Protein AF-0000000078075657 (afdb_homodimer)

Solvent-accessible surface area (backbone atoms only — not comparable to full-atom values): 35377 Å² total; per-residue (Å²): 124,81,80,79,70,80,74,69,97,68,57,54,71,19,61,53,45,42,32,50,40,43,41,67,69,33,53,51,38,45,60,71,53,26,81,47,78,39,54,47,61,47,65,16,71,35,25,50,48,15,47,54,36,49,25,59,60,40,72,45,88,77,53,36,72,45,71,28,60,20,69,53,30,50,51,37,39,53,51,59,72,72,49,56,71,65,24,20,34,36,30,30,55,73,32,56,74,71,71,69,28,69,49,26,48,48,73,73,53,32,49,74,46,73,36,84,50,60,85,60,31,80,46,50,66,58,53,50,49,53,48,68,74,40,62,59,70,84,82,38,57,37,75,40,31,38,47,46,49,34,24,18,88,68,21,35,61,73,43,55,68,58,44,46,48,37,36,50,52,25,60,75,69,68,34,43,38,35,37,45,13,60,39,29,42,24,29,53,42,18,91,80,40,74,50,53,60,36,50,50,56,70,53,36,48,29,37,33,47,36,26,34,53,56,41,28,64,44,20,26,40,36,39,30,56,48,61,74,59,38,75,49,43,61,56,44,35,39,30,50,23,37,52,36,56,42,23,44,70,38,13,26,29,45,29,49,33,40,48,80,58,46,42,43,50,36,18,33,49,6,24,51,52,20,44,52,43,49,50,40,42,40,72,52,69,37,52,59,78,44,74,67,47,14,25,36,29,33,34,42,42,44,50,71,56,51,57,58,48,54,75,53,34,39,58,41,76,72,44,76,46,78,93,56,29,27,31,31,39,40,28,33,29,67,78,58,55,67,67,58,50,49,50,52,32,51,52,54,42,54,67,70,98,125,82,79,79,72,79,75,68,98,68,58,53,73,19,61,54,45,41,33,50,39,43,40,67,70,34,51,50,39,46,60,69,53,27,82,47,79,39,54,47,59,46,65,16,71,35,25,49,50,15,48,53,36,48,24,60,61,41,72,46,85,78,53,36,70,46,70,29,59,20,68,54,32,49,52,38,39,53,52,59,72,72,47,56,71,64,24,20,35,36,30,28,55,72,33,54,75,71,70,70,27,68,50,25,50,48,70,74,53,32,50,77,46,74,36,83,48,61,82,60,31,81,46,51,64,58,54,50,48,52,49,68,73,40,63,59,71,84,81,39,57,37,74,40,32,39,46,45,50,34,25,19,88,68,19,34,62,73,43,54,67,58,43,48,48,36,36,50,52,25,59,76,68,68,33,44,40,35,38,45,13,60,39,29,41,25,28,52,42,18,92,81,41,75,50,53,62,35,52,51,54,71,53,35,50,31,36,34,46,37,26,35,53,56,40,28,63,44,20,25,40,37,37,31,57,49,61,73,60,39,75,49,43,63,57,43,35,38,30,51,24,38,52,35,56,41,24,44,70,40,13,26,30,46,30,48,34,40,48,79,57,47,42,43,51,35,19,32,48,6,25,50,52,21,46,52,43,48,50,39,42,40,73,51,72,36,51,60,77,43,75,65,46,15,26,36,28,34,35,43,43,44,49,71,56,51,56,58,47,53,76,52,32,38,57,40,77,73,46,76,45,79,94,55,29,27,31,30,37,41,28,34,29,68,78,56,54,66,68,58,50,49,51,52,32,51,52,54,41,55,67,71,98

pLDDT: mean 94.4, std 10.13, range [19.95, 98.94]

InterPro domains:
  IPR001597 Aromatic amino acid beta-eliminating lyase/threonine aldolase [PF01212] (24-300)
  IPR015421 Pyridoxal phosphate-dependent transferase, major domain [G3DSA:3.40.640.10] (23-261)
  IPR015422 Pyridoxal phosphate-dependent transferase, small domain [G3DSA:3.90.1150.10] (16-344)
  IPR015424 Pyridoxal phosphate-dependent transferase [SSF53383] (11-348)

Foldseek 3Di:
DPPCPDPPLDFAEQAALQPDAFDPLLVVLCVVCPPDDAFFLQRGPLSVLLLVLVCVQLVHNQWFKHKFFDLLLLVLLVLLLQDDLLAEEEEECQDCCNPPNVCSNVVSRHYYQYFHDDLQDDALVRVVVSQVVAPDPPVHRHYAEYEHEAVGPQQRGDELVRLQRNLVSCVVVNHFYEYEAQPVLQRCLFPPYDDGSNSVVVSGQKYKHHDSSARANTMIMIIHGDNVSSVCSSVSCVVVVGRGGHSSSVSSSSSSCSPPPNRNVFQNQLLVLQVLLQVLLVVLPWDWPDPSGGNKTKTKDFPVLVVVSVVRHDWAFDADDPDTITITIGGGGSPRDSVVSVVSSVSSNVVSD/DPPCPDPPLDFAEQAALQPDAFDPLLVVLCVVCPPDDAFFLQRGPLSVLLLVLVCVQLVHNQWFKHKFFALLLLVLLVLLLFDDLLAEEEEECQDCCNPPNVCSNVVSRHYYQYFHDDLQDDALVRVVVSQVVAPDPPVGRHYAEYEHEAVGPQQRGDELVRLQRNLVSCVVVNHFYEYEAQPVLQRCLFPPYDDGSNSVVVSGQKYKHHDSSARANTMIMIIHGDNVSSVCSSVSCVVVVGRGGHSSSVSSSSSSCSPPPNRNVFQNLLLVLQVLLQVLLVVLPWDWPDPSGGNKTKTKDFPVLVVVSVVRHHWAFDADDPDTITITIGGGGSPDDSVVSVVSSVSSNVVSD

Structure (mmCIF, N/CA/C/O backbone):
data_AF-0000000078075657-model_v1
#
loop_
_entity.id
_entity.type
_entity.pdbx_description
1 polymer 'Low specificity L-threonine aldolase'
#
loop_
_atom_site.group_PDB
_atom_site.id
_atom_site.type_symbol
_atom_site.label_atom_id
_atom_site.label_alt_id
_atom_site.label_comp_id
_atom_site.label_asym_id
_atom_site.label_entity_id
_atom_site.label_seq_id
_atom_site.pdbx_PDB_ins_code
_atom_site.Cartn_x
_atom_site.Cartn_y
_atom_site.Cartn_z
_atom_site.occupancy
_atom_site.B_iso_or_equiv
_atom_site.auth_seq_id
_atom_site.auth_comp_id
_atom_site.auth_asym_id
_atom_site.auth_atom_id
_atom_site.pdbx_PDB_model_num
ATOM 1 N N . MET A 1 1 ? 15.414 -16.281 21.156 1 19.95 1 MET A N 1
ATOM 2 C CA . MET A 1 1 ? 15.57 -14.883 21.531 1 19.95 1 MET A CA 1
ATOM 3 C C . MET A 1 1 ? 15.695 -14 20.297 1 19.95 1 MET A C 1
ATOM 5 O O . MET A 1 1 ? 16.5 -14.289 19.406 1 19.95 1 MET A O 1
ATOM 9 N N . PRO A 1 2 ? 14.688 -13.211 19.938 1 30.22 2 PRO A N 1
ATOM 10 C CA . PRO A 1 2 ? 14.938 -12.32 18.797 1 30.22 2 PRO A CA 1
ATOM 11 C C . PRO A 1 2 ? 16.312 -11.656 18.875 1 30.22 2 PRO A C 1
ATOM 13 O O . PRO A 1 2 ? 16.828 -11.414 19.969 1 30.22 2 PRO A O 1
ATOM 16 N N . SER A 1 3 ? 17.125 -11.812 17.891 1 33.62 3 SER A N 1
ATOM 17 C CA . SER A 1 3 ? 18.453 -11.195 17.938 1 33.62 3 SER A CA 1
ATOM 18 C C . SER A 1 3 ? 18.359 -9.727 18.344 1 33.62 3 SER A C 1
ATOM 20 O O . SER A 1 3 ? 17.406 -9.039 17.984 1 33.62 3 SER A O 1
ATOM 22 N N . GLN A 1 4 ? 19.188 -9.344 19.406 1 32.69 4 GLN A N 1
ATOM 23 C CA . GLN A 1 4 ? 19.312 -8.078 20.141 1 32.69 4 GLN A CA 1
ATOM 24 C C . GLN A 1 4 ? 19.516 -6.914 19.172 1 32.69 4 GLN A C 1
ATOM 26 O O . GLN A 1 4 ? 20.547 -6.809 18.516 1 32.69 4 GLN A O 1
ATOM 31 N N . ILE A 1 5 ? 18.562 -6.52 18.516 1 39.88 5 ILE A N 1
ATOM 32 C CA . ILE A 1 5 ? 18.703 -5.23 17.859 1 39.88 5 ILE A CA 1
ATOM 33 C C . ILE A 1 5 ? 19.25 -4.203 18.844 1 39.88 5 ILE A C 1
ATOM 35 O O . ILE A 1 5 ? 18.656 -3.969 19.891 1 39.88 5 ILE A O 1
ATOM 39 N N . PRO A 1 6 ? 20.547 -3.834 18.766 1 38.38 6 PRO A N 1
ATOM 40 C CA . PRO A 1 6 ? 21.125 -2.9 19.734 1 38.38 6 PRO A CA 1
ATOM 41 C C . PRO A 1 6 ? 20.328 -1.607 19.859 1 38.38 6 PRO A C 1
ATOM 43 O O . PRO A 1 6 ? 19.812 -1.091 18.875 1 38.38 6 PRO A O 1
ATOM 46 N N . THR A 1 7 ? 19.781 -1.292 21.016 1 43.72 7 THR A N 1
ATOM 47 C CA . THR A 1 7 ? 19.109 -0.028 21.297 1 43.72 7 THR A CA 1
ATOM 48 C C . THR A 1 7 ? 20.125 1.121 21.328 1 43.72 7 THR A C 1
ATOM 50 O O . THR A 1 7 ? 20.906 1.249 22.266 1 43.72 7 THR A O 1
ATOM 53 N N . PRO A 1 8 ? 20.859 1.551 20.406 1 45.47 8 PRO A N 1
ATOM 54 C CA . PRO A 1 8 ? 21.703 2.693 20.766 1 45.47 8 PRO A CA 1
ATOM 55 C C . PRO A 1 8 ? 20.953 3.754 21.578 1 45.47 8 PRO A C 1
ATOM 57 O O . PRO A 1 8 ? 19.719 3.797 21.547 1 45.47 8 PRO A O 1
ATOM 60 N N . ILE A 1 9 ? 21.516 4.504 22.672 1 50.09 9 ILE A N 1
ATOM 61 C CA . ILE A 1 9 ? 20.984 5.641 23.406 1 50.09 9 ILE A CA 1
ATOM 62 C C . ILE A 1 9 ? 20.391 6.664 22.453 1 50.09 9 ILE A C 1
ATOM 64 O O . ILE A 1 9 ? 21.109 7.445 21.828 1 50.09 9 ILE A O 1
ATOM 68 N N . SER A 1 10 ? 19.281 6.516 21.469 1 66.31 10 SER A N 1
ATOM 69 C CA . SER A 1 10 ? 18.703 7.211 20.328 1 66.31 10 SER A CA 1
ATOM 70 C C . SER A 1 10 ? 17.875 8.414 20.781 1 66.31 10 SER A C 1
ATOM 72 O O . SER A 1 10 ? 17.328 8.414 21.875 1 66.31 10 SER A O 1
ATOM 74 N N . ARG A 1 11 ? 18.375 9.727 20.359 1 90.5 11 ARG A N 1
ATOM 75 C CA . ARG A 1 11 ? 17.625 10.969 20.547 1 90.5 11 ARG A CA 1
ATOM 76 C C . ARG A 1 11 ? 16.125 10.719 20.438 1 90.5 11 ARG A C 1
ATOM 78 O O . ARG A 1 11 ? 15.68 9.922 19.609 1 90.5 11 ARG A O 1
ATOM 85 N N . TYR A 1 12 ? 15.461 11.336 21.562 1 95.56 12 TYR A N 1
ATOM 86 C CA . TYR A 1 12 ? 14.008 11.273 21.438 1 95.56 12 TYR A CA 1
ATOM 87 C C . TYR A 1 12 ? 13.531 12.094 20.25 1 95.56 12 TYR A C 1
ATOM 89 O O . TYR A 1 12 ? 13.953 13.242 20.062 1 95.56 12 TYR A O 1
ATOM 97 N N . GLY A 1 13 ? 12.664 11.469 19.469 1 96 13 GLY A N 1
ATOM 98 C CA . GLY A 1 13 ? 12.297 12.078 18.203 1 96 13 GLY A CA 1
ATOM 99 C C . GLY A 1 13 ? 11.023 12.891 18.281 1 96 13 GLY A C 1
ATOM 100 O O . GLY A 1 13 ? 10.008 12.422 18.797 1 96 13 GLY A O 1
ATOM 101 N N . PHE A 1 14 ? 11.102 14.156 17.766 1 97.56 14 PHE A N 1
ATOM 102 C CA . PHE A 1 14 ? 9.953 15.008 17.484 1 97.56 14 PHE A CA 1
ATOM 103 C C . PHE A 1 14 ? 9.859 15.32 16 1 97.56 14 PHE A C 1
ATOM 105 O O . PHE A 1 14 ? 9.312 16.344 15.609 1 97.56 14 PHE A O 1
ATOM 112 N N . MET A 1 15 ? 10.414 14.438 15.172 1 95 15 MET A N 1
ATOM 113 C CA . MET A 1 15 ? 10.633 14.68 13.75 1 95 15 MET A CA 1
ATOM 114 C C . MET A 1 15 ? 9.336 14.57 12.969 1 95 15 MET A C 1
ATOM 116 O O . MET A 1 15 ? 9.094 15.352 12.047 1 95 15 MET A O 1
ATOM 120 N N . ASP A 1 16 ? 8.562 13.555 13.312 1 94.94 16 ASP A N 1
ATOM 121 C CA . ASP A 1 16 ? 7.363 13.227 12.547 1 94.94 16 ASP A CA 1
ATOM 122 C C . ASP A 1 16 ? 6.32 12.547 13.43 1 94.94 16 ASP A C 1
ATOM 124 O O . ASP A 1 16 ? 6.52 12.398 14.641 1 94.94 16 ASP A O 1
ATOM 128 N N . ASP A 1 17 ? 5.195 12.305 12.883 1 96.31 17 ASP A N 1
ATOM 129 C CA . ASP A 1 17 ? 4.133 11.68 13.672 1 96.31 17 ASP A CA 1
ATOM 130 C C . ASP A 1 17 ? 3.85 10.258 13.18 1 96.31 17 ASP A C 1
ATOM 132 O O . ASP A 1 17 ? 2.705 9.805 13.219 1 96.31 17 ASP A O 1
ATOM 136 N N . TYR A 1 18 ? 4.879 9.562 12.695 1 95.25 18 TYR A N 1
ATOM 137 C CA . TYR A 1 18 ? 4.738 8.172 12.258 1 95.25 18 TYR A CA 1
ATOM 138 C C . TYR A 1 18 ? 5.977 7.363 12.609 1 95.25 18 TYR A C 1
ATOM 140 O O . TYR A 1 18 ? 6.227 6.309 12.016 1 95.25 18 TYR A O 1
ATOM 148 N N . SER A 1 19 ? 6.762 7.789 13.531 1 95.19 19 SER A N 1
ATOM 149 C CA . SER A 1 19 ? 7.992 7.098 13.898 1 95.19 19 SER A CA 1
ATOM 150 C C . SER A 1 19 ? 7.707 5.898 14.797 1 95.19 19 SER A C 1
ATOM 152 O O . SER A 1 19 ? 8.508 4.965 14.867 1 95.19 19 SER A O 1
ATOM 154 N N . GLU A 1 20 ? 6.625 5.965 15.555 1 94.44 20 GLU A N 1
ATOM 155 C CA . GLU A 1 20 ? 6.23 4.836 16.406 1 94.44 20 GLU A CA 1
ATOM 156 C C . GLU A 1 20 ? 5.332 3.867 15.641 1 94.44 20 GLU A C 1
ATOM 158 O O . GLU A 1 20 ? 4.855 4.18 14.547 1 94.44 20 GLU A O 1
ATOM 163 N N . GLY A 1 21 ? 5.176 2.658 16.234 1 95.56 21 GLY A N 1
ATOM 164 C CA . GLY A 1 21 ? 4.316 1.658 15.617 1 95.56 21 GLY A CA 1
ATOM 165 C C . GLY A 1 21 ? 2.838 1.968 15.773 1 95.56 21 GLY A C 1
ATOM 166 O O . GLY A 1 21 ? 2.395 3.074 15.461 1 95.56 21 GLY A O 1
ATOM 167 N N . ALA A 1 22 ? 2.08 1.006 16.172 1 97.69 22 ALA A N 1
ATOM 168 C CA . ALA A 1 22 ? 0.636 1.163 16.328 1 97.69 22 ALA A CA 1
ATOM 169 C C . ALA A 1 22 ? 0.243 1.224 17.797 1 97.69 22 ALA A C 1
ATOM 171 O O . ALA A 1 22 ? 0.937 0.67 18.656 1 97.69 22 ALA A O 1
ATOM 172 N N . HIS A 1 23 ? -0.839 1.952 18.031 1 98.06 23 HIS A N 1
ATOM 173 C CA . HIS A 1 23 ? -1.43 1.896 19.375 1 98.06 23 HIS A CA 1
ATOM 174 C C . HIS A 1 23 ? -1.685 0.454 19.797 1 98.06 23 HIS A C 1
ATOM 176 O O . HIS A 1 23 ? -2.127 -0.369 19 1 98.06 23 HIS A O 1
ATOM 182 N N . PRO A 1 24 ? -1.484 0.108 21.062 1 97.06 24 PRO A N 1
ATOM 183 C CA . PRO A 1 24 ? -1.589 -1.276 21.531 1 97.06 24 PRO A CA 1
ATOM 184 C C . PRO A 1 24 ? -2.963 -1.887 21.266 1 97.06 24 PRO A C 1
ATOM 186 O O . PRO A 1 24 ? -3.064 -3.074 20.938 1 97.06 24 PRO A O 1
ATOM 189 N N . ALA A 1 25 ? -3.971 -1.131 21.375 1 97.69 25 ALA A N 1
ATOM 190 C CA . ALA A 1 25 ? -5.32 -1.634 21.109 1 97.69 25 ALA A CA 1
ATOM 191 C C . ALA A 1 25 ? -5.469 -2.094 19.672 1 97.69 25 ALA A C 1
ATOM 193 O O . ALA A 1 25 ? -6.195 -3.051 19.391 1 97.69 25 ALA A O 1
ATOM 194 N N . LEU A 1 26 ? -4.828 -1.412 18.781 1 97.88 26 LEU A N 1
ATOM 195 C CA . LEU A 1 26 ? -4.906 -1.771 17.375 1 97.88 26 LEU A CA 1
ATOM 196 C C . LEU A 1 26 ? -4.117 -3.043 17.094 1 97.88 26 LEU A C 1
ATOM 198 O O . LEU A 1 26 ? -4.555 -3.889 16.312 1 97.88 26 LEU A O 1
ATOM 202 N N . LEU A 1 27 ? -2.928 -3.211 17.719 1 96.44 27 LEU A N 1
ATOM 203 C CA . LEU A 1 27 ? -2.164 -4.445 17.594 1 96.44 27 LEU A CA 1
ATOM 204 C C . LEU A 1 27 ? -2.957 -5.637 18.125 1 96.44 27 LEU A C 1
ATOM 206 O O . LEU A 1 27 ? -2.943 -6.715 17.516 1 96.44 27 LEU A O 1
ATOM 210 N N . LYS A 1 28 ? -3.594 -5.375 19.203 1 96.62 28 LYS A N 1
ATOM 211 C CA . LYS A 1 28 ? -4.426 -6.43 19.781 1 96.62 28 LYS A CA 1
ATOM 212 C C . LYS A 1 28 ? -5.539 -6.836 18.812 1 96.62 28 LYS A C 1
ATOM 214 O O . LYS A 1 28 ? -5.844 -8.023 18.672 1 96.62 28 LYS A O 1
ATOM 219 N N . ALA A 1 29 ? -6.18 -5.902 18.188 1 96.94 29 ALA A N 1
ATOM 220 C CA . ALA A 1 29 ? -7.234 -6.18 17.219 1 96.94 29 ALA A CA 1
ATOM 221 C C . ALA A 1 29 ? -6.695 -6.988 16.047 1 96.94 29 ALA A C 1
ATOM 223 O O . ALA A 1 29 ? -7.367 -7.891 15.539 1 96.94 29 ALA A O 1
ATOM 224 N N . LEU A 1 30 ? -5.52 -6.656 15.602 1 96.12 30 LEU A N 1
ATOM 225 C CA . LEU A 1 30 ? -4.898 -7.379 14.5 1 96.12 30 LEU A CA 1
ATOM 226 C C . LEU A 1 30 ? -4.617 -8.828 14.883 1 96.12 30 LEU A C 1
ATOM 228 O O . LEU A 1 30 ? -4.871 -9.742 14.102 1 96.12 30 LEU A O 1
ATOM 232 N N . ILE A 1 31 ? -4.094 -9 16.062 1 95.69 31 ILE A N 1
ATOM 233 C CA . ILE A 1 31 ? -3.789 -10.336 16.562 1 95.69 31 ILE A CA 1
ATOM 234 C C . ILE A 1 31 ? -5.074 -11.156 16.656 1 95.69 31 ILE A C 1
ATOM 236 O O . ILE A 1 31 ? -5.109 -12.32 16.25 1 95.69 31 ILE A O 1
ATOM 240 N N . ALA A 1 32 ? -6.102 -10.516 17.125 1 95.44 32 ALA A N 1
ATOM 241 C CA . ALA A 1 32 ? -7.383 -11.195 17.297 1 95.44 32 ALA A CA 1
ATOM 242 C C . ALA A 1 32 ? -7.961 -11.625 15.945 1 95.44 32 ALA A C 1
ATOM 244 O O . ALA A 1 32 ? -8.648 -12.648 15.852 1 95.44 32 ALA A O 1
ATOM 245 N N . SER A 1 33 ? -7.664 -10.922 14.945 1 95.12 33 SER A N 1
ATOM 246 C CA . SER A 1 33 ? -8.219 -11.18 13.617 1 95.12 33 SER A CA 1
ATOM 247 C C . SER A 1 33 ? -7.41 -12.234 12.875 1 95.12 33 SER A C 1
ATOM 249 O O . SER A 1 33 ? -7.828 -12.719 11.82 1 95.12 33 SER A O 1
ATOM 251 N N . ASN A 1 34 ? -6.348 -12.68 13.391 1 95.25 34 ASN A N 1
ATOM 252 C CA . ASN A 1 34 ? -5.277 -13.305 12.625 1 95.25 34 ASN A CA 1
ATOM 253 C C . ASN A 1 34 ? -5.652 -14.711 12.172 1 95.25 34 ASN A C 1
ATOM 255 O O . ASN A 1 34 ? -5.145 -15.203 11.164 1 95.25 34 ASN A O 1
ATOM 259 N N . THR A 1 35 ? -6.527 -15.383 12.852 1 89.38 35 THR A N 1
ATOM 260 C CA . THR A 1 35 ? -6.695 -16.812 12.625 1 89.38 35 THR A CA 1
ATOM 261 C C . THR A 1 35 ? -7.93 -17.094 11.766 1 89.38 35 THR A C 1
ATOM 263 O O . THR A 1 35 ? -8.164 -18.219 11.352 1 89.38 35 THR A O 1
ATOM 266 N N . THR A 1 36 ? -8.695 -16.031 11.539 1 92.56 36 THR A N 1
ATOM 267 C CA . THR A 1 36 ? -9.883 -16.234 10.711 1 92.56 36 THR A CA 1
ATOM 268 C C . THR A 1 36 ? -9.516 -16.25 9.234 1 92.56 36 THR A C 1
ATOM 270 O O . THR A 1 36 ? -8.578 -15.57 8.812 1 92.56 36 THR A O 1
ATOM 273 N N . GLN A 1 37 ? -10.234 -17.125 8.453 1 94.81 37 GLN A N 1
ATOM 274 C CA . GLN A 1 37 ? -10.203 -17 7.004 1 94.81 37 GLN A CA 1
ATOM 275 C C . GLN A 1 37 ? -11.164 -15.922 6.52 1 94.81 37 GLN A C 1
ATOM 277 O O . GLN A 1 37 ? -12.367 -15.977 6.805 1 94.81 37 GLN A O 1
ATOM 282 N N . GLU A 1 38 ? -10.664 -14.938 5.852 1 95.31 38 GLU A N 1
ATOM 283 C CA . GLU A 1 38 ? -11.469 -13.805 5.402 1 95.31 38 GLU A CA 1
ATOM 284 C C . GLU A 1 38 ? -11.398 -13.648 3.885 1 95.31 38 GLU A C 1
ATOM 286 O O . GLU A 1 38 ? -10.391 -13.984 3.264 1 95.31 38 GLU A O 1
ATOM 291 N N . THR A 1 39 ? -12.539 -13.125 3.33 1 93.75 39 THR A N 1
ATOM 292 C CA . THR A 1 39 ? -12.492 -12.719 1.93 1 93.75 39 THR A CA 1
ATOM 293 C C . THR A 1 39 ? -11.508 -11.57 1.73 1 93.75 39 THR A C 1
ATOM 295 O O . THR A 1 39 ? -11.406 -10.68 2.58 1 93.75 39 THR A O 1
ATOM 298 N N . GLY A 1 40 ? -10.844 -11.492 0.661 1 93.75 40 GLY A N 1
ATOM 299 C CA . GLY A 1 40 ? -9.789 -10.516 0.415 1 93.75 40 GLY A CA 1
ATOM 300 C C . GLY A 1 40 ? -10.305 -9.211 -0.162 1 93.75 40 GLY A C 1
ATOM 301 O O . GLY A 1 40 ? -11.516 -9.031 -0.314 1 93.75 40 GLY A O 1
ATO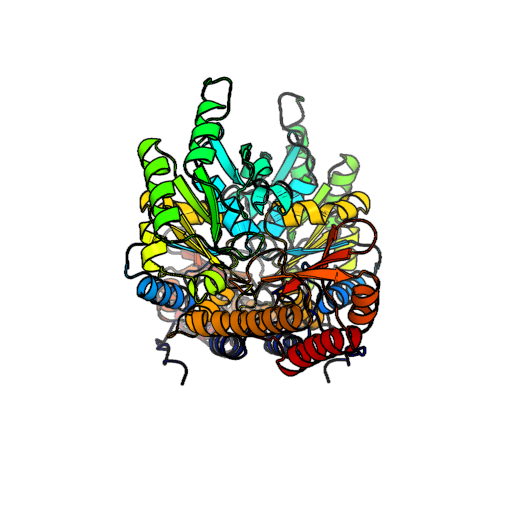M 302 N N . TYR A 1 41 ? -9.328 -8.273 -0.297 1 95.25 41 TYR A N 1
ATOM 303 C CA . TYR A 1 41 ? -9.484 -7.051 -1.08 1 95.25 41 TYR A CA 1
ATOM 304 C C . TYR A 1 41 ? -10.555 -6.145 -0.471 1 95.25 41 TYR A C 1
ATOM 306 O O . TYR A 1 41 ? -11.328 -5.512 -1.194 1 95.25 41 TYR A O 1
ATOM 314 N N . GLY A 1 42 ? -10.648 -6.164 0.81 1 94.5 42 GLY A N 1
ATOM 315 C CA . GLY A 1 42 ? -11.508 -5.223 1.513 1 94.5 42 GLY A CA 1
ATOM 316 C C . GLY A 1 42 ? -12.914 -5.75 1.741 1 94.5 42 GLY A C 1
ATOM 317 O O . GLY A 1 42 ? -13.742 -5.074 2.348 1 94.5 42 GLY A O 1
ATOM 318 N N . ASN A 1 43 ? -13.195 -6.961 1.309 1 95 43 ASN A N 1
ATOM 319 C CA . ASN A 1 43 ? -14.523 -7.547 1.477 1 95 43 ASN A CA 1
ATOM 320 C C . ASN A 1 43 ? -14.586 -8.438 2.715 1 95 43 ASN A C 1
ATOM 322 O O . ASN A 1 43 ? -15.5 -9.258 2.846 1 95 43 ASN A O 1
ATOM 326 N N . ASP A 1 44 ? -13.672 -8.305 3.562 1 96.62 44 ASP A N 1
ATOM 327 C CA . ASP A 1 44 ? -13.617 -9.086 4.797 1 96.62 44 ASP A CA 1
ATOM 328 C C . ASP A 1 44 ? -14.484 -8.461 5.879 1 96.62 44 ASP A C 1
ATOM 330 O O . ASP A 1 44 ? -14.898 -7.301 5.766 1 96.62 44 ASP A O 1
ATOM 334 N N . THR A 1 45 ? -14.656 -9.242 6.945 1 96.75 45 THR A N 1
ATOM 335 C CA . THR A 1 45 ? -15.555 -8.875 8.031 1 96.75 45 THR A CA 1
ATOM 336 C C . THR A 1 45 ? -15.031 -7.652 8.773 1 96.75 45 THR A C 1
ATOM 338 O O . THR A 1 45 ? -15.82 -6.824 9.25 1 96.75 45 THR A O 1
ATOM 341 N N . TYR A 1 46 ? -13.789 -7.5 8.828 1 97.69 46 TYR A N 1
ATOM 342 C CA . TYR A 1 46 ? -13.195 -6.41 9.602 1 97.69 46 TYR A CA 1
ATOM 343 C C . TYR A 1 46 ? -13.297 -5.09 8.844 1 97.69 46 TYR A C 1
ATOM 345 O O . TYR A 1 46 ? -13.562 -4.047 9.445 1 97.69 46 TYR A O 1
ATOM 353 N N . CYS A 1 47 ? -13.094 -5.125 7.555 1 98.25 47 CYS A N 1
ATOM 354 C CA . CYS A 1 47 ? -13.328 -3.934 6.742 1 98.25 47 CYS A CA 1
ATOM 355 C C . CYS A 1 47 ? -14.789 -3.514 6.797 1 98.25 47 CYS A C 1
ATOM 357 O O . CYS A 1 47 ? -15.094 -2.322 6.863 1 98.25 47 CYS A O 1
ATOM 359 N N . ASP A 1 48 ? -15.656 -4.484 6.777 1 98.12 48 ASP A N 1
ATOM 360 C CA . ASP A 1 48 ? -17.078 -4.18 6.875 1 98.12 48 ASP A CA 1
ATOM 361 C C . ASP A 1 48 ? -17.406 -3.494 8.203 1 98.12 48 ASP A C 1
ATOM 363 O O . ASP A 1 48 ? -18.172 -2.521 8.234 1 98.12 48 ASP A O 1
ATOM 367 N N . LEU A 1 49 ? -16.859 -4.043 9.25 1 98.25 49 LEU A N 1
ATOM 368 C CA . LEU A 1 49 ? -17.062 -3.455 10.562 1 98.25 49 LEU A CA 1
ATOM 369 C C . LEU A 1 49 ? -16.5 -2.041 10.625 1 98.25 49 LEU A C 1
ATOM 371 O O . LEU A 1 49 ? -17.141 -1.138 11.18 1 98.25 49 LEU A O 1
ATOM 375 N N . ALA A 1 50 ? -15.344 -1.846 10.078 1 98.69 50 ALA A N 1
ATOM 376 C CA . ALA A 1 50 ? -14.727 -0.521 10.039 1 98.69 50 ALA A CA 1
ATOM 377 C C . ALA A 1 50 ? -15.617 0.473 9.297 1 98.69 50 ALA A C 1
ATOM 379 O O . ALA A 1 50 ? -15.836 1.592 9.766 1 98.69 50 ALA A O 1
ATOM 380 N N . ARG A 1 51 ? -16.109 0.089 8.102 1 98.62 51 ARG A N 1
ATOM 381 C CA . ARG A 1 51 ? -16.984 0.954 7.32 1 98.62 51 ARG A CA 1
ATOM 382 C C . ARG A 1 51 ? -18.234 1.335 8.109 1 98.62 51 ARG A C 1
ATOM 384 O O . ARG A 1 51 ? -18.625 2.502 8.125 1 98.62 51 ARG A O 1
ATOM 391 N N . LYS A 1 52 ? -18.781 0.351 8.781 1 98.44 52 LYS A N 1
ATOM 392 C CA . LYS A 1 52 ? -19.969 0.599 9.586 1 98.44 52 LYS A CA 1
ATOM 393 C C . LYS A 1 52 ? -19.703 1.623 10.68 1 98.44 52 LYS A C 1
ATOM 395 O O . LYS A 1 52 ? -20.484 2.555 10.883 1 98.44 52 LYS A O 1
ATOM 400 N N . ARG A 1 53 ? -18.641 1.482 11.352 1 98.5 53 ARG A N 1
ATOM 401 C CA . ARG A 1 53 ? -18.312 2.354 12.477 1 98.5 53 ARG A CA 1
ATOM 402 C C . ARG A 1 53 ? -17.938 3.752 11.992 1 98.5 53 ARG A C 1
ATOM 404 O O . ARG A 1 53 ? -18.297 4.75 12.625 1 98.5 53 ARG A O 1
ATOM 411 N N . ILE A 1 54 ? -17.203 3.822 10.875 1 98.62 54 ILE A N 1
ATOM 412 C CA . ILE A 1 54 ? -16.875 5.125 10.305 1 98.62 54 ILE A CA 1
ATOM 413 C C . ILE A 1 54 ? -18.156 5.848 9.883 1 98.62 54 ILE A C 1
ATOM 415 O O . ILE A 1 54 ? -18.328 7.031 10.18 1 98.62 54 ILE A O 1
ATOM 419 N N . ARG A 1 55 ? -19.062 5.113 9.234 1 98.44 55 ARG A N 1
ATOM 420 C CA . ARG A 1 55 ? -20.312 5.695 8.805 1 98.44 55 ARG A CA 1
ATOM 421 C C . ARG A 1 55 ? -21.125 6.191 9.992 1 98.44 55 ARG A C 1
ATOM 423 O O . ARG A 1 55 ? -21.812 7.215 9.906 1 98.44 55 ARG A O 1
ATOM 430 N N . ALA A 1 56 ? -21.031 5.508 11.086 1 97.88 56 ALA A N 1
ATOM 431 C CA . ALA A 1 56 ? -21.719 5.953 12.297 1 97.88 56 ALA A CA 1
ATOM 432 C C . ALA A 1 56 ? -21.203 7.32 12.742 1 97.88 56 ALA A C 1
ATOM 434 O O . ALA A 1 56 ? -21.984 8.18 13.148 1 97.88 56 ALA A O 1
ATOM 435 N N . HIS A 1 57 ? -19.938 7.512 12.664 1 97.56 57 HIS A N 1
ATOM 436 C CA . HIS A 1 57 ? -19.344 8.789 13.039 1 97.56 57 HIS A CA 1
ATOM 437 C C . HIS A 1 57 ? -19.688 9.875 12.023 1 97.56 57 HIS A C 1
ATOM 439 O O . HIS A 1 57 ? -19.766 11.055 12.375 1 97.56 57 HIS A O 1
ATOM 445 N N . LEU A 1 58 ? -19.859 9.445 10.789 1 98 58 LEU A N 1
ATOM 446 C CA . LEU A 1 58 ? -20.203 10.391 9.727 1 98 58 LEU A CA 1
ATOM 447 C C . LEU A 1 58 ? -21.672 10.758 9.797 1 98 58 LEU A C 1
ATOM 449 O O . LEU A 1 58 ? -22.094 11.789 9.258 1 98 58 LEU A O 1
ATOM 453 N N . GLY A 1 59 ? -22.516 9.93 10.406 1 97.19 59 GLY A N 1
ATOM 454 C CA . GLY A 1 59 ? -23.953 10.148 10.516 1 97.19 59 GLY A CA 1
ATOM 455 C C . GLY A 1 59 ? -24.703 9.812 9.242 1 97.19 59 GLY A C 1
ATOM 456 O O . GLY A 1 59 ? -25.828 10.281 9.039 1 97.19 59 GLY A O 1
ATOM 457 N N . ARG A 1 60 ? -24.047 9.133 8.352 1 96 60 ARG A N 1
ATOM 458 C CA . ARG A 1 60 ? -24.641 8.734 7.078 1 96 60 ARG A CA 1
ATOM 459 C C . ARG A 1 60 ? -24.203 7.32 6.699 1 96 60 ARG A C 1
ATOM 461 O O . ARG A 1 60 ? -23.016 6.992 6.754 1 96 60 ARG A O 1
ATOM 468 N N . ASP A 1 61 ? -25.125 6.496 6.23 1 95.19 61 ASP A N 1
ATOM 469 C CA . ASP A 1 61 ? -24.844 5.094 5.941 1 95.19 61 ASP A CA 1
ATOM 470 C C . ASP A 1 61 ? -24.656 4.867 4.441 1 95.19 61 ASP A C 1
ATOM 472 O O . ASP A 1 61 ? -24.297 3.77 4.012 1 95.19 61 ASP A O 1
ATOM 476 N N . ASP A 1 62 ? -24.781 5.855 3.602 1 95.44 62 ASP A N 1
ATOM 477 C CA . ASP A 1 62 ? -24.797 5.68 2.152 1 95.44 62 ASP A CA 1
ATOM 478 C C . ASP A 1 62 ? -23.516 6.219 1.52 1 95.44 62 ASP A C 1
ATOM 480 O O . ASP A 1 62 ? -23.469 6.445 0.309 1 95.44 62 ASP A O 1
ATOM 484 N N . VAL A 1 63 ? -22.531 6.461 2.277 1 97.25 63 VAL A N 1
ATOM 485 C CA . VAL A 1 63 ? -21.297 7.012 1.729 1 97.25 63 VAL A CA 1
ATOM 486 C C . VAL A 1 63 ? -20.297 5.883 1.471 1 97.25 63 VAL A C 1
ATOM 488 O O . VAL A 1 63 ? -20.25 4.898 2.213 1 97.25 63 VAL A O 1
ATOM 491 N N . GLY A 1 64 ? -19.531 5.977 0.355 1 98.31 64 GLY A N 1
ATOM 492 C CA . GLY A 1 64 ? -18.469 5.027 0.077 1 98.31 64 GLY A CA 1
ATOM 493 C C . GLY A 1 64 ? -17.25 5.211 0.967 1 98.31 64 GLY A C 1
ATOM 494 O O . GLY A 1 64 ? -16.844 6.34 1.239 1 98.31 64 GLY A O 1
ATOM 495 N N . ILE A 1 65 ? -16.797 4.137 1.52 1 98.69 65 ILE A N 1
ATOM 496 C CA . ILE A 1 65 ? -15.57 4.137 2.309 1 98.69 65 ILE A CA 1
ATOM 497 C C . ILE A 1 65 ? -14.57 3.143 1.715 1 98.69 65 ILE A C 1
ATOM 499 O O . ILE A 1 65 ? -14.867 1.951 1.603 1 98.69 65 ILE A O 1
ATOM 503 N N . PHE A 1 66 ? -13.367 3.623 1.367 1 98.81 66 PHE A N 1
ATOM 504 C CA . PHE A 1 66 ? -12.352 2.809 0.717 1 98.81 66 PHE A CA 1
ATOM 505 C C . PHE A 1 66 ? -11.016 2.93 1.443 1 98.81 66 PHE A C 1
ATOM 507 O O . PHE A 1 66 ? -10.602 4.031 1.815 1 98.81 66 PHE A O 1
ATOM 514 N N . PHE A 1 67 ? -10.359 1.783 1.653 1 98.81 67 PHE A N 1
ATOM 515 C CA . PHE A 1 67 ? -9.102 1.752 2.398 1 98.81 67 PHE A CA 1
ATOM 516 C C . PHE A 1 67 ? -7.91 1.697 1.45 1 98.81 67 PHE A C 1
ATOM 518 O O . PHE A 1 67 ? -7.898 0.905 0.505 1 98.81 67 PHE A O 1
ATOM 525 N N . VAL A 1 68 ? -6.922 2.574 1.687 1 98.69 68 VAL A N 1
ATOM 526 C CA . VAL A 1 68 ? -5.691 2.605 0.905 1 98.69 68 VAL A CA 1
ATOM 527 C C . VAL A 1 68 ? -4.484 2.633 1.841 1 98.69 68 VAL A C 1
ATOM 529 O O . VAL A 1 68 ? -4.605 3.016 3.008 1 98.69 68 VAL A O 1
ATOM 532 N N . PRO A 1 69 ? -3.332 2.26 1.379 1 97.88 69 PRO A N 1
ATOM 533 C CA . PRO A 1 69 ? -2.221 2 2.299 1 97.88 69 PRO A CA 1
ATOM 534 C C . PRO A 1 69 ? -1.461 3.27 2.678 1 97.88 69 PRO A C 1
ATOM 536 O O . PRO A 1 69 ? -0.691 3.266 3.643 1 97.88 69 PRO A O 1
ATOM 539 N N . SER A 1 70 ? -1.605 4.363 1.929 1 97.81 70 SER A N 1
ATOM 540 C CA . SER A 1 70 ? -0.794 5.547 2.205 1 97.81 70 SER A CA 1
ATOM 541 C C . SER A 1 70 ? -1.552 6.828 1.868 1 97.81 70 SER A C 1
ATOM 543 O O . SER A 1 70 ? -2.539 6.797 1.132 1 97.81 70 SER A O 1
ATOM 545 N N . GLY A 1 71 ? -1.021 7.941 2.465 1 98.25 71 GLY A N 1
ATOM 546 C CA . GLY A 1 71 ? -1.595 9.242 2.139 1 98.25 71 GLY A CA 1
ATOM 547 C C . GLY A 1 71 ? -1.39 9.633 0.688 1 98.25 71 GLY A C 1
ATOM 548 O O . GLY A 1 71 ? -2.297 10.172 0.053 1 98.25 71 GLY A O 1
ATOM 549 N N . THR A 1 72 ? -0.219 9.375 0.146 1 97.5 72 THR A N 1
ATOM 550 C CA . THR A 1 72 ? 0.054 9.664 -1.258 1 97.5 72 THR A CA 1
ATOM 551 C C . THR A 1 72 ? -0.917 8.914 -2.164 1 97.5 72 THR A C 1
ATOM 553 O O . THR A 1 72 ? -1.435 9.477 -3.131 1 97.5 72 THR A O 1
ATOM 556 N N . SER A 1 73 ? -1.181 7.68 -1.819 1 97.75 73 SER A N 1
ATOM 557 C CA . SER A 1 73 ? -2.143 6.934 -2.625 1 97.75 73 SER A CA 1
ATOM 558 C C . SER A 1 73 ? -3.549 7.508 -2.48 1 97.75 73 SER A C 1
ATOM 560 O O . SER A 1 73 ? -4.301 7.574 -3.455 1 97.75 73 SER A O 1
ATOM 562 N N . ALA A 1 74 ? -3.943 7.902 -1.266 1 98.56 74 ALA A N 1
ATOM 563 C CA . ALA A 1 74 ? -5.254 8.508 -1.06 1 98.56 74 ALA A CA 1
ATOM 564 C C . ALA A 1 74 ? -5.43 9.742 -1.944 1 98.56 74 ALA A C 1
ATOM 566 O O . ALA A 1 74 ? -6.461 9.898 -2.602 1 98.56 74 ALA A O 1
ATOM 567 N N . ASN A 1 75 ? -4.418 10.586 -1.977 1 98.56 75 ASN A N 1
ATOM 568 C CA . ASN A 1 75 ? -4.469 11.805 -2.775 1 98.56 75 ASN A CA 1
ATOM 569 C C . ASN A 1 75 ? -4.48 11.5 -4.27 1 98.56 75 ASN A C 1
ATOM 571 O O . ASN A 1 75 ? -5.355 11.969 -4.996 1 98.56 75 ASN A O 1
ATOM 575 N N . ALA A 1 76 ? -3.541 10.688 -4.719 1 97.38 76 ALA A N 1
ATOM 576 C CA . ALA A 1 76 ? -3.373 10.406 -6.141 1 97.38 76 ALA A CA 1
ATOM 577 C C . ALA A 1 76 ? -4.613 9.734 -6.715 1 97.38 76 ALA A C 1
ATOM 579 O O . ALA A 1 76 ? -5.086 10.102 -7.793 1 97.38 76 ALA A O 1
ATOM 580 N N . ILE A 1 77 ? -5.16 8.781 -6.008 1 97.94 77 ILE A N 1
ATOM 581 C CA . ILE A 1 77 ? -6.309 8.016 -6.484 1 97.94 77 ILE A CA 1
ATOM 582 C C . ILE A 1 77 ? -7.547 8.906 -6.516 1 97.94 77 ILE A C 1
ATOM 584 O O . ILE A 1 77 ? -8.305 8.891 -7.484 1 97.94 77 ILE A O 1
ATOM 588 N N . SER A 1 78 ? -7.723 9.68 -5.449 1 98.56 78 SER A N 1
ATOM 589 C CA . SER A 1 78 ? -8.891 10.555 -5.383 1 98.56 78 SER A CA 1
ATOM 590 C C . SER A 1 78 ? -8.883 11.57 -6.52 1 98.56 78 SER A C 1
ATOM 592 O O . SER A 1 78 ? -9.914 11.797 -7.156 1 98.56 78 SER A O 1
ATOM 594 N N . ILE A 1 79 ? -7.75 12.156 -6.793 1 98.12 79 ILE A N 1
ATOM 595 C CA . ILE A 1 79 ? -7.645 13.156 -7.852 1 98.12 79 ILE A CA 1
ATOM 596 C C . ILE A 1 79 ? -7.852 12.492 -9.211 1 98.12 79 ILE A C 1
ATOM 598 O O . ILE A 1 79 ? -8.602 12.992 -10.047 1 98.12 79 ILE A O 1
ATOM 602 N N . ALA A 1 80 ? -7.25 11.336 -9.422 1 96.25 80 ALA A N 1
ATOM 603 C CA . ALA A 1 80 ? -7.398 10.602 -10.68 1 96.25 80 ALA A CA 1
ATOM 604 C C . ALA A 1 80 ? -8.844 10.188 -10.906 1 96.25 80 ALA A C 1
ATOM 606 O O . ALA A 1 80 ? -9.328 10.18 -12.047 1 96.25 80 ALA A O 1
ATOM 607 N N . ALA A 1 81 ? -9.508 9.82 -9.891 1 96.69 81 ALA A N 1
ATOM 608 C CA . ALA A 1 81 ? -10.883 9.352 -9.984 1 96.69 81 ALA A CA 1
ATOM 609 C C . ALA A 1 81 ? -11.836 10.492 -10.312 1 96.69 81 ALA A C 1
ATOM 611 O O . ALA A 1 81 ? -12.883 10.281 -10.938 1 96.69 81 ALA A O 1
ATOM 612 N N . CYS A 1 82 ? -11.469 11.672 -9.969 1 97.62 82 CYS A N 1
ATOM 613 C CA . CYS A 1 82 ? -12.375 12.812 -10.078 1 97.62 82 CYS A CA 1
ATOM 614 C C . CYS A 1 82 ? -12.156 13.555 -11.391 1 97.62 82 CYS A C 1
ATOM 616 O O . CYS A 1 82 ? -13.094 14.148 -11.938 1 97.62 82 CYS A O 1
ATOM 618 N N . LEU A 1 83 ? -10.914 13.555 -11.945 1 96.94 83 LEU A N 1
ATOM 619 C CA . LEU A 1 83 ? -10.578 14.508 -13 1 96.94 83 LEU A CA 1
ATOM 620 C C . LEU A 1 83 ? -10.523 13.812 -14.359 1 96.94 83 LEU A C 1
ATOM 622 O O . LEU A 1 83 ? -10.062 12.672 -14.461 1 96.94 83 LEU A O 1
ATOM 626 N N . ARG A 1 84 ? -10.953 14.492 -15.336 1 94.56 84 ARG A N 1
ATOM 627 C CA . ARG A 1 84 ? -10.648 14.156 -16.719 1 94.56 84 ARG A CA 1
ATOM 628 C C . ARG A 1 84 ? -9.227 14.586 -17.094 1 94.56 84 ARG A C 1
ATOM 630 O O . ARG A 1 84 ? -8.625 15.414 -16.391 1 94.56 84 ARG A O 1
ATOM 637 N N . PRO A 1 85 ? -8.695 14.117 -18.203 1 91.44 85 PRO A N 1
ATOM 638 C CA . PRO A 1 85 ? -7.285 14.359 -18.516 1 91.44 85 PRO A CA 1
ATOM 639 C C . PRO A 1 85 ? -6.969 15.844 -18.703 1 91.44 85 PRO A C 1
ATOM 641 O O . PRO A 1 85 ? -5.859 16.281 -18.391 1 91.44 85 PRO A O 1
ATOM 644 N N . HIS A 1 86 ? -7.922 16.656 -19.234 1 93.81 86 HIS A N 1
ATOM 645 C CA . HIS A 1 86 ? -7.68 18.062 -19.531 1 93.81 86 HIS A CA 1
ATOM 646 C C . HIS A 1 86 ? -7.988 18.938 -18.312 1 93.81 86 HIS A C 1
ATOM 648 O O . HIS A 1 86 ? -7.914 20.156 -18.406 1 93.81 86 HIS A O 1
ATOM 654 N N . GLU A 1 87 ? -8.312 18.281 -17.188 1 96.31 87 GLU A N 1
ATOM 655 C CA . GLU A 1 87 ? -8.711 19.047 -16 1 96.31 87 GLU A CA 1
ATOM 656 C C . GLU A 1 87 ? -7.574 19.125 -14.992 1 96.31 87 GLU A C 1
ATOM 658 O O . GLU A 1 87 ? -6.629 18.328 -15.047 1 96.31 87 GLU A O 1
ATOM 663 N N . ALA A 1 88 ? -7.695 20.141 -14.031 1 97.38 88 ALA A N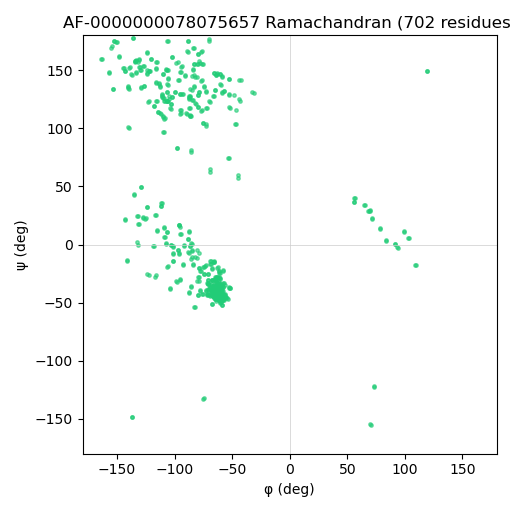 1
ATOM 664 C CA . ALA A 1 88 ? -6.602 20.438 -13.109 1 97.38 88 ALA A CA 1
ATOM 665 C C . ALA A 1 88 ? -7.113 20.578 -11.68 1 97.38 88 ALA A C 1
ATOM 667 O O . ALA A 1 88 ? -8.305 20.812 -11.453 1 97.38 88 ALA A O 1
ATOM 668 N N . VAL A 1 89 ? -6.188 20.406 -10.773 1 98.44 89 VAL A N 1
ATOM 669 C CA . VAL A 1 89 ? -6.469 20.594 -9.352 1 98.44 89 VAL A CA 1
ATOM 670 C C . VAL A 1 89 ? -5.824 21.891 -8.867 1 98.44 89 VAL A C 1
ATOM 672 O O . VAL A 1 89 ? -4.68 22.188 -9.211 1 98.44 89 VAL A O 1
ATOM 675 N N . ILE A 1 90 ? -6.617 22.734 -8.148 1 98.38 90 ILE A N 1
ATOM 676 C CA . ILE A 1 90 ? -6.121 23.922 -7.465 1 98.38 90 ILE A CA 1
ATOM 677 C C . ILE A 1 90 ? -5.652 23.547 -6.062 1 98.38 90 ILE A C 1
ATOM 679 O O . ILE A 1 90 ? -6.402 22.938 -5.289 1 98.38 90 ILE A O 1
ATOM 683 N N . ALA A 1 91 ? -4.453 23.859 -5.711 1 98.25 91 ALA A N 1
ATOM 684 C CA . ALA A 1 91 ? -3.908 23.516 -4.398 1 98.25 91 ALA A CA 1
ATOM 685 C C . ALA A 1 91 ? -3.004 24.641 -3.877 1 98.25 91 ALA A C 1
ATOM 687 O O . ALA A 1 91 ? -2.387 25.359 -4.66 1 98.25 91 ALA A O 1
ATOM 688 N N . ALA A 1 92 ? -2.986 24.766 -2.531 1 96.62 92 ALA A N 1
ATOM 689 C CA . ALA A 1 92 ? -1.967 25.625 -1.936 1 96.62 92 ALA A CA 1
ATOM 690 C C . ALA A 1 92 ? -0.564 25.156 -2.312 1 96.62 92 ALA A C 1
ATOM 692 O O . ALA A 1 92 ? -0.293 23.953 -2.346 1 96.62 92 ALA A O 1
ATOM 693 N N . SER A 1 93 ? 0.341 26.062 -2.5 1 94.44 93 SER A N 1
ATOM 694 C CA . SER A 1 93 ? 1.709 25.734 -2.885 1 94.44 93 SER A CA 1
ATOM 695 C C . SER A 1 93 ? 2.4 24.906 -1.806 1 94.44 93 SER A C 1
ATOM 697 O O . SER A 1 93 ? 3.363 24.188 -2.088 1 94.44 93 SER A O 1
ATOM 699 N N . SER A 1 94 ? 1.87 24.969 -0.614 1 92.5 94 SER A N 1
ATOM 700 C CA . SER A 1 94 ? 2.422 24.203 0.492 1 92.5 94 SER A CA 1
ATOM 701 C C . SER A 1 94 ? 1.807 22.812 0.552 1 92.5 94 SER A C 1
ATOM 703 O O . SER A 1 94 ? 2.258 21.953 1.321 1 92.5 94 SER A O 1
ATOM 705 N N . GLY A 1 95 ? 0.827 22.578 -0.264 1 94.75 95 GLY A N 1
ATOM 706 C CA . GLY A 1 95 ? 0.134 21.312 -0.21 1 94.75 95 GLY A CA 1
ATOM 707 C C . GLY A 1 95 ? 1.041 20.125 -0.489 1 94.75 95 GLY A C 1
ATOM 708 O O . GLY A 1 95 ? 1.974 20.219 -1.289 1 94.75 95 GLY A O 1
ATOM 709 N N . HIS A 1 96 ? 0.742 19.047 0.163 1 93.75 96 HIS A N 1
ATOM 710 C CA . HIS A 1 96 ? 1.57 17.844 0.044 1 93.75 96 HIS A CA 1
ATOM 711 C C . HIS A 1 96 ? 1.633 17.359 -1.4 1 93.75 96 HIS A C 1
ATOM 713 O O . HIS A 1 96 ? 2.67 16.875 -1.851 1 93.75 96 HIS A O 1
ATOM 719 N N . ILE A 1 97 ? 0.555 17.453 -2.143 1 94.88 97 ILE A N 1
ATOM 720 C CA . ILE A 1 97 ? 0.514 16.953 -3.512 1 94.88 97 ILE A CA 1
ATOM 721 C C . ILE A 1 97 ? 1.439 17.797 -4.395 1 94.88 97 ILE A C 1
ATOM 723 O O . ILE A 1 97 ? 1.82 17.359 -5.484 1 94.88 97 ILE A O 1
ATOM 727 N N . VAL A 1 98 ? 1.77 18.984 -3.971 1 91.94 98 VAL A N 1
ATOM 728 C CA . VAL A 1 98 ? 2.635 19.891 -4.73 1 91.94 98 VAL A CA 1
ATOM 729 C C . VAL A 1 98 ? 4.098 19.578 -4.426 1 91.94 98 VAL A C 1
ATOM 731 O O . VAL A 1 98 ? 4.93 19.531 -5.332 1 91.94 98 VAL A O 1
ATOM 734 N N . THR A 1 99 ? 4.367 19.234 -3.205 1 84.88 99 THR A N 1
ATOM 735 C CA . THR A 1 99 ? 5.758 19.312 -2.768 1 84.88 99 THR A CA 1
ATOM 736 C C . THR A 1 99 ? 6.301 17.938 -2.412 1 84.88 99 THR A C 1
ATOM 738 O O . THR A 1 99 ? 7.504 17.688 -2.5 1 84.88 99 THR A O 1
ATOM 741 N N . ARG A 1 100 ? 5.473 17 -2.021 1 85 100 ARG A N 1
ATOM 742 C CA . ARG A 1 100 ? 6.008 15.875 -1.271 1 85 100 ARG A CA 1
ATOM 743 C C . ARG A 1 100 ? 5.48 14.555 -1.821 1 85 100 ARG A C 1
ATOM 745 O O . ARG A 1 100 ? 5.445 13.547 -1.109 1 85 100 ARG A O 1
ATOM 752 N N . GLU A 1 101 ? 5.086 14.492 -3.059 1 89.75 101 GLU A N 1
ATOM 753 C CA . GLU A 1 101 ? 4.508 13.242 -3.541 1 89.75 101 GLU A CA 1
ATOM 754 C C . GLU A 1 101 ? 5.125 12.828 -4.871 1 89.75 101 GLU A C 1
ATOM 756 O O . GLU A 1 101 ? 4.535 12.047 -5.621 1 89.75 101 GLU A O 1
ATOM 761 N N . THR A 1 102 ? 6.25 13.375 -5.195 1 90.75 102 THR A N 1
ATOM 762 C CA . THR A 1 102 ? 7.078 12.953 -6.316 1 90.75 102 THR A CA 1
ATOM 763 C C . THR A 1 102 ? 6.285 13.008 -7.621 1 90.75 102 THR A C 1
ATOM 765 O O . THR A 1 102 ? 6.344 12.078 -8.43 1 90.75 102 THR A O 1
ATOM 768 N N . GLY A 1 103 ? 5.5 13.992 -7.777 1 89.62 103 GLY A N 1
ATOM 769 C CA . GLY A 1 103 ? 4.777 14.195 -9.023 1 89.62 103 GLY A CA 1
ATOM 770 C C . GLY A 1 103 ? 3.711 13.148 -9.273 1 89.62 103 GLY A C 1
ATOM 771 O O . GLY A 1 103 ? 3.414 12.828 -10.43 1 89.62 103 GLY A O 1
ATOM 772 N N . ALA A 1 104 ? 3.168 12.602 -8.25 1 91.69 104 ALA A N 1
ATOM 773 C CA . ALA A 1 104 ? 2.166 11.547 -8.406 1 91.69 104 ALA A CA 1
ATOM 774 C C . ALA A 1 104 ? 0.959 12.047 -9.188 1 91.69 104 ALA A C 1
ATOM 776 O O . ALA A 1 104 ? 0.413 11.328 -10.031 1 91.69 104 ALA A O 1
ATOM 777 N N . VAL A 1 105 ? 0.528 13.25 -8.922 1 92.44 105 VAL A N 1
ATOM 778 C CA . VAL A 1 105 ? -0.607 13.836 -9.633 1 92.44 105 VAL A CA 1
ATOM 779 C C . VAL A 1 105 ? -0.263 14.016 -11.109 1 92.44 105 VAL A C 1
ATOM 781 O O . VAL A 1 105 ? -1.038 13.625 -11.984 1 92.44 105 VAL A O 1
ATOM 784 N N . GLU A 1 106 ? 0.906 14.523 -11.414 1 90.19 106 GLU A N 1
ATOM 785 C CA . GLU A 1 106 ? 1.359 14.742 -12.789 1 90.19 106 GLU A CA 1
ATOM 786 C C . GLU A 1 106 ? 1.546 13.414 -13.523 1 90.19 106 GLU A C 1
ATOM 788 O O . GLU A 1 106 ? 1.274 13.32 -14.719 1 90.19 106 GLU A O 1
ATOM 793 N N . ALA A 1 107 ? 1.969 12.484 -12.805 1 88.88 107 ALA A N 1
ATOM 794 C CA . ALA A 1 107 ? 2.191 11.172 -13.406 1 88.88 107 ALA A CA 1
ATOM 795 C C . ALA A 1 107 ? 0.883 10.57 -13.914 1 88.88 107 ALA A C 1
ATOM 797 O O . ALA A 1 107 ? 0.882 9.781 -14.867 1 88.88 107 ALA A O 1
ATOM 798 N N . SER A 1 108 ? -0.154 10.977 -13.273 1 88.75 108 SER A N 1
ATOM 799 C CA . SER A 1 108 ? -1.457 10.492 -13.719 1 88.75 108 SER A CA 1
ATOM 800 C C . SER A 1 108 ? -2.016 11.375 -14.836 1 88.75 108 SER A C 1
ATOM 802 O O . SER A 1 108 ? -3.141 11.164 -15.297 1 88.75 108 SER A O 1
ATOM 804 N N . GLY A 1 109 ? -1.273 12.43 -15.195 1 89.44 109 GLY A N 1
ATOM 805 C CA . GLY A 1 109 ? -1.646 13.234 -16.344 1 89.44 109 GLY A CA 1
ATOM 806 C C . GLY A 1 109 ? -2.377 14.508 -15.977 1 89.44 109 GLY A C 1
ATOM 807 O O . GLY A 1 109 ? -2.928 15.188 -16.844 1 89.44 109 GLY A O 1
ATOM 808 N N . HIS A 1 110 ? -2.381 14.836 -14.711 1 93.88 110 HIS A N 1
ATOM 809 C CA . HIS A 1 110 ? -3.162 16 -14.297 1 93.88 110 HIS A CA 1
ATOM 810 C C . HIS A 1 110 ? -2.256 17.156 -13.875 1 93.88 110 HIS A C 1
ATOM 812 O O . HIS A 1 110 ? -1.19 16.922 -13.289 1 93.88 110 HIS A O 1
ATOM 818 N N . LYS A 1 111 ? -2.697 18.312 -14.133 1 94.5 111 LYS A N 1
ATOM 819 C CA . LYS A 1 111 ? -1.977 19.531 -13.781 1 94.5 111 LYS A CA 1
ATOM 820 C C . LYS A 1 111 ? -2.391 20.031 -12.398 1 94.5 111 LYS A C 1
ATOM 822 O O . LYS A 1 111 ? -3.561 19.922 -12.016 1 94.5 111 LYS A O 1
ATOM 827 N N . ILE A 1 112 ? -1.419 20.609 -11.664 1 96.81 112 ILE A N 1
ATOM 828 C CA . ILE A 1 112 ? -1.702 21.312 -10.414 1 96.81 112 ILE A CA 1
ATOM 829 C C . ILE A 1 112 ? -1.581 22.828 -10.633 1 96.81 112 ILE A C 1
ATOM 831 O O . ILE A 1 112 ? -0.571 23.297 -11.156 1 96.81 112 ILE A O 1
ATOM 835 N N . ILE A 1 113 ? -2.604 23.531 -10.336 1 96.81 113 ILE A N 1
ATOM 836 C CA . ILE A 1 113 ? -2.566 24.984 -10.289 1 96.81 113 ILE A CA 1
ATOM 837 C C . ILE A 1 113 ? -2.197 25.438 -8.883 1 96.81 113 ILE A C 1
ATOM 839 O O . ILE A 1 113 ? -2.996 25.312 -7.953 1 96.81 113 ILE A O 1
ATOM 843 N N . ASN A 1 114 ? -1.054 26.031 -8.742 1 95.19 114 ASN A N 1
ATOM 844 C CA . ASN A 1 114 ? -0.519 26.422 -7.449 1 95.19 114 ASN A CA 1
ATOM 845 C C . ASN A 1 114 ? -1.027 27.797 -7.035 1 95.19 114 ASN A C 1
ATOM 847 O O . ASN A 1 114 ? -1.007 28.75 -7.832 1 95.19 114 ASN A O 1
ATOM 851 N N . VAL A 1 115 ? -1.437 27.828 -5.809 1 96.44 115 VAL A N 1
ATOM 852 C CA . VAL A 1 115 ? -1.917 29.078 -5.238 1 96.44 115 VAL A CA 1
ATOM 853 C C . VAL A 1 115 ? -1.174 29.375 -3.938 1 96.44 115 VAL A C 1
ATOM 855 O O . VAL A 1 115 ? -0.947 28.469 -3.127 1 96.44 115 VAL A O 1
ATOM 858 N N . ALA A 1 116 ? -0.749 30.609 -3.715 1 94.25 116 ALA A N 1
ATOM 859 C CA . ALA A 1 116 ? -0.077 30.984 -2.475 1 94.25 116 ALA A CA 1
ATOM 860 C C . ALA A 1 116 ? -1.026 30.891 -1.284 1 94.25 116 ALA A C 1
ATOM 862 O O . ALA A 1 116 ? -2.121 31.453 -1.308 1 94.25 116 ALA A O 1
ATOM 863 N N . PRO A 1 117 ? -0.59 30.203 -0.292 1 94.88 117 PRO A N 1
ATOM 864 C CA . PRO A 1 117 ? -1.479 30.062 0.864 1 94.88 117 PRO A CA 1
ATOM 865 C C . PRO A 1 117 ? -1.458 31.281 1.781 1 94.88 117 PRO A C 1
ATOM 867 O O . PRO A 1 117 ? -0.5 32.062 1.76 1 94.88 117 PRO A O 1
ATOM 870 N N . VAL A 1 118 ? -2.529 31.484 2.518 1 94.12 118 VAL A N 1
ATOM 871 C CA . VAL A 1 118 ? -2.605 32.406 3.656 1 94.12 118 VAL A CA 1
ATOM 872 C C . VAL A 1 118 ? -2.727 31.594 4.949 1 94.12 118 VAL A C 1
ATOM 874 O O . VAL A 1 118 ? -3.762 30.984 5.207 1 94.12 118 VAL A O 1
ATOM 877 N N . ASN A 1 119 ? -1.679 31.609 5.766 1 92 119 ASN A N 1
ATOM 878 C CA . ASN A 1 119 ? -1.626 30.781 6.969 1 92 119 ASN A CA 1
ATOM 879 C C . ASN A 1 119 ? -1.84 29.297 6.648 1 92 119 ASN A C 1
ATOM 881 O O . ASN A 1 119 ? -2.586 28.609 7.344 1 92 119 ASN A O 1
ATOM 885 N N . GLY A 1 120 ? -1.312 28.891 5.527 1 93.31 120 GLY A N 1
ATOM 886 C CA . GLY A 1 120 ? -1.38 27.5 5.102 1 93.31 120 GLY A CA 1
ATOM 887 C C . GLY A 1 120 ? -2.684 27.156 4.41 1 93.31 120 GLY A C 1
ATOM 888 O O . GLY A 1 120 ? -2.865 26.016 3.947 1 93.31 120 GLY A O 1
ATOM 889 N N . LYS A 1 121 ? -3.568 28.188 4.219 1 96.94 121 LYS A N 1
ATOM 890 C CA . LYS A 1 121 ? -4.93 27.922 3.77 1 96.94 121 LYS A CA 1
ATOM 891 C C . LYS A 1 121 ? -5.184 28.531 2.393 1 96.94 121 LYS A C 1
ATOM 893 O O . LYS A 1 121 ? -4.539 29.5 2.008 1 96.94 121 LYS A O 1
ATOM 898 N N . LEU A 1 122 ? -6.113 27.844 1.688 1 97.94 122 LEU A N 1
ATOM 899 C CA . LEU A 1 122 ? -6.773 28.516 0.575 1 97.94 122 LEU A CA 1
ATOM 900 C C . LEU A 1 122 ? -7.945 29.359 1.067 1 97.94 122 LEU A C 1
ATOM 902 O O . LEU A 1 122 ? -8.516 29.078 2.123 1 97.94 122 LEU A O 1
ATOM 906 N N . THR A 1 123 ? -8.211 30.406 0.345 1 98.06 123 THR A N 1
ATOM 907 C CA . THR A 1 123 ? -9.375 31.25 0.599 1 98.06 123 THR A CA 1
ATOM 908 C C . THR A 1 123 ? -10.281 31.297 -0.626 1 98.06 123 THR A C 1
ATOM 910 O O . THR A 1 123 ? -9.867 30.953 -1.73 1 98.06 123 THR A O 1
ATOM 913 N N . PRO A 1 124 ? -11.57 31.672 -0.375 1 98.12 124 PRO A N 1
ATOM 914 C CA . PRO A 1 124 ? -12.438 31.844 -1.539 1 98.12 124 PRO A CA 1
ATOM 915 C C . PRO A 1 124 ? -11.828 32.781 -2.592 1 98.12 124 PRO A C 1
ATOM 917 O O . PRO A 1 124 ? -11.898 32.469 -3.789 1 98.12 124 PRO A O 1
ATOM 920 N N . GLN A 1 125 ? -11.164 33.781 -2.146 1 97.81 125 GLN A N 1
ATOM 921 C CA . GLN A 1 125 ? -10.57 34.75 -3.059 1 97.81 125 GLN A CA 1
ATOM 922 C C . GLN A 1 125 ? -9.43 34.125 -3.865 1 97.81 125 GLN A C 1
ATOM 924 O O . GLN A 1 125 ? -9.312 34.375 -5.066 1 97.81 125 GLN A O 1
ATOM 929 N N . SER A 1 126 ? -8.609 33.375 -3.201 1 97.25 126 SER A N 1
ATOM 930 C CA . SER A 1 126 ? -7.492 32.75 -3.902 1 97.25 126 SER A CA 1
ATOM 931 C C . SER A 1 126 ? -7.984 31.766 -4.938 1 97.25 126 SER A C 1
ATOM 933 O O . SER A 1 126 ? -7.379 31.609 -6.004 1 97.25 126 SER A O 1
ATOM 935 N N . ILE A 1 127 ? -9.039 31.047 -4.629 1 98.06 127 ILE A N 1
ATOM 936 C CA . ILE A 1 127 ? -9.625 30.094 -5.562 1 98.06 127 ILE A CA 1
ATOM 937 C C . ILE A 1 127 ? -10.211 30.828 -6.762 1 98.06 127 ILE A C 1
ATOM 939 O O . ILE A 1 127 ? -9.992 30.438 -7.91 1 98.06 127 ILE A O 1
ATOM 943 N N . GLU A 1 128 ? -10.914 31.906 -6.504 1 97.69 128 GLU A N 1
ATOM 944 C CA . GLU A 1 128 ? -11.5 32.688 -7.582 1 97.69 128 GLU A CA 1
ATOM 945 C C . GLU A 1 128 ? -10.422 33.281 -8.484 1 97.69 128 GLU A C 1
ATOM 947 O O . GLU A 1 128 ? -10.578 33.312 -9.711 1 97.69 128 GLU A O 1
ATOM 952 N N . ARG A 1 129 ? -9.398 33.75 -7.918 1 97.25 129 ARG A N 1
ATOM 953 C CA . ARG A 1 129 ? -8.289 34.281 -8.711 1 97.25 129 ARG A CA 1
ATOM 954 C C . ARG A 1 129 ? -7.688 33.188 -9.594 1 97.25 129 ARG A C 1
ATOM 956 O O . ARG A 1 129 ? -7.348 33.438 -10.75 1 97.25 129 ARG A O 1
ATOM 963 N N . ALA A 1 130 ? -7.512 32.031 -8.992 1 96.88 130 ALA A N 1
ATOM 964 C CA . ALA A 1 130 ? -6.992 30.922 -9.773 1 96.88 130 ALA A CA 1
ATOM 965 C C . ALA A 1 130 ? -7.895 30.609 -10.969 1 96.88 130 ALA A C 1
ATOM 967 O O . ALA A 1 130 ? -7.41 30.312 -12.062 1 96.88 130 ALA A O 1
ATOM 968 N N . LEU A 1 131 ? -9.195 30.688 -10.797 1 97 131 LEU A N 1
ATOM 969 C CA . LEU A 1 131 ? -10.156 30.484 -11.883 1 97 131 LEU A CA 1
ATOM 970 C C . LEU A 1 131 ? -10.016 31.562 -12.945 1 97 131 LEU A C 1
ATOM 972 O O . LEU A 1 131 ? -9.969 31.266 -14.141 1 97 131 LEU A O 1
ATOM 976 N N . ASP A 1 132 ? -9.906 32.781 -12.477 1 96 132 ASP A N 1
ATOM 977 C CA . ASP A 1 132 ? -9.797 33.906 -13.391 1 96 132 ASP A CA 1
ATOM 978 C C . ASP A 1 132 ? -8.516 33.844 -14.219 1 96 132 ASP A C 1
ATOM 980 O O . ASP A 1 132 ? -8.5 34.219 -15.391 1 96 132 ASP A O 1
ATOM 984 N N . ASP A 1 133 ? -7.527 33.312 -13.617 1 94.69 133 ASP A N 1
ATOM 985 C CA . ASP A 1 133 ? -6.227 33.25 -14.273 1 94.69 133 ASP A CA 1
ATOM 986 C C . ASP A 1 133 ? -6.156 32.062 -15.227 1 94.69 133 ASP A C 1
ATOM 988 O O . ASP A 1 133 ? -5.234 31.969 -16.031 1 94.69 133 ASP A O 1
ATOM 992 N N . ASN A 1 134 ? -7.109 31.172 -15.18 1 94.69 134 ASN A N 1
ATOM 993 C CA . ASN A 1 134 ? -7.078 29.953 -15.984 1 94.69 134 ASN A CA 1
ATOM 994 C C . ASN A 1 134 ? -8.383 29.75 -16.75 1 94.69 134 ASN A C 1
ATOM 996 O O . ASN A 1 134 ? -8.898 28.641 -16.828 1 94.69 134 ASN A O 1
ATOM 1000 N N . TRP A 1 135 ? -8.852 30.781 -17.453 1 89.25 135 TRP A N 1
ATOM 1001 C CA . TRP A 1 135 ? -10.18 30.766 -18.047 1 89.25 135 TRP A CA 1
ATOM 1002 C C . TRP A 1 135 ? -10.094 30.469 -19.547 1 89.25 135 TRP A C 1
ATOM 1004 O O . TRP A 1 135 ? -11.102 30.125 -20.172 1 89.25 135 TRP A O 1
ATOM 1014 N N . HIS A 1 136 ? -8.969 30.531 -20.203 1 91 136 HIS A N 1
ATOM 1015 C CA . HIS A 1 136 ? -8.844 30.562 -21.656 1 91 136 HIS A CA 1
ATOM 1016 C C . HIS A 1 136 ? -8.844 29.141 -22.234 1 91 136 HIS A C 1
ATOM 1018 O O . HIS A 1 136 ? -7.812 28.672 -22.719 1 91 136 HIS A O 1
ATOM 1024 N N . PHE A 1 137 ? -10.008 28.641 -22.328 1 87.88 137 PHE A N 1
ATOM 1025 C CA . PHE A 1 137 ? -10.133 27.281 -22.828 1 87.88 137 PHE A CA 1
ATOM 1026 C C . PHE A 1 137 ? -10.117 27.266 -24.344 1 87.88 137 PHE A C 1
ATOM 1028 O O . PHE A 1 137 ? -10.594 28.203 -24.984 1 87.88 137 PHE A O 1
ATOM 1035 N N . PRO A 1 138 ? -9.594 26.312 -24.969 1 91.19 138 PRO A N 1
ATOM 1036 C CA . PRO A 1 138 ? -9 25.078 -24.438 1 91.19 138 PRO A CA 1
ATOM 1037 C C . PRO A 1 138 ? -7.484 25.188 -24.266 1 91.19 138 PRO A C 1
ATOM 1039 O O . PRO A 1 138 ? -6.797 24.156 -24.172 1 91.19 138 PRO A O 1
ATOM 1042 N N . HIS A 1 139 ? -6.984 26.344 -24.297 1 90.62 139 HIS A N 1
ATOM 1043 C CA . HIS A 1 139 ? -5.539 26.547 -24.25 1 90.62 139 HIS A CA 1
ATOM 1044 C C . HIS A 1 139 ? -4.98 26.266 -22.859 1 90.62 139 HIS A C 1
ATOM 1046 O O . HIS A 1 139 ? -3.781 26.031 -22.703 1 90.62 139 HIS A O 1
ATOM 1052 N N . MET A 1 140 ? -5.852 26.25 -21.891 1 88.44 140 MET A N 1
ATOM 1053 C CA . MET A 1 140 ? -5.418 26 -20.531 1 88.44 140 MET A CA 1
ATOM 1054 C C . MET A 1 140 ? -6.156 24.812 -19.922 1 88.44 140 MET A C 1
ATOM 1056 O O . MET A 1 140 ? -7.285 24.516 -20.328 1 88.44 140 MET A O 1
ATOM 1060 N N . ALA A 1 141 ? -5.477 24.109 -19 1 93.44 141 ALA A N 1
ATOM 1061 C CA . ALA A 1 141 ? -6.164 23.078 -18.234 1 93.44 141 ALA A CA 1
ATOM 1062 C C . ALA A 1 141 ? -7.32 23.656 -17.438 1 93.44 141 ALA A C 1
ATOM 1064 O O . ALA A 1 141 ? -7.199 24.734 -16.859 1 93.44 141 ALA A O 1
ATOM 1065 N N . LYS A 1 142 ? -8.398 23 -17.438 1 95.62 142 LYS A N 1
ATOM 1066 C CA . LYS A 1 142 ? -9.617 23.5 -16.797 1 95.62 142 LYS A CA 1
ATOM 1067 C C . LYS A 1 142 ? -9.656 23.141 -15.32 1 95.62 142 LYS A C 1
ATOM 1069 O O . LYS A 1 142 ? -9.688 21.953 -14.961 1 95.62 142 LYS A O 1
ATOM 1074 N N . PRO A 1 143 ? -9.656 24.156 -14.445 1 97.38 143 PRO A N 1
ATOM 1075 C CA . PRO A 1 143 ? -9.828 23.828 -13.023 1 97.38 143 PRO A CA 1
ATOM 1076 C C . PRO A 1 143 ? -11.109 23.062 -12.75 1 97.38 143 PRO A C 1
ATOM 1078 O O . PRO A 1 143 ? -12.172 23.391 -13.281 1 97.38 143 PRO A O 1
ATOM 1081 N N . LYS A 1 144 ? -10.953 21.984 -11.984 1 98.31 144 LYS A N 1
ATOM 1082 C CA . LYS A 1 144 ? -12.141 21.172 -11.719 1 98.31 144 LYS A CA 1
ATOM 1083 C C . LYS A 1 144 ? -12.148 20.656 -10.281 1 98.31 144 LYS A C 1
ATOM 1085 O O . LYS A 1 144 ? -13.18 20.219 -9.781 1 98.31 144 LYS A O 1
ATOM 1090 N N . LEU A 1 145 ? -11.07 20.734 -9.555 1 98.69 145 LEU A N 1
ATOM 1091 C CA . LEU A 1 145 ? -10.93 20.219 -8.195 1 98.69 145 LEU A CA 1
ATOM 1092 C C . LEU A 1 145 ? -10.125 21.188 -7.34 1 98.69 145 LEU A C 1
ATOM 1094 O O . LEU A 1 145 ? -9.133 21.766 -7.805 1 98.69 145 LEU A O 1
ATOM 1098 N N . VAL A 1 146 ? -10.594 21.453 -6.117 1 98.88 146 VAL A N 1
ATOM 1099 C CA . VAL A 1 146 ? -9.859 22.203 -5.102 1 98.88 146 VAL A CA 1
ATOM 1100 C C . VAL A 1 146 ? -9.367 21.25 -4.012 1 98.88 146 VAL A C 1
ATOM 1102 O O . VAL A 1 146 ? -10.164 20.516 -3.422 1 98.88 146 VAL A O 1
ATOM 1105 N N . TYR A 1 147 ? -8.094 21.281 -3.832 1 98.75 147 TYR A N 1
ATOM 1106 C CA . TYR A 1 147 ? -7.434 20.469 -2.814 1 98.75 147 TYR A CA 1
ATOM 1107 C C . TYR A 1 147 ? -7.082 21.312 -1.592 1 98.75 147 TYR A C 1
ATOM 1109 O O . TYR A 1 147 ? -6.41 22.344 -1.71 1 98.75 147 TYR A O 1
ATOM 1117 N N . ILE A 1 148 ? -7.512 20.859 -0.376 1 98.5 148 ILE A N 1
ATOM 1118 C CA . ILE A 1 148 ? -7.078 21.484 0.874 1 98.5 148 ILE A CA 1
ATOM 1119 C C . ILE A 1 148 ? -6.684 20.391 1.874 1 98.5 148 ILE A C 1
ATOM 1121 O O . ILE A 1 148 ? -7.098 19.234 1.741 1 98.5 148 ILE A O 1
ATOM 1125 N N . SER A 1 149 ? -5.883 20.781 2.826 1 98.25 149 SER A N 1
ATOM 1126 C CA . SER A 1 149 ? -5.523 19.906 3.938 1 98.25 149 SER A CA 1
ATOM 1127 C C . SER A 1 149 ? -6.078 20.438 5.258 1 98.25 149 SER A C 1
ATOM 1129 O O . SER A 1 149 ? -6.062 21.641 5.504 1 98.25 149 SER A O 1
ATOM 1131 N N . ASN A 1 150 ? -6.566 19.594 6.047 1 98.31 150 ASN A N 1
ATOM 1132 C CA . ASN A 1 150 ? -7.02 19.953 7.387 1 98.31 150 ASN A CA 1
ATOM 1133 C C . ASN A 1 150 ? -6.652 18.875 8.406 1 98.31 150 ASN A C 1
ATOM 1135 O O . ASN A 1 150 ? -7.359 17.875 8.539 1 98.31 150 ASN A O 1
ATOM 1139 N N . ALA A 1 151 ? -5.59 19.062 9.211 1 97.62 151 ALA A N 1
ATOM 1140 C CA . ALA A 1 151 ? -4.844 20.297 9.43 1 97.62 151 ALA A CA 1
ATOM 1141 C C . ALA A 1 151 ? -3.932 20.594 8.242 1 97.62 151 ALA A C 1
ATOM 1143 O O . ALA A 1 151 ? -3.586 19.703 7.469 1 97.62 151 ALA A O 1
ATOM 1144 N N . THR A 1 152 ? -3.598 21.875 8.07 1 96.31 152 THR A N 1
ATOM 1145 C CA . THR A 1 152 ? -2.693 22.297 7.008 1 96.31 152 THR A CA 1
ATOM 1146 C C . THR A 1 152 ? -1.269 21.828 7.297 1 96.31 152 THR A C 1
ATOM 1148 O O . THR A 1 152 ? -0.992 21.281 8.367 1 96.31 152 THR A O 1
ATOM 1151 N N . GLU A 1 153 ? -0.352 22.094 6.355 1 92.5 153 GLU A N 1
ATOM 1152 C CA . GLU A 1 153 ? 1.046 21.688 6.449 1 92.5 153 GLU A CA 1
ATOM 1153 C C . GLU A 1 153 ? 1.762 22.422 7.578 1 92.5 153 GLU A C 1
ATOM 1155 O O . GLU A 1 153 ? 2.811 21.984 8.047 1 92.5 153 GLU A O 1
ATOM 1160 N N . ILE A 1 154 ? 1.146 23.484 8.078 1 90.69 154 ILE A N 1
ATOM 1161 C CA . ILE A 1 154 ? 1.794 24.234 9.156 1 90.69 154 ILE A CA 1
ATOM 1162 C C . ILE A 1 154 ? 0.953 24.125 10.422 1 90.69 154 ILE A C 1
ATOM 1164 O O . ILE A 1 154 ? 1.119 24.938 11.352 1 90.69 154 ILE A O 1
ATOM 1168 N N . GLY A 1 155 ? -0.012 23.234 10.414 1 94.12 155 GLY A N 1
ATOM 1169 C CA . GLY A 1 155 ? -0.695 22.891 11.648 1 94.12 155 GLY A CA 1
ATOM 1170 C C . GLY A 1 155 ? -1.957 23.688 11.891 1 94.12 155 GLY A C 1
ATOM 1171 O O . GLY A 1 155 ? -2.701 23.438 12.836 1 94.12 155 GLY A O 1
ATOM 1172 N N . THR A 1 156 ? -2.316 24.656 11.023 1 95.25 156 THR A N 1
ATOM 1173 C CA . THR A 1 156 ? -3.539 25.438 11.164 1 95.25 156 THR A CA 1
ATOM 1174 C C . THR A 1 156 ? -4.754 24.641 10.703 1 95.25 156 THR A C 1
ATOM 1176 O O . THR A 1 156 ? -4.609 23.656 9.977 1 95.25 156 THR A O 1
ATOM 1179 N N . ILE A 1 157 ? -5.906 25.016 11.203 1 97.81 157 ILE A N 1
ATOM 1180 C CA . ILE A 1 157 ? -7.117 24.281 10.852 1 97.81 157 ILE A CA 1
ATOM 1181 C C . ILE A 1 157 ? -8.148 25.234 10.25 1 97.81 157 ILE A C 1
ATOM 1183 O O . ILE A 1 157 ? -8.148 26.438 10.562 1 97.81 157 ILE A O 1
ATOM 1187 N N . TYR A 1 158 ? -8.953 24.781 9.336 1 98.25 158 TYR A N 1
ATOM 1188 C CA . TYR A 1 158 ? -10.086 25.531 8.812 1 98.25 158 TYR A CA 1
ATOM 1189 C C . TYR A 1 158 ? -11.234 25.562 9.812 1 98.25 158 TYR A C 1
ATOM 1191 O O . TYR A 1 158 ? -11.531 24.547 10.453 1 98.25 158 TYR A O 1
ATOM 1199 N N . THR A 1 159 ? -11.859 26.719 9.984 1 97.94 159 THR A N 1
ATOM 1200 C CA . THR A 1 159 ? -13.125 26.797 10.711 1 97.94 159 THR A CA 1
ATOM 1201 C C . THR A 1 159 ? -14.281 26.375 9.82 1 97.94 159 THR A C 1
ATOM 1203 O O . THR A 1 159 ? -14.148 26.312 8.594 1 97.94 159 THR A O 1
ATOM 1206 N N . ARG A 1 160 ? -15.375 26.109 10.453 1 98.5 160 ARG A N 1
ATOM 1207 C CA . ARG A 1 160 ? -16.578 25.766 9.695 1 98.5 160 ARG A CA 1
ATOM 1208 C C . ARG A 1 160 ? -16.922 26.875 8.695 1 98.5 160 ARG A C 1
ATOM 1210 O O . ARG A 1 160 ? -17.281 26.594 7.551 1 98.5 160 ARG A O 1
ATOM 1217 N N . ASN A 1 161 ? -16.859 28.094 9.156 1 98.5 161 ASN A N 1
ATOM 1218 C CA . ASN A 1 161 ? -17.188 29.234 8.305 1 98.5 161 ASN A CA 1
ATOM 1219 C C . ASN A 1 161 ? -16.25 29.312 7.102 1 98.5 161 ASN A C 1
ATOM 1221 O O . ASN A 1 161 ? -16.703 29.609 5.984 1 98.5 161 ASN A O 1
ATOM 1225 N N . GLU A 1 162 ? -14.961 29.156 7.348 1 98.38 162 GLU A N 1
ATOM 1226 C CA . GLU A 1 162 ? -13.992 29.188 6.254 1 98.38 162 GLU A CA 1
ATOM 1227 C C . GLU A 1 162 ? -14.289 28.094 5.227 1 98.38 162 GLU A C 1
ATOM 1229 O O . GLU A 1 162 ? -14.266 28.344 4.023 1 98.38 162 GLU A O 1
ATOM 1234 N N . MET A 1 163 ? -14.555 26.891 5.68 1 98.31 163 MET A N 1
ATOM 1235 C CA . MET A 1 163 ? -14.812 25.766 4.785 1 98.31 163 MET A CA 1
ATOM 1236 C C . MET A 1 163 ? -16.125 25.969 4.031 1 98.31 163 MET A C 1
ATOM 1238 O O . MET A 1 163 ? -16.219 25.625 2.854 1 98.31 163 MET A O 1
ATOM 1242 N N . ALA A 1 164 ? -17.109 26.5 4.738 1 98.69 164 ALA A N 1
ATOM 1243 C CA . ALA A 1 164 ? -18.391 26.781 4.09 1 98.69 164 ALA A CA 1
ATOM 1244 C C . ALA A 1 164 ? -18.234 27.797 2.967 1 98.69 164 ALA A C 1
ATOM 1246 O O . ALA A 1 164 ? -18.859 27.672 1.911 1 98.69 164 ALA A O 1
ATOM 1247 N N . ALA A 1 165 ? -17.453 28.781 3.217 1 98.75 165 ALA A N 1
ATOM 1248 C CA . ALA A 1 165 ? -17.203 29.797 2.201 1 98.75 165 ALA A CA 1
ATOM 1249 C C . ALA A 1 165 ? -16.5 29.188 0.984 1 98.75 165 ALA A C 1
ATOM 1251 O O . ALA A 1 165 ? -16.812 29.547 -0.155 1 98.75 165 ALA A O 1
ATOM 1252 N N . ILE A 1 166 ? -15.57 28.328 1.221 1 98.69 166 ILE A N 1
ATOM 1253 C CA . ILE A 1 166 ? -14.875 27.641 0.134 1 98.69 166 ILE A CA 1
ATOM 1254 C C . ILE A 1 166 ? -15.852 26.766 -0.634 1 98.69 166 ILE A C 1
ATOM 1256 O O . ILE A 1 166 ? -15.844 26.734 -1.867 1 98.69 166 ILE A O 1
ATOM 1260 N N . LYS A 1 167 ? -16.625 26.031 0.109 1 98.62 167 LYS A N 1
ATOM 1261 C CA . LYS A 1 167 ? -17.625 25.156 -0.508 1 98.62 167 LYS A CA 1
ATOM 1262 C C . LYS A 1 167 ? -18.562 25.953 -1.418 1 98.62 167 LYS A C 1
ATOM 1264 O O . LYS A 1 167 ? -18.906 25.5 -2.512 1 98.62 167 LYS A O 1
ATOM 1269 N N . GLU A 1 168 ? -18.984 27.062 -0.99 1 98.5 168 GLU A N 1
ATOM 1270 C CA . GLU A 1 168 ? -19.875 27.922 -1.785 1 98.5 168 GLU A CA 1
ATOM 1271 C C . GLU A 1 168 ? -19.219 28.297 -3.109 1 98.5 168 GLU A C 1
ATOM 1273 O O . GLU A 1 168 ? -19.859 28.25 -4.16 1 98.5 168 GLU A O 1
ATOM 1278 N N . VAL A 1 169 ? -17.969 28.719 -3.039 1 98.44 169 VAL A N 1
ATOM 1279 C CA . VAL A 1 169 ? -17.219 29.062 -4.246 1 98.44 169 VAL A CA 1
ATOM 1280 C C . VAL A 1 169 ? -17.125 27.844 -5.164 1 98.44 169 VAL A C 1
ATOM 1282 O O . VAL A 1 169 ? -17.266 27.969 -6.383 1 98.44 169 VAL A O 1
ATOM 1285 N N . CYS A 1 170 ? -16.859 26.656 -4.602 1 98.5 170 CYS A N 1
ATOM 1286 C CA . CYS A 1 170 ? -16.781 25.422 -5.387 1 98.5 170 CYS A CA 1
ATOM 1287 C C . CYS A 1 170 ? -18.094 25.125 -6.078 1 98.5 170 CYS A C 1
ATOM 1289 O O . CYS A 1 170 ? -18.125 24.828 -7.273 1 98.5 170 CYS A O 1
ATOM 1291 N N . GLU A 1 171 ? -19.156 25.234 -5.375 1 98.19 171 GLU A N 1
ATOM 1292 C CA . GLU A 1 171 ? -20.484 24.953 -5.93 1 98.19 171 GLU A CA 1
ATOM 1293 C C . GLU A 1 171 ? -20.844 25.938 -7.035 1 98.19 171 GLU A C 1
ATOM 1295 O O . GLU A 1 171 ? -21.328 25.531 -8.094 1 98.19 171 GLU A O 1
ATOM 1300 N N . LYS A 1 172 ? -20.578 27.156 -6.77 1 98 172 LYS A N 1
ATOM 1301 C CA . LYS A 1 172 ? -20.875 28.203 -7.746 1 98 172 LYS A CA 1
ATOM 1302 C C . LYS A 1 172 ? -20.141 27.953 -9.055 1 98 172 LYS A C 1
ATOM 1304 O O . LYS A 1 172 ? -20.656 28.266 -10.133 1 98 172 LYS A O 1
ATOM 1309 N N . ASN A 1 173 ? -18.984 27.406 -8.992 1 97.88 173 ASN A N 1
ATOM 1310 C CA . ASN A 1 173 ? -18.125 27.281 -10.172 1 97.88 173 ASN A CA 1
ATOM 1311 C C . ASN A 1 173 ? -18.031 25.828 -10.641 1 97.88 173 ASN A C 1
ATOM 1313 O O . ASN A 1 173 ? -17.188 25.516 -11.492 1 97.88 173 ASN A O 1
ATOM 1317 N N . GLY A 1 174 ? -18.828 24.922 -10.023 1 97.69 174 GLY A N 1
ATOM 1318 C CA . GLY A 1 174 ? -18.844 23.516 -10.438 1 97.69 174 GLY A CA 1
ATOM 1319 C C . GLY A 1 174 ? -17.562 22.781 -10.102 1 97.69 174 GLY A C 1
ATOM 1320 O O . GLY A 1 174 ? -17.109 21.938 -10.875 1 97.69 174 GLY A O 1
ATOM 1321 N N . LEU A 1 175 ? -16.875 23.156 -9.062 1 98.56 175 LEU A N 1
ATOM 1322 C CA . LEU A 1 175 ? -15.625 22.531 -8.633 1 98.56 175 LEU A CA 1
ATOM 1323 C C . LEU A 1 175 ? -15.898 21.469 -7.566 1 98.56 175 LEU A C 1
ATOM 1325 O O . LEU A 1 175 ? -16.844 21.594 -6.789 1 98.56 175 LEU A O 1
ATOM 1329 N N . ILE A 1 176 ? -15.055 20.391 -7.535 1 98.69 176 ILE A N 1
ATOM 1330 C CA . ILE A 1 176 ? -15.055 19.359 -6.5 1 98.69 176 ILE A CA 1
ATOM 1331 C C . ILE A 1 176 ? -14.164 19.797 -5.34 1 98.69 176 ILE A C 1
ATOM 1333 O O . ILE A 1 176 ? -13.031 20.234 -5.551 1 98.69 176 ILE A O 1
ATOM 1337 N N . LEU A 1 177 ? -14.656 19.781 -4.137 1 98.81 177 LEU A N 1
ATOM 1338 C CA . LEU A 1 177 ? -13.836 20.078 -2.971 1 98.81 177 LEU A CA 1
ATOM 1339 C C . LEU A 1 177 ? -13.312 18.797 -2.34 1 98.81 177 LEU A C 1
ATOM 1341 O O . LEU A 1 177 ? -14.086 17.984 -1.829 1 98.81 177 LEU A O 1
ATOM 1345 N N . PHE A 1 178 ? -11.992 18.625 -2.43 1 98.88 178 PHE A N 1
ATOM 1346 C CA . PHE A 1 178 ? -11.266 17.453 -1.936 1 98.88 178 PHE A CA 1
ATOM 1347 C C . PHE A 1 178 ? -10.406 17.828 -0.73 1 98.88 178 PHE A C 1
ATOM 1349 O O . PHE A 1 178 ? -9.602 18.75 -0.796 1 98.88 178 PHE A O 1
ATOM 1356 N N . LEU A 1 179 ? -10.531 17.047 0.366 1 98.88 179 LEU A N 1
ATOM 1357 C CA . LEU A 1 179 ? -9.805 17.359 1.591 1 98.88 179 LEU A CA 1
ATOM 1358 C C . LEU A 1 179 ? -8.844 16.234 1.957 1 98.88 179 LEU A C 1
ATOM 1360 O O . LEU A 1 179 ? -9.258 15.086 2.121 1 98.88 179 LEU A O 1
ATOM 1364 N N . ASP A 1 180 ? -7.594 16.594 2 1 98.81 180 ASP A N 1
ATOM 1365 C CA . ASP A 1 180 ? -6.562 15.734 2.576 1 98.81 180 ASP A CA 1
ATOM 1366 C C . ASP A 1 180 ? -6.68 15.68 4.098 1 98.81 180 ASP A C 1
ATOM 1368 O O . ASP A 1 180 ? -6.461 16.688 4.777 1 98.81 180 ASP A O 1
ATOM 1372 N N . GLY A 1 181 ? -6.953 14.438 4.59 1 98.75 181 GLY A N 1
ATOM 1373 C CA . GLY A 1 181 ? -7.164 14.289 6.023 1 98.75 181 GLY A CA 1
ATOM 1374 C C . GLY A 1 181 ? -6.051 13.516 6.707 1 98.75 181 GLY A C 1
ATOM 1375 O O . GLY A 1 181 ? -6.305 12.758 7.645 1 98.75 181 GLY A O 1
ATOM 1376 N N . ALA A 1 182 ? -4.824 13.688 6.258 1 98.56 182 ALA A N 1
ATOM 1377 C CA . ALA A 1 182 ? -3.697 13.023 6.91 1 98.56 182 ALA A CA 1
ATOM 1378 C C . ALA A 1 182 ? -3.695 13.297 8.414 1 98.56 182 ALA A C 1
ATOM 1380 O O . ALA A 1 182 ? -3.299 12.445 9.203 1 98.56 182 ALA A O 1
ATOM 1381 N N . ARG A 1 183 ? -4.062 14.523 8.797 1 98.75 183 ARG A N 1
ATOM 1382 C CA . ARG A 1 183 ? -4.098 14.938 10.195 1 98.75 183 ARG A CA 1
ATOM 1383 C C . ARG A 1 183 ? -5.48 15.453 10.586 1 98.75 183 ARG A C 1
ATOM 1385 O O . ARG A 1 183 ? -5.602 16.391 11.375 1 98.75 183 ARG A O 1
ATOM 1392 N N . ILE A 1 184 ? -6.512 14.898 9.984 1 98.88 184 ILE A N 1
ATOM 1393 C CA . ILE A 1 184 ? -7.875 15.344 10.258 1 98.88 184 ILE A CA 1
ATOM 1394 C C . ILE A 1 184 ? -8.227 15.055 11.719 1 98.88 184 ILE A C 1
ATOM 1396 O O . ILE A 1 184 ? -8.992 15.797 12.336 1 98.88 184 ILE A O 1
ATOM 1400 N N . GLY A 1 185 ? -7.652 13.977 12.32 1 98.69 185 GLY A N 1
ATOM 1401 C CA . GLY A 1 185 ? -7.879 13.695 13.734 1 98.69 185 GLY A CA 1
ATOM 1402 C C . GLY A 1 185 ? -7.449 14.828 14.648 1 98.69 185 GLY A C 1
ATOM 1403 O O . GLY A 1 185 ? -8.242 15.32 15.445 1 98.69 185 GLY A O 1
ATOM 1404 N N . THR A 1 186 ? -6.223 15.266 14.469 1 98.69 186 THR A N 1
ATOM 1405 C CA . THR A 1 186 ? -5.707 16.344 15.312 1 98.69 186 THR A CA 1
ATOM 1406 C C . THR A 1 186 ? -6.438 17.656 15.023 1 98.69 186 THR A C 1
ATOM 1408 O O . THR A 1 186 ? -6.629 18.469 15.922 1 98.69 186 THR A O 1
ATOM 1411 N N . ALA A 1 187 ? -6.891 17.828 13.758 1 98.75 187 ALA A N 1
ATOM 1412 C CA . ALA A 1 187 ? -7.668 19.016 13.422 1 98.75 187 ALA A CA 1
ATOM 1413 C C . ALA A 1 187 ? -9 19.031 14.164 1 98.75 187 ALA A C 1
ATOM 1415 O O . ALA A 1 187 ? -9.359 20.031 14.797 1 98.75 187 ALA A O 1
ATOM 1416 N N . LEU A 1 188 ? -9.672 17.922 14.148 1 98.69 188 LEU A N 1
ATOM 1417 C CA . LEU A 1 188 ? -11.016 17.859 14.711 1 98.69 188 LEU A CA 1
ATOM 1418 C C . LEU A 1 188 ? -10.961 17.75 16.234 1 98.69 188 LEU A C 1
ATOM 1420 O O . LEU A 1 188 ? -11.953 18.047 16.906 1 98.69 188 LEU A O 1
ATOM 1424 N N . ALA A 1 189 ? -9.828 17.328 16.781 1 98.38 189 ALA A N 1
ATOM 1425 C CA . ALA A 1 189 ? -9.664 17.234 18.234 1 98.38 189 ALA A CA 1
ATOM 1426 C C . ALA A 1 189 ? -9.078 18.531 18.797 1 98.38 189 ALA A C 1
ATOM 1428 O O . ALA A 1 189 ? -8.898 18.656 20.016 1 98.38 189 ALA A O 1
ATOM 1429 N N . SER A 1 190 ? -8.797 19.469 17.953 1 98.31 190 SER A N 1
ATOM 1430 C CA . SER A 1 190 ? -8.25 20.75 18.391 1 98.31 190 SER A CA 1
ATOM 1431 C C . SER A 1 190 ? -9.25 21.531 19.234 1 98.31 190 SER A C 1
ATOM 1433 O O . SER A 1 190 ? -10.453 21.484 18.969 1 98.31 190 SER A O 1
ATOM 1435 N N . LYS A 1 191 ? -8.781 22.312 20.203 1 95.94 191 LYS A N 1
ATOM 1436 C CA . LYS A 1 191 ? -9.648 23.172 21.016 1 95.94 191 LYS A CA 1
ATOM 1437 C C . LYS A 1 191 ? -10.227 24.312 20.188 1 95.94 191 LYS A C 1
ATOM 1439 O O . LYS A 1 191 ? -11.219 24.938 20.578 1 95.94 191 LYS A O 1
ATOM 1444 N N . PHE A 1 192 ? -9.656 24.531 19 1 96.19 192 PHE A N 1
ATOM 1445 C CA . PHE A 1 192 ? -10.102 25.625 18.141 1 96.19 192 PHE A CA 1
ATOM 1446 C C . PHE A 1 192 ? -11.094 25.125 17.109 1 96.19 192 PHE A C 1
ATOM 1448 O O . PHE A 1 192 ? -11.688 25.922 16.375 1 96.19 192 PHE A O 1
ATOM 1455 N N . ASN A 1 193 ? -11.266 23.844 17.031 1 98 193 ASN A N 1
ATOM 1456 C CA . ASN A 1 193 ? -12.117 23.234 16.016 1 98 193 ASN A CA 1
ATOM 1457 C C . ASN A 1 193 ? -13.594 23.391 16.359 1 98 193 ASN A C 1
ATOM 1459 O O . ASN A 1 193 ? -13.984 23.297 17.531 1 98 193 ASN A O 1
ATOM 1463 N N . ASP A 1 194 ? -14.398 23.625 15.398 1 98.56 194 ASP A N 1
ATOM 1464 C CA . ASP A 1 194 ? -15.844 23.734 15.586 1 98.56 194 ASP A CA 1
ATOM 1465 C C . ASP A 1 194 ? -16.594 22.812 14.633 1 98.56 194 ASP A C 1
ATOM 1467 O O . ASP A 1 194 ? -17.75 23.062 14.281 1 98.56 194 ASP A O 1
ATOM 1471 N N . MET A 1 195 ? -15.953 21.812 14.172 1 98.44 195 MET A N 1
ATOM 1472 C CA . MET A 1 195 ? -16.562 20.875 13.219 1 98.44 195 MET A CA 1
ATOM 1473 C C . MET A 1 195 ? -16.438 19.438 13.711 1 98.44 195 MET A C 1
ATOM 1475 O O . MET A 1 195 ? -15.539 19.125 14.484 1 98.44 195 MET A O 1
ATOM 1479 N N . THR A 1 196 ? -17.375 18.609 13.266 1 97.81 196 THR A N 1
ATOM 1480 C CA . THR A 1 196 ? -17.328 17.156 13.398 1 97.81 196 THR A CA 1
ATOM 1481 C C . THR A 1 196 ? -17.016 16.5 12.062 1 97.81 196 THR A C 1
ATOM 1483 O O . THR A 1 196 ? -16.906 17.188 11.039 1 97.81 196 THR A O 1
ATOM 1486 N N . LEU A 1 197 ? -16.844 15.172 12.086 1 98 197 LEU A N 1
ATOM 1487 C CA . LEU A 1 197 ? -16.672 14.445 10.836 1 98 197 LEU A CA 1
ATOM 1488 C C . LEU A 1 197 ? -17.891 14.609 9.938 1 98 197 LEU A C 1
ATOM 1490 O O . LEU A 1 197 ? -17.781 14.648 8.711 1 98 197 LEU A O 1
ATOM 1494 N N . SER A 1 198 ? -19.047 14.672 10.547 1 98 198 SER A N 1
ATOM 1495 C CA . SER A 1 198 ? -20.281 14.891 9.797 1 98 198 SER A CA 1
ATOM 1496 C C . SER A 1 198 ? -20.266 16.25 9.094 1 98 198 SER A C 1
ATOM 1498 O O . SER A 1 198 ? -20.719 16.359 7.953 1 98 198 SER A O 1
ATOM 1500 N N . ASP A 1 199 ? -19.766 17.25 9.797 1 98.44 199 ASP A N 1
ATOM 1501 C CA . ASP A 1 199 ? -19.625 18.562 9.172 1 98.44 199 ASP A CA 1
ATOM 1502 C C . ASP A 1 199 ? -18.672 18.516 7.98 1 98.44 199 ASP A C 1
ATOM 1504 O O . ASP A 1 199 ? -18.938 19.109 6.941 1 98.44 199 ASP A O 1
ATOM 1508 N N . ILE A 1 200 ? -17.531 17.781 8.164 1 98.75 200 ILE A N 1
ATOM 1509 C CA . ILE A 1 200 ? -16.578 17.625 7.078 1 98.75 200 ILE A CA 1
ATOM 1510 C C . ILE A 1 200 ? -17.25 16.984 5.871 1 98.75 200 ILE A C 1
ATOM 1512 O O . ILE A 1 200 ? -17.062 17.438 4.738 1 98.75 200 ILE A O 1
ATOM 1516 N N . LEU A 1 201 ? -17.984 15.938 6.133 1 98.5 201 LEU A N 1
ATOM 1517 C CA . LEU A 1 201 ? -18.719 15.25 5.07 1 98.5 201 LEU A CA 1
ATOM 1518 C C . LEU A 1 201 ? -19.656 16.203 4.348 1 98.5 201 LEU A C 1
ATOM 1520 O O . LEU A 1 201 ? -19.734 16.203 3.119 1 98.5 201 LEU A O 1
ATOM 1524 N N . GLU A 1 202 ? -20.344 17.016 5.082 1 97.88 202 GLU A N 1
ATOM 1525 C CA . GLU A 1 202 ? -21.297 17.969 4.508 1 97.88 202 GLU A CA 1
ATOM 1526 C C . GLU A 1 202 ? -20.578 19 3.643 1 97.88 202 GLU A C 1
ATOM 1528 O O . GLU A 1 202 ? -21.078 19.391 2.582 1 97.88 202 GLU A O 1
ATOM 1533 N N . LEU A 1 203 ? -19.438 19.391 4.035 1 98.56 203 LEU A N 1
ATOM 1534 C CA . LEU A 1 203 ? -18.797 20.562 3.441 1 98.56 203 LEU A CA 1
ATOM 1535 C C . LEU A 1 203 ? -17.797 20.141 2.359 1 98.56 203 LEU A C 1
ATOM 1537 O O . LEU A 1 203 ? -17.219 21 1.684 1 98.56 203 LEU A O 1
ATOM 1541 N N . THR A 1 204 ? -17.562 18.859 2.15 1 98.62 204 THR A N 1
ATOM 1542 C CA . THR A 1 204 ? -16.641 18.375 1.117 1 98.62 204 THR A CA 1
ATOM 1543 C C . THR A 1 204 ? -17.359 17.406 0.183 1 98.62 204 THR A C 1
ATOM 1545 O O . THR A 1 204 ? -18.484 16.984 0.455 1 98.62 204 THR A O 1
ATOM 1548 N N . ASP A 1 205 ? -16.734 17.141 -0.964 1 98.44 205 ASP A N 1
ATOM 1549 C CA . ASP A 1 205 ? -17.25 16.141 -1.897 1 98.44 205 ASP A CA 1
ATOM 1550 C C . ASP A 1 205 ? -16.531 14.805 -1.729 1 98.44 205 ASP A C 1
ATOM 1552 O O . ASP A 1 205 ? -17.109 13.742 -1.999 1 98.44 205 ASP A O 1
ATOM 1556 N N . ILE A 1 206 ? -15.336 14.883 -1.378 1 98.75 206 ILE A N 1
ATOM 1557 C CA . ILE A 1 206 ? -14.469 13.734 -1.135 1 98.75 206 ILE A CA 1
ATOM 1558 C C . ILE A 1 206 ? -13.375 14.125 -0.138 1 98.75 206 ILE A C 1
ATOM 1560 O O . ILE A 1 206 ? -12.852 15.234 -0.181 1 98.75 206 ILE A O 1
ATOM 1564 N N . PHE A 1 207 ? -13.109 13.328 0.843 1 98.88 207 PHE A N 1
ATOM 1565 C CA . PHE A 1 207 ? -12.008 13.516 1.776 1 98.88 207 PHE A CA 1
ATOM 1566 C C . PHE A 1 207 ? -11.508 12.172 2.299 1 98.88 207 PHE A C 1
ATOM 1568 O O . PHE A 1 207 ? -12.055 11.125 1.945 1 98.88 207 PHE A O 1
ATOM 1575 N N . TRP A 1 208 ? -10.438 12.188 3.059 1 98.88 208 TRP A N 1
ATOM 1576 C CA . TRP A 1 208 ? -10 10.93 3.641 1 98.88 208 TRP A CA 1
ATOM 1577 C C . TRP A 1 208 ? -9.539 11.125 5.082 1 98.88 208 TRP A C 1
ATOM 1579 O O . TRP A 1 208 ? -9.266 12.242 5.508 1 98.88 208 TRP A O 1
ATOM 1589 N N . ILE A 1 209 ? -9.672 10.078 5.836 1 98.94 209 ILE A N 1
ATOM 1590 C CA . ILE A 1 209 ? -9.352 10.023 7.258 1 98.94 209 ILE A CA 1
ATOM 1591 C C . ILE A 1 209 ? -8.031 9.297 7.465 1 98.94 209 ILE A C 1
ATOM 1593 O O . ILE A 1 209 ? -7.91 8.109 7.141 1 98.94 209 ILE A O 1
ATOM 1597 N N . GLY A 1 210 ? -7.098 10.031 8.07 1 98.75 210 GLY A N 1
ATOM 1598 C CA . GLY A 1 210 ? -5.773 9.453 8.266 1 98.75 210 GLY A CA 1
ATOM 1599 C C . GLY A 1 210 ? -5.703 8.508 9.453 1 98.75 210 GLY A C 1
ATOM 1600 O O . GLY A 1 210 ? -6.133 8.859 10.555 1 98.75 210 GLY A O 1
ATOM 1601 N N . GLY A 1 211 ? -5.184 7.316 9.234 1 98.75 211 GLY A N 1
ATOM 1602 C CA . GLY A 1 211 ? -4.914 6.363 10.305 1 98.75 211 GLY A CA 1
ATOM 1603 C C . GLY A 1 211 ? -3.445 6.266 10.656 1 98.75 211 GLY A C 1
ATOM 1604 O O . GLY A 1 211 ? -3.09 6.207 11.836 1 98.75 211 GLY A O 1
ATOM 1605 N N . THR A 1 212 ? -2.52 6.336 9.711 1 98.62 212 THR A N 1
ATOM 1606 C CA . THR A 1 212 ? -1.085 6.133 9.883 1 98.62 212 THR A CA 1
ATOM 1607 C C . THR A 1 212 ? -0.512 7.129 10.883 1 98.62 212 THR A C 1
ATOM 1609 O O . THR A 1 212 ? 0.28 6.758 11.75 1 98.62 212 THR A O 1
ATOM 1612 N N . LYS A 1 213 ? -0.932 8.375 10.781 1 98.38 213 LYS A N 1
ATOM 1613 C CA . LYS A 1 213 ? -0.391 9.43 11.633 1 98.38 213 LYS A CA 1
ATOM 1614 C C . LYS A 1 213 ? -1.137 9.492 12.961 1 98.38 213 LYS A C 1
ATOM 1616 O O . LYS A 1 213 ? -0.832 10.336 13.812 1 98.38 213 LYS A O 1
ATOM 1621 N N . ASN A 1 214 ? -2.113 8.609 13.164 1 98.56 214 ASN A N 1
ATOM 1622 C CA . ASN A 1 214 ? -2.953 8.664 14.359 1 98.56 214 ASN A CA 1
ATOM 1623 C C . ASN A 1 214 ? -3.154 7.281 14.969 1 98.56 214 ASN A C 1
ATOM 1625 O O . ASN A 1 214 ? -4.281 6.902 15.297 1 98.56 214 ASN A O 1
ATOM 1629 N N . GLY A 1 215 ? -2.043 6.531 15.016 1 97.88 215 GLY A N 1
ATOM 1630 C CA . GLY A 1 215 ? -2.045 5.344 15.859 1 97.88 215 GLY A CA 1
ATOM 1631 C C . GLY A 1 215 ? -2.039 4.055 15.062 1 97.88 215 GLY A C 1
ATOM 1632 O O . GLY A 1 215 ? -1.726 2.988 15.594 1 97.88 215 GLY A O 1
ATOM 1633 N N . ALA A 1 216 ? -2.379 4.012 13.773 1 98.38 216 ALA A N 1
ATOM 1634 C CA . ALA A 1 216 ? -2.418 2.793 12.969 1 98.38 216 ALA A CA 1
ATOM 1635 C C . ALA A 1 216 ? -1.033 2.445 12.43 1 98.38 216 ALA A C 1
ATOM 1637 O O . ALA A 1 216 ? -0.189 3.328 12.258 1 98.38 216 ALA A O 1
ATOM 1638 N N . LEU A 1 217 ? -0.787 1.171 12.125 1 97.25 217 LEU A N 1
ATOM 1639 C CA . LEU A 1 217 ? 0.425 0.743 11.438 1 97.25 217 LEU A CA 1
ATOM 1640 C C . LEU A 1 217 ? 0.493 1.339 10.031 1 97.25 217 LEU A C 1
ATOM 1642 O O . LEU A 1 217 ? 1.574 1.693 9.555 1 97.25 217 LEU A O 1
ATOM 1646 N N . LEU A 1 218 ? -0.63 1.283 9.43 1 97.12 218 LEU A N 1
ATOM 1647 C CA . LEU A 1 218 ? -0.792 1.855 8.102 1 97.12 218 LEU A CA 1
ATOM 1648 C C . LEU A 1 218 ? -2.268 2.035 7.762 1 97.12 218 LEU A C 1
ATOM 1650 O O . LEU A 1 218 ? -3.135 1.441 8.406 1 97.12 218 LEU A O 1
ATOM 1654 N N . GLY A 1 219 ? -2.453 2.92 6.789 1 98.44 219 GLY A N 1
ATOM 1655 C CA . GLY A 1 219 ? -3.768 2.926 6.164 1 98.44 219 GLY A CA 1
ATOM 1656 C C . GLY A 1 219 ? -4.488 4.25 6.309 1 98.44 219 GLY A C 1
ATOM 1657 O O . GLY A 1 219 ? -4.328 4.945 7.316 1 98.44 219 GLY A O 1
ATOM 1658 N N . GLU A 1 220 ? -5.277 4.512 5.316 1 98.81 220 GLU A N 1
ATOM 1659 C CA . GLU A 1 220 ? -6.172 5.66 5.211 1 98.81 220 GLU A CA 1
ATOM 1660 C C . GLU A 1 220 ? -7.562 5.238 4.742 1 98.81 220 GLU A C 1
ATOM 1662 O O . GLU A 1 220 ? -7.703 4.238 4.031 1 98.81 220 GLU A O 1
ATOM 1667 N N . ALA A 1 221 ? -8.57 5.93 5.188 1 98.94 221 ALA A N 1
ATOM 1668 C CA . ALA A 1 221 ? -9.938 5.668 4.746 1 98.94 221 ALA A CA 1
ATOM 1669 C C . ALA A 1 221 ? -10.477 6.82 3.904 1 98.94 221 ALA A C 1
ATOM 1671 O O . ALA A 1 221 ? -10.695 7.922 4.418 1 98.94 221 ALA A O 1
ATOM 1672 N N . VAL A 1 222 ? -10.695 6.57 2.637 1 98.94 222 VAL A N 1
ATOM 1673 C CA . VAL A 1 222 ? -11.227 7.59 1.736 1 98.94 222 VAL A CA 1
ATOM 1674 C C . VAL A 1 222 ? -12.75 7.566 1.773 1 98.94 222 VAL A C 1
ATOM 1676 O O . VAL A 1 222 ? -13.367 6.512 1.609 1 98.94 222 VAL A O 1
ATOM 1679 N N . VAL A 1 223 ? -13.312 8.672 2.01 1 98.88 223 VAL A N 1
ATOM 1680 C CA . VAL A 1 223 ? -14.758 8.852 2.062 1 98.88 223 VAL A CA 1
ATOM 1681 C C . VAL A 1 223 ? -15.242 9.523 0.778 1 98.88 223 VAL A C 1
ATOM 1683 O O . VAL A 1 223 ? -14.867 10.656 0.484 1 98.88 223 VAL A O 1
ATOM 1686 N N . VAL A 1 224 ? -16.062 8.828 0.023 1 98.56 224 VAL A N 1
ATOM 1687 C CA . VAL A 1 224 ? -16.578 9.305 -1.256 1 98.56 224 VAL A CA 1
ATOM 1688 C C . VAL A 1 224 ? -18.094 9.508 -1.155 1 98.56 224 VAL A C 1
ATOM 1690 O O . VAL A 1 224 ? -18.859 8.539 -1.096 1 98.56 224 VAL A O 1
ATOM 1693 N N . LYS A 1 225 ? -18.562 10.727 -1.257 1 96.88 225 LYS A N 1
ATOM 1694 C CA . LYS A 1 225 ? -19.953 11.102 -1.033 1 96.88 225 LYS A CA 1
ATOM 1695 C C . LYS A 1 225 ? -20.812 10.773 -2.25 1 96.88 225 LYS A C 1
ATOM 1697 O O . LYS A 1 225 ? -21.938 10.289 -2.107 1 96.88 225 LYS A O 1
ATOM 1702 N N . ASP A 1 226 ? -20.312 11.07 -3.467 1 95.81 226 ASP A N 1
ATOM 1703 C CA . ASP A 1 226 ? -21.047 10.844 -4.707 1 95.81 226 ASP A CA 1
ATOM 1704 C C . ASP A 1 226 ? -21.172 9.352 -5.012 1 95.81 226 ASP A C 1
ATOM 1706 O O . ASP A 1 226 ? -20.172 8.664 -5.184 1 95.81 226 ASP A O 1
ATOM 1710 N N . ALA A 1 227 ? -22.312 8.875 -5.156 1 95.69 227 ALA A N 1
ATOM 1711 C CA . ALA A 1 227 ? -22.578 7.449 -5.34 1 95.69 227 ALA A CA 1
ATOM 1712 C C . ALA A 1 227 ? -22 6.953 -6.668 1 95.69 227 ALA A C 1
ATOM 1714 O O . ALA A 1 227 ? -21.531 5.816 -6.766 1 95.69 227 ALA A O 1
ATOM 1715 N N . ARG A 1 228 ? -22.141 7.73 -7.676 1 94.19 228 ARG A N 1
ATOM 1716 C CA . ARG A 1 228 ? -21.625 7.332 -8.984 1 94.19 228 ARG A CA 1
ATOM 1717 C C . ARG A 1 228 ? -20.109 7.145 -8.945 1 94.19 228 ARG A C 1
ATOM 1719 O O . ARG A 1 228 ? -19.594 6.156 -9.469 1 94.19 228 ARG A O 1
ATOM 1726 N N . LEU A 1 229 ? -19.422 8.148 -8.336 1 95.56 229 LEU A N 1
ATOM 1727 C CA . LEU A 1 229 ? -17.969 8.031 -8.188 1 95.56 229 LEU A CA 1
ATOM 1728 C C . LEU A 1 229 ? -17.609 6.84 -7.305 1 95.56 229 LEU A C 1
ATOM 1730 O O . LEU A 1 229 ? -16.672 6.105 -7.605 1 95.56 229 LEU A O 1
ATOM 1734 N N . ALA A 1 230 ? -18.359 6.68 -6.219 1 96.44 230 ALA A N 1
ATOM 1735 C CA . ALA A 1 230 ? -18.094 5.602 -5.266 1 96.44 230 ALA A CA 1
ATOM 1736 C C . ALA A 1 230 ? -18.203 4.238 -5.938 1 96.44 230 ALA A C 1
ATOM 1738 O O . ALA A 1 230 ? -17.469 3.311 -5.598 1 96.44 230 ALA A O 1
ATOM 1739 N N . SER A 1 231 ? -19.094 4.066 -6.879 1 94.94 231 SER A N 1
ATOM 1740 C CA . SER A 1 231 ? -19.344 2.775 -7.516 1 94.94 231 SER A CA 1
ATOM 1741 C C . SER A 1 231 ? -18.172 2.348 -8.383 1 94.94 231 SER A C 1
ATOM 1743 O O . SER A 1 231 ? -18.016 1.162 -8.68 1 94.94 231 SER A O 1
ATOM 1745 N N . GLU A 1 232 ? -17.328 3.297 -8.688 1 95.19 232 GLU A N 1
ATOM 1746 C CA . GLU A 1 232 ? -16.219 2.998 -9.578 1 95.19 232 GLU A CA 1
ATOM 1747 C C . GLU A 1 232 ? -14.875 3.215 -8.875 1 95.19 232 GLU A C 1
ATOM 1749 O O . GLU A 1 232 ? -13.82 2.961 -9.453 1 95.19 232 GLU A O 1
ATOM 1754 N N . TYR A 1 233 ? -14.898 3.627 -7.691 1 97.12 233 TYR A N 1
ATOM 1755 C CA . TYR A 1 233 ? -13.695 4.078 -7.008 1 97.12 233 TYR A CA 1
ATOM 1756 C C . TYR A 1 233 ? -12.727 2.922 -6.793 1 97.12 233 TYR A C 1
ATOM 1758 O O . TYR A 1 233 ? -11.508 3.107 -6.855 1 97.12 233 TYR A O 1
ATOM 1766 N N . GLU A 1 234 ? -13.258 1.763 -6.535 1 95.88 234 GLU A N 1
ATOM 1767 C CA . GLU A 1 234 ? -12.414 0.601 -6.27 1 95.88 234 GLU A CA 1
ATOM 1768 C C . GLU A 1 234 ? -11.539 0.271 -7.477 1 95.88 234 GLU A C 1
ATOM 1770 O O . GLU A 1 234 ? -10.43 -0.24 -7.32 1 95.88 234 GLU A O 1
ATOM 1775 N N . PHE A 1 235 ? -11.977 0.504 -8.695 1 95.75 235 PHE A N 1
ATOM 1776 C CA . PHE A 1 235 ? -11.172 0.289 -9.891 1 95.75 235 PHE A CA 1
ATOM 1777 C C . PHE A 1 235 ? -9.922 1.158 -9.867 1 95.75 235 PHE A C 1
ATOM 1779 O O . PHE A 1 235 ? -8.844 0.713 -10.266 1 95.75 235 PHE A O 1
ATOM 1786 N N . PHE A 1 236 ? -10.07 2.389 -9.375 1 96 236 PHE A N 1
ATOM 1787 C CA . PHE A 1 236 ? -8.922 3.281 -9.258 1 96 236 PHE A CA 1
ATOM 1788 C C . PHE A 1 236 ? -7.957 2.783 -8.195 1 96 236 PHE A C 1
ATOM 1790 O O . PHE A 1 236 ? -6.738 2.834 -8.383 1 96 236 PHE A O 1
ATOM 1797 N N . VAL A 1 237 ? -8.562 2.289 -7.062 1 97.12 237 VAL A N 1
ATOM 1798 C CA . VAL A 1 237 ? -7.727 1.755 -5.992 1 97.12 237 VAL A CA 1
ATOM 1799 C C . VAL A 1 237 ? -6.891 0.591 -6.523 1 97.12 237 VAL A C 1
ATOM 1801 O O . VAL A 1 237 ? -5.676 0.541 -6.309 1 97.12 237 VAL A O 1
ATOM 1804 N N . LYS A 1 238 ? -7.5 -0.305 -7.215 1 96.31 238 LYS A N 1
ATOM 1805 C CA . LYS A 1 238 ? -6.824 -1.478 -7.766 1 96.31 238 LYS A CA 1
ATOM 1806 C C . LYS A 1 238 ? -5.824 -1.079 -8.844 1 96.31 238 LYS A C 1
ATOM 1808 O O . LYS A 1 238 ? -4.691 -1.566 -8.859 1 96.31 238 LYS A O 1
ATOM 1813 N N . GLN A 1 239 ? -6.199 -0.202 -9.711 1 94.69 239 GLN A N 1
ATOM 1814 C CA . GLN A 1 239 ? -5.375 0.229 -10.836 1 94.69 239 GLN A CA 1
ATOM 1815 C C . GLN A 1 239 ? -4.078 0.872 -10.344 1 94.69 239 GLN A C 1
ATOM 1817 O O . GLN A 1 239 ? -3.033 0.735 -10.984 1 94.69 239 GLN A O 1
ATOM 1822 N N . HIS A 1 240 ? -4.164 1.458 -9.156 1 95.12 240 HIS A N 1
ATOM 1823 C CA . HIS A 1 240 ? -3.004 2.146 -8.602 1 95.12 240 HIS A CA 1
ATOM 1824 C C . HIS A 1 240 ? -2.215 1.23 -7.676 1 95.12 240 HIS A C 1
ATOM 1826 O O . HIS A 1 240 ? -1.334 1.691 -6.945 1 95.12 240 HIS A O 1
ATOM 1832 N N . GLY A 1 241 ? -2.572 -0.022 -7.672 1 95.5 241 GLY A N 1
ATOM 1833 C CA . GLY A 1 241 ? -1.825 -0.981 -6.875 1 95.5 241 GLY A CA 1
ATOM 1834 C C . GLY A 1 241 ? -2.045 -0.815 -5.383 1 95.5 241 GLY A C 1
ATOM 1835 O O . GLY A 1 241 ? -1.229 -1.266 -4.574 1 95.5 241 GLY A O 1
ATOM 1836 N N . SER A 1 242 ? -3.166 -0.197 -4.988 1 96.44 242 SER A N 1
ATOM 1837 C CA . SER A 1 242 ? -3.381 0.161 -3.592 1 96.44 242 SER A CA 1
ATOM 1838 C C . SER A 1 242 ? -4.43 -0.735 -2.945 1 96.44 242 SER A C 1
ATOM 1840 O O . SER A 1 242 ? -4.762 -0.566 -1.771 1 96.44 242 SER A O 1
ATOM 1842 N N . LEU A 1 243 ? -4.957 -1.7 -3.721 1 96.81 243 LEU A N 1
ATOM 1843 C CA . LEU A 1 243 ? -5.91 -2.652 -3.158 1 96.81 243 LEU A CA 1
ATOM 1844 C C . LEU A 1 243 ? -5.184 -3.834 -2.523 1 96.81 243 LEU A C 1
ATOM 1846 O O . LEU A 1 243 ? -4.602 -4.664 -3.227 1 96.81 243 LEU A O 1
ATOM 1850 N N . LEU A 1 244 ? -5.258 -3.914 -1.21 1 97.38 244 LEU A N 1
ATOM 1851 C CA . LEU A 1 244 ? -4.523 -4.957 -0.501 1 97.38 244 LEU A CA 1
ATOM 1852 C C . LEU A 1 244 ? -5.305 -6.266 -0.499 1 97.38 244 LEU A C 1
ATOM 1854 O O . LEU A 1 244 ? -6.516 -6.273 -0.273 1 97.38 244 LEU A O 1
ATOM 1858 N N . ALA A 1 245 ? -4.578 -7.344 -0.762 1 97.19 245 ALA A N 1
ATOM 1859 C CA . ALA A 1 245 ? -5.207 -8.656 -0.704 1 97.19 245 ALA A CA 1
ATOM 1860 C C . ALA A 1 245 ? -5.797 -8.93 0.678 1 97.19 245 ALA A C 1
ATOM 1862 O O . ALA A 1 245 ? -6.934 -9.391 0.795 1 97.19 245 ALA A O 1
ATOM 1863 N N . LYS A 1 246 ? -5.027 -8.617 1.691 1 97.69 246 LYS A N 1
ATOM 1864 C CA . LYS A 1 246 ? -5.512 -8.742 3.062 1 97.69 246 LYS A CA 1
ATOM 1865 C C . LYS A 1 246 ? -5.996 -7.395 3.598 1 97.69 246 LYS A C 1
ATOM 1867 O O . LYS A 1 246 ? -5.301 -6.742 4.379 1 97.69 246 LYS A O 1
ATOM 1872 N N . GLY A 1 247 ? -7.238 -7.094 3.24 1 96.88 247 GLY A N 1
ATOM 1873 C CA . GLY A 1 247 ? -7.816 -5.828 3.668 1 96.88 247 GLY A CA 1
ATOM 1874 C C . GLY A 1 247 ? -7.914 -5.695 5.176 1 96.88 247 GLY A C 1
ATOM 1875 O O . GLY A 1 247 ? -7.906 -4.586 5.711 1 96.88 247 GL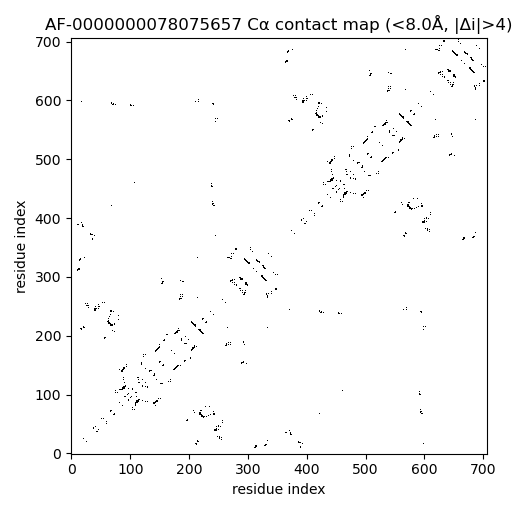Y A O 1
ATOM 1876 N N . ARG A 1 248 ? -7.926 -6.809 5.895 1 96.44 248 ARG A N 1
ATOM 1877 C CA . ARG A 1 248 ? -8.109 -6.82 7.344 1 96.44 248 ARG A CA 1
ATOM 1878 C C . ARG A 1 248 ? -7 -6.051 8.047 1 96.44 248 ARG A C 1
ATOM 1880 O O . ARG A 1 248 ? -7.191 -5.547 9.156 1 96.44 248 ARG A O 1
ATOM 1887 N N . VAL A 1 249 ? -5.852 -5.957 7.387 1 97.69 249 VAL A N 1
ATOM 1888 C CA . VAL A 1 249 ? -4.742 -5.262 8.023 1 97.69 249 VAL A CA 1
ATOM 1889 C C . VAL A 1 249 ? -5.137 -3.816 8.312 1 97.69 249 VAL A C 1
ATOM 1891 O O . VAL A 1 249 ? -4.789 -3.271 9.367 1 97.69 249 VAL A O 1
ATOM 1894 N N . ILE A 1 250 ? -5.852 -3.205 7.387 1 98.44 250 ILE A N 1
ATOM 1895 C CA . ILE A 1 250 ? -6.352 -1.851 7.598 1 98.44 250 ILE A CA 1
ATOM 1896 C C . ILE A 1 250 ? -7.703 -1.907 8.312 1 98.44 250 ILE A C 1
ATOM 1898 O O . ILE A 1 250 ? -7.93 -1.181 9.281 1 98.44 250 ILE A O 1
ATOM 1902 N N . GLY A 1 251 ? -8.562 -2.854 7.91 1 98.44 251 GLY A N 1
ATOM 1903 C CA . GLY A 1 251 ? -9.914 -2.939 8.422 1 98.44 251 GLY A CA 1
ATOM 1904 C C . GLY A 1 251 ? -9.977 -3.152 9.922 1 98.44 251 GLY A C 1
ATOM 1905 O O . GLY A 1 251 ? -10.742 -2.479 10.617 1 98.44 251 GLY A O 1
ATOM 1906 N N . ALA A 1 252 ? -9.164 -4.07 10.445 1 98.19 252 ALA A N 1
ATOM 1907 C CA . ALA A 1 252 ? -9.188 -4.375 11.875 1 98.19 252 ALA A CA 1
ATOM 1908 C C . ALA A 1 252 ? -8.758 -3.166 12.695 1 98.19 252 ALA A C 1
ATOM 1910 O O . ALA A 1 252 ? -9.312 -2.916 13.773 1 98.19 252 ALA A O 1
ATOM 1911 N N . GLN A 1 253 ? -7.797 -2.434 12.195 1 98.31 253 GLN A N 1
ATOM 1912 C CA . GLN A 1 253 ? -7.293 -1.272 12.922 1 98.31 253 GLN A CA 1
ATOM 1913 C C . GLN A 1 253 ? -8.312 -0.138 12.922 1 98.31 253 GLN A C 1
ATOM 1915 O O . GLN A 1 253 ? -8.562 0.486 13.953 1 98.31 253 GLN A O 1
ATOM 1920 N N . PHE A 1 254 ? -8.938 0.108 11.758 1 98.75 254 PHE A N 1
ATOM 1921 C CA . PHE A 1 254 ? -9.922 1.181 11.68 1 98.75 254 PHE A CA 1
ATOM 1922 C C . PHE A 1 254 ? -11.18 0.826 12.461 1 98.75 254 PHE A C 1
ATOM 1924 O O . PHE A 1 254 ? -11.828 1.703 13.039 1 98.75 254 PHE A O 1
ATOM 1931 N N . ALA A 1 255 ? -11.5 -0.474 12.453 1 98.69 255 ALA A N 1
ATOM 1932 C CA . ALA A 1 255 ? -12.625 -0.896 13.289 1 98.69 255 ALA A CA 1
ATOM 1933 C C . ALA A 1 255 ? -12.375 -0.566 14.758 1 98.69 255 ALA A C 1
ATOM 1935 O O . ALA A 1 255 ? -13.281 -0.11 15.461 1 98.69 255 ALA A O 1
ATOM 1936 N N . GLU A 1 256 ? -11.188 -0.802 15.172 1 98.5 256 GLU A N 1
ATOM 1937 C CA . GLU A 1 256 ? -10.836 -0.504 16.562 1 98.5 256 GLU A CA 1
ATOM 1938 C C . GLU A 1 256 ? -10.75 1.001 16.797 1 98.5 256 GLU A C 1
ATOM 1940 O O . GLU A 1 256 ? -11.227 1.501 17.812 1 98.5 256 GLU A O 1
ATOM 1945 N N . LEU A 1 257 ? -10.148 1.787 15.891 1 98.44 257 LEU A N 1
ATOM 1946 C CA . LEU A 1 257 ? -10.008 3.234 16.016 1 98.44 257 LEU A CA 1
ATOM 1947 C C . LEU A 1 257 ? -11.367 3.902 16.172 1 98.44 257 LEU A C 1
ATOM 1949 O O . LEU A 1 257 ? -11.5 4.891 16.891 1 98.44 257 LEU A O 1
ATOM 1953 N N . PHE A 1 258 ? -12.336 3.336 15.539 1 98.44 258 PHE A N 1
ATOM 1954 C CA . PHE A 1 258 ? -13.617 4.02 15.484 1 98.44 258 PHE A CA 1
ATOM 1955 C C . PHE A 1 258 ? -14.633 3.332 16.391 1 98.44 258 PHE A C 1
ATOM 1957 O O . PHE A 1 258 ? -15.836 3.6 16.312 1 98.44 258 PHE A O 1
ATOM 1964 N N . GLU A 1 259 ? -14.016 2.416 17.188 1 95.81 259 GLU A N 1
ATOM 1965 C CA . GLU A 1 259 ? -14.836 1.934 18.297 1 95.81 259 GLU A CA 1
ATOM 1966 C C . GLU A 1 259 ? -14.945 2.984 19.406 1 95.81 259 GLU A C 1
ATOM 1968 O O . GLU A 1 259 ? -13.953 3.318 20.047 1 95.81 259 GLU A O 1
ATOM 1973 N N . GLY A 1 260 ? -16.062 3.629 19.5 1 95.69 260 GLY A N 1
ATOM 1974 C CA . GLY A 1 260 ? -16.188 4.73 20.438 1 95.69 260 GLY A CA 1
ATOM 1975 C C . GLY A 1 260 ? -15.453 5.984 20 1 95.69 260 GLY A C 1
ATOM 1976 O O . GLY A 1 260 ? -15.648 6.461 18.875 1 95.69 260 GLY A O 1
ATOM 1977 N N . ASP A 1 261 ? -14.477 6.492 20.906 1 96.5 261 ASP A N 1
ATOM 1978 C CA . ASP A 1 261 ? -13.836 7.766 20.609 1 96.5 261 ASP A CA 1
ATOM 1979 C C . ASP A 1 261 ? -12.312 7.625 20.594 1 96.5 261 ASP A C 1
ATOM 1981 O O . ASP A 1 261 ? -11.586 8.617 20.734 1 96.5 261 ASP A O 1
ATOM 1985 N N . LEU A 1 262 ? -11.852 6.414 20.375 1 98.44 262 LEU A N 1
ATOM 1986 C CA . LEU A 1 262 ? -10.414 6.168 20.469 1 98.44 262 LEU A CA 1
ATOM 1987 C C . LEU A 1 262 ? -9.648 7.043 19.484 1 98.44 262 LEU A C 1
ATOM 1989 O O . LEU A 1 262 ? -8.617 7.617 19.828 1 98.44 262 LEU A O 1
ATOM 1993 N N . TYR A 1 263 ? -10.211 7.121 18.266 1 98.69 263 TYR A N 1
ATOM 1994 C CA . TYR A 1 263 ? -9.562 7.902 17.219 1 98.69 263 TYR A CA 1
ATOM 1995 C C . TYR A 1 263 ? -9.305 9.328 17.688 1 98.69 263 TYR A C 1
ATOM 1997 O O . TYR A 1 263 ? -8.195 9.844 17.547 1 98.69 263 TYR A O 1
ATOM 2005 N N . PHE A 1 264 ? -10.227 9.93 18.266 1 98.56 264 PHE A N 1
ATOM 2006 C CA . PHE A 1 264 ? -10.141 11.328 18.672 1 98.56 264 PHE A CA 1
ATOM 2007 C C . PHE A 1 264 ? -9.359 11.453 19.984 1 98.56 264 PHE A C 1
ATOM 2009 O O . PHE A 1 264 ? -8.664 12.445 20.203 1 98.56 264 PHE A O 1
ATOM 2016 N N . ASP A 1 265 ? -9.445 10.453 20.812 1 98.62 265 ASP A N 1
ATOM 2017 C CA . ASP A 1 265 ? -8.656 10.453 22.047 1 98.62 265 ASP A CA 1
ATOM 2018 C C . ASP A 1 265 ? -7.16 10.469 21.734 1 98.62 265 ASP A C 1
ATOM 2020 O O . ASP A 1 265 ? -6.398 11.188 22.391 1 98.62 265 ASP A O 1
ATOM 2024 N N . LEU A 1 266 ? -6.785 9.68 20.797 1 98.62 266 LEU A N 1
ATOM 2025 C CA . LEU A 1 266 ? -5.383 9.648 20.406 1 98.62 266 LEU A CA 1
ATOM 2026 C C . LEU A 1 266 ? -4.93 11.008 19.891 1 98.62 266 LEU A C 1
ATOM 2028 O O . LEU A 1 266 ? -3.854 11.484 20.25 1 98.62 266 LEU A O 1
ATOM 2032 N N . ALA A 1 267 ? -5.75 11.602 19.031 1 98.75 267 ALA A N 1
ATOM 2033 C CA . ALA A 1 267 ? -5.441 12.914 18.469 1 98.75 267 ALA A CA 1
ATOM 2034 C C . ALA A 1 267 ? -5.371 13.969 19.562 1 98.75 267 ALA A C 1
ATOM 2036 O O . ALA A 1 267 ? -4.496 14.844 19.547 1 98.75 267 ALA A O 1
ATOM 2037 N N . ARG A 1 268 ? -6.277 13.93 20.5 1 98.44 268 ARG A N 1
ATOM 2038 C CA . ARG A 1 268 ? -6.301 14.891 21.594 1 98.44 268 ARG A CA 1
ATOM 2039 C C . ARG A 1 268 ? -5.023 14.797 22.422 1 98.44 268 ARG A C 1
ATOM 2041 O O . ARG A 1 268 ? -4.484 15.82 22.859 1 98.44 268 ARG A O 1
ATOM 2048 N N . LYS A 1 269 ? -4.605 13.617 22.688 1 98.31 269 LYS A N 1
ATOM 2049 C CA . LYS A 1 269 ? -3.365 13.422 23.422 1 98.31 269 LYS A CA 1
ATOM 2050 C C . LYS A 1 269 ? -2.184 14.062 22.703 1 98.31 269 LYS A C 1
ATOM 2052 O O . LYS A 1 269 ? -1.34 14.703 23.328 1 98.31 269 LYS A O 1
ATOM 2057 N N . ALA A 1 270 ? -2.109 13.836 21.438 1 98.56 270 ALA A N 1
ATOM 2058 C CA . ALA A 1 270 ? -1.048 14.438 20.641 1 98.56 270 ALA A CA 1
ATOM 2059 C C . ALA A 1 270 ? -1.101 15.961 20.719 1 98.56 270 ALA A C 1
ATOM 2061 O O . ALA A 1 270 ? -0.07 16.609 20.906 1 98.56 270 ALA A O 1
ATOM 2062 N N . ASN A 1 271 ? -2.309 16.516 20.562 1 98.56 271 ASN A N 1
ATOM 2063 C CA . ASN A 1 271 ? -2.498 17.953 20.625 1 98.56 271 ASN A CA 1
ATOM 2064 C C . ASN A 1 271 ? -2.082 18.516 21.984 1 98.56 271 ASN A C 1
ATOM 2066 O O . ASN A 1 271 ? -1.485 19.594 22.062 1 98.56 271 ASN A O 1
ATOM 2070 N N . LEU A 1 272 ? -2.398 17.812 23.047 1 98.12 272 LEU A N 1
ATOM 2071 C CA . LEU A 1 272 ? -2.08 18.266 24.391 1 98.12 272 LEU A CA 1
ATOM 2072 C C . LEU A 1 272 ? -0.572 18.344 24.609 1 98.12 272 LEU A C 1
ATOM 2074 O O . LEU A 1 272 ? -0.073 19.266 25.25 1 98.12 272 LEU A O 1
ATOM 2078 N N . ALA A 1 273 ? 0.148 17.359 24.125 1 98.38 273 ALA A N 1
ATOM 2079 C CA . ALA A 1 273 ? 1.606 17.375 24.203 1 98.38 273 ALA A CA 1
ATOM 2080 C C . ALA A 1 273 ? 2.184 18.578 23.453 1 98.38 273 ALA A C 1
ATOM 2082 O O . ALA A 1 273 ? 3.104 19.234 23.953 1 98.38 273 ALA A O 1
ATOM 2083 N N . ALA A 1 274 ? 1.66 18.828 22.297 1 98.12 274 ALA A N 1
ATOM 2084 C CA . ALA A 1 274 ? 2.109 19.969 21.5 1 98.12 274 ALA A CA 1
ATOM 2085 C C . ALA A 1 274 ? 1.821 21.281 22.234 1 98.12 274 ALA A C 1
ATOM 2087 O O . ALA A 1 274 ? 2.641 22.203 22.203 1 98.12 274 ALA A O 1
ATOM 2088 N N . GLU A 1 275 ? 0.679 21.344 22.812 1 96.94 275 GLU A N 1
ATOM 2089 C CA . GLU A 1 275 ? 0.31 22.531 23.578 1 96.94 275 GLU A CA 1
ATOM 2090 C C . GLU A 1 275 ? 1.29 22.766 24.719 1 96.94 275 GLU A C 1
ATOM 2092 O O . GLU A 1 275 ? 1.688 23.906 24.984 1 96.94 275 GLU A O 1
ATOM 2097 N N . THR A 1 276 ? 1.669 21.734 25.406 1 97.19 276 THR A N 1
ATOM 2098 C CA . THR A 1 276 ? 2.631 21.828 26.5 1 97.19 276 THR A CA 1
ATOM 2099 C C . THR A 1 276 ? 3.973 22.344 26 1 97.19 276 THR A C 1
ATOM 2101 O O . THR A 1 276 ? 4.574 23.219 26.609 1 97.19 276 THR A O 1
ATOM 2104 N N . LEU A 1 277 ? 4.41 21.797 24.875 1 97.56 277 LEU A N 1
ATOM 2105 C CA . LEU A 1 277 ? 5.656 22.266 24.266 1 97.56 277 LEU A CA 1
ATOM 2106 C C . LEU A 1 277 ? 5.578 23.734 23.906 1 97.56 277 LEU A C 1
ATOM 2108 O O . LEU A 1 277 ? 6.469 24.516 24.266 1 97.56 277 LEU A O 1
ATOM 2112 N N . SER A 1 278 ? 4.531 24.062 23.219 1 96.62 278 SER A N 1
ATOM 2113 C CA . SER A 1 278 ? 4.355 25.438 22.734 1 96.62 278 SER A CA 1
ATOM 2114 C C . SER A 1 278 ? 4.285 26.422 23.906 1 96.62 278 SER A C 1
ATOM 2116 O O . SER A 1 278 ? 4.949 27.453 23.875 1 96.62 278 SER A O 1
ATOM 2118 N N . ASN A 1 279 ? 3.494 26.109 24.891 1 95.62 279 ASN A N 1
ATOM 2119 C CA . ASN A 1 279 ? 3.369 26.969 26.062 1 95.62 279 ASN A CA 1
ATOM 2120 C C . ASN A 1 279 ? 4.699 27.109 26.797 1 95.62 279 ASN A C 1
ATOM 2122 O O . ASN A 1 279 ? 5.062 28.203 27.234 1 95.62 279 ASN A O 1
ATOM 2126 N N . GLY A 1 280 ? 5.379 25.984 26.969 1 95.88 280 GLY A N 1
ATOM 2127 C CA . GLY A 1 280 ? 6.68 26.016 27.625 1 95.88 280 GLY A CA 1
ATOM 2128 C C . GLY A 1 280 ? 7.688 26.891 26.906 1 95.88 280 GLY A C 1
ATOM 2129 O O . GLY A 1 280 ? 8.422 27.656 27.547 1 95.88 280 GLY A O 1
ATOM 2130 N N . ILE A 1 281 ? 7.723 26.797 25.641 1 96.31 281 ILE A N 1
ATOM 2131 C CA . ILE A 1 281 ? 8.641 27.594 24.812 1 96.31 281 ILE A CA 1
ATOM 2132 C C . ILE A 1 281 ? 8.273 29.062 24.906 1 96.31 281 ILE A C 1
ATOM 2134 O O . ILE A 1 281 ? 9.148 29.922 25.047 1 96.31 281 ILE A O 1
ATOM 2138 N N . ALA A 1 282 ? 6.977 29.328 24.844 1 94.31 282 ALA A N 1
ATOM 2139 C CA . ALA A 1 282 ? 6.496 30.703 24.938 1 94.31 282 ALA A CA 1
ATOM 2140 C C . ALA A 1 282 ? 6.816 31.297 26.312 1 94.31 282 ALA A C 1
ATOM 2142 O O . ALA A 1 282 ? 7.191 32.469 26.406 1 94.31 282 ALA A O 1
ATOM 2143 N N . GLN A 1 283 ? 6.668 30.562 27.312 1 94.06 283 GLN A N 1
ATOM 2144 C CA . GLN A 1 283 ? 6.93 31.016 28.672 1 94.06 283 GLN A CA 1
ATOM 2145 C C . GLN A 1 283 ? 8.406 31.344 28.859 1 94.06 283 GLN A C 1
ATOM 2147 O O . GLN A 1 283 ? 8.758 32.188 29.688 1 94.06 283 GLN A O 1
ATOM 2152 N N . ALA A 1 284 ? 9.195 30.672 28.078 1 95.06 284 ALA A N 1
ATOM 2153 C CA . ALA A 1 284 ? 10.625 30.938 28.156 1 95.06 284 ALA A CA 1
ATOM 2154 C C . ALA A 1 284 ? 10.992 32.188 27.375 1 95.06 284 ALA A C 1
ATOM 2156 O O . ALA A 1 284 ? 12.148 32.625 27.391 1 95.06 284 ALA A O 1
ATOM 2157 N N . GLY A 1 285 ? 10.031 32.781 26.672 1 93.75 285 GLY A N 1
ATOM 2158 C CA . GLY A 1 285 ? 10.234 34.031 26.016 1 93.75 285 GLY A CA 1
ATOM 2159 C C . GLY A 1 285 ? 10.438 33.906 24.516 1 93.75 285 GLY A C 1
ATOM 2160 O O . GLY A 1 285 ? 10.758 34.875 23.828 1 93.75 285 GLY A O 1
ATOM 2161 N N . PHE A 1 286 ? 10.289 32.719 24 1 93.88 286 PHE A N 1
ATOM 2162 C CA . PHE A 1 286 ? 10.5 32.531 22.578 1 93.88 286 PHE A CA 1
ATOM 2163 C C . PHE A 1 286 ? 9.172 32.531 21.828 1 93.88 286 PHE A C 1
ATOM 2165 O O . PHE A 1 286 ? 8.117 32.281 22.422 1 93.88 286 PHE A O 1
ATOM 2172 N N . SER A 1 287 ? 9.234 32.844 20.594 1 88.06 287 SER A N 1
ATOM 2173 C CA . SER A 1 287 ? 8.031 32.938 19.766 1 88.06 287 SER A CA 1
ATOM 2174 C C . SER A 1 287 ? 7.742 31.641 19.031 1 88.06 287 SER A C 1
ATOM 2176 O O . SER A 1 287 ? 8.641 30.828 18.844 1 88.06 287 SER A O 1
ATOM 2178 N N . VAL A 1 288 ? 6.465 31.531 18.781 1 81.25 288 VAL A N 1
ATOM 2179 C CA . VAL A 1 288 ? 6.047 30.453 17.891 1 81.25 288 VAL A CA 1
ATOM 2180 C C . VAL A 1 288 ? 5.648 31.031 16.531 1 81.25 288 VAL A C 1
ATOM 2182 O O . VAL A 1 288 ? 5.074 32.125 16.469 1 81.25 288 VAL A O 1
ATOM 2185 N N . TYR A 1 289 ? 6.035 30.406 15.492 1 73.31 289 TYR A N 1
ATOM 2186 C CA . TYR A 1 289 ? 5.809 30.812 14.109 1 73.31 289 TYR A CA 1
ATOM 2187 C C . TYR A 1 289 ? 4.316 30.859 13.789 1 73.31 289 TYR A C 1
ATOM 2189 O O . TYR A 1 289 ? 3.846 31.766 13.109 1 73.31 289 TYR A O 1
ATOM 2197 N N . ALA A 1 290 ? 3.613 29.891 14.211 1 74.06 290 ALA A N 1
ATOM 2198 C CA . ALA A 1 290 ? 2.162 29.781 14.062 1 74.06 290 ALA A CA 1
ATOM 2199 C C . ALA A 1 290 ? 1.52 29.281 15.352 1 74.06 290 ALA A C 1
ATOM 2201 O O . ALA A 1 290 ? 2.146 28.547 16.125 1 74.06 290 ALA A O 1
ATOM 2202 N N . ALA A 1 291 ? 0.29 29.844 15.531 1 81.75 291 ALA A N 1
ATOM 2203 C CA . ALA A 1 291 ? -0.439 29.344 16.703 1 81.75 291 ALA A CA 1
ATOM 2204 C C . ALA A 1 291 ? -0.525 27.812 16.688 1 81.75 291 ALA A C 1
ATOM 2206 O O . ALA A 1 291 ? -0.764 27.219 15.633 1 81.75 291 ALA A O 1
ATOM 2207 N N . THR A 1 292 ? -0.164 27.312 17.766 1 91.75 292 THR A N 1
ATOM 2208 C CA . THR A 1 292 ? -0.25 25.859 17.891 1 91.75 292 THR A CA 1
ATOM 2209 C C . THR A 1 292 ? -1.703 25.406 18.031 1 91.75 292 THR A C 1
ATOM 2211 O O . THR A 1 292 ? -2.287 25.516 19.109 1 91.75 292 THR A O 1
ATOM 2214 N N . GLU A 1 293 ? -2.215 24.891 16.875 1 94.81 293 GLU A N 1
ATOM 2215 C CA . GLU A 1 293 ? -3.621 24.5 16.875 1 94.81 293 GLU A CA 1
ATOM 2216 C C . GLU A 1 293 ? -3.773 22.984 16.906 1 94.81 293 GLU A C 1
ATOM 2218 O O . GLU A 1 293 ? -4.852 22.469 17.219 1 94.81 293 GLU A O 1
ATOM 2223 N N . THR A 1 294 ? -2.701 22.328 16.547 1 97.88 294 THR A N 1
ATOM 2224 C CA . THR A 1 294 ? -2.736 20.859 16.469 1 97.88 294 THR A CA 1
ATOM 2225 C C . THR A 1 294 ? -1.473 20.266 17.078 1 97.88 294 THR A C 1
ATOM 2227 O O . THR A 1 294 ? -0.963 20.766 18.094 1 97.88 294 THR A O 1
ATOM 2230 N N . ASN A 1 295 ? -1.042 19.109 16.531 1 98.31 295 ASN A N 1
ATOM 2231 C CA . ASN A 1 295 ? 0.092 18.406 17.109 1 98.31 295 ASN A CA 1
ATOM 2232 C C . ASN A 1 295 ? 1.417 18.891 16.531 1 98.31 295 ASN A C 1
ATOM 2234 O O . ASN A 1 295 ? 2.459 18.266 16.734 1 98.31 295 ASN A O 1
ATOM 2238 N N . GLN A 1 296 ? 1.381 20.031 15.789 1 97 296 GLN A N 1
ATOM 2239 C CA . GLN A 1 296 ? 2.568 20.609 15.18 1 97 296 GLN A CA 1
ATOM 2240 C C . GLN A 1 296 ? 2.951 21.922 15.867 1 97 296 GLN A C 1
ATOM 2242 O O . GLN A 1 296 ? 2.125 22.828 15.992 1 97 296 GLN A O 1
ATOM 2247 N N . VAL A 1 297 ? 4.207 22.016 16.328 1 96.69 297 VAL A N 1
ATOM 2248 C CA . VAL A 1 297 ? 4.707 23.234 16.953 1 96.69 297 VAL A CA 1
ATOM 2249 C C . VAL A 1 297 ? 5.828 23.828 16.109 1 96.69 297 VAL A C 1
ATOM 2251 O O . VAL A 1 297 ? 6.801 23.141 15.773 1 96.69 297 VAL A O 1
ATOM 2254 N N . PHE A 1 298 ? 5.668 25.016 15.719 1 94.81 298 PHE A N 1
ATOM 2255 C CA . PHE A 1 298 ? 6.703 25.766 15.023 1 94.81 298 PHE A CA 1
ATOM 2256 C C . PHE A 1 298 ? 7.281 26.859 15.914 1 94.81 298 PHE A C 1
ATOM 2258 O O . PHE A 1 298 ? 6.656 27.906 16.109 1 94.81 298 PHE A O 1
ATOM 2265 N N . ALA A 1 299 ? 8.469 26.688 16.344 1 94.94 299 ALA A N 1
ATOM 2266 C CA . ALA A 1 299 ? 9.07 27.594 17.328 1 94.94 299 ALA A CA 1
ATOM 2267 C C . ALA A 1 299 ? 10.273 28.312 16.734 1 94.94 299 ALA A C 1
ATOM 2269 O O . ALA A 1 299 ? 11.055 27.719 15.977 1 94.94 299 ALA A O 1
ATOM 2270 N N . VAL A 1 300 ? 10.406 29.516 17.016 1 94.94 300 VAL A N 1
ATOM 2271 C CA . VAL A 1 300 ? 11.586 30.297 16.641 1 94.94 300 VAL A CA 1
ATOM 2272 C C . VAL A 1 300 ? 12.586 30.312 17.812 1 94.94 300 VAL A C 1
ATOM 2274 O O . VAL A 1 300 ? 12.289 30.844 18.875 1 94.94 300 VAL A O 1
ATOM 2277 N N . LEU A 1 301 ? 13.734 29.734 17.578 1 96 301 LEU A N 1
ATOM 2278 C CA . LEU A 1 301 ? 14.727 29.594 18.641 1 96 301 LEU A CA 1
ATOM 2279 C C . LEU A 1 301 ? 16.094 30.062 18.156 1 96 301 LEU A C 1
ATOM 2281 O O . LEU A 1 301 ? 16.391 30.016 16.969 1 96 301 LEU A O 1
ATOM 2285 N N . PRO A 1 302 ? 16.953 30.531 19.109 1 95.81 302 PRO A N 1
ATOM 2286 C CA . PRO A 1 302 ? 18.344 30.828 18.766 1 95.81 302 PRO A CA 1
ATOM 2287 C C . PRO A 1 302 ? 19.109 29.578 18.312 1 95.81 302 PRO A C 1
ATOM 2289 O O . PRO A 1 302 ? 18.922 28.5 18.875 1 95.81 302 PRO A O 1
ATOM 2292 N N . LEU A 1 303 ? 20.047 29.844 17.391 1 96 303 LEU A N 1
ATOM 2293 C CA . LEU A 1 303 ? 20.828 28.75 16.828 1 96 303 LEU A CA 1
ATOM 2294 C C . LEU A 1 303 ? 21.594 28.016 17.922 1 96 303 LEU A C 1
ATOM 2296 O O . LEU A 1 303 ? 21.781 26.797 17.859 1 96 303 LEU A O 1
ATOM 2300 N N . GLY A 1 304 ? 22.109 28.766 18.859 1 95.81 304 GLY A N 1
ATOM 2301 C CA . GLY A 1 304 ? 22.812 28.141 19.969 1 95.81 304 GLY A CA 1
ATOM 2302 C C . GLY A 1 304 ? 21.938 27.172 20.75 1 95.81 304 GLY A C 1
ATOM 2303 O O . GLY A 1 304 ? 22.391 26.094 21.156 1 95.81 304 GLY A O 1
ATOM 2304 N N . LEU A 1 305 ? 20.703 27.562 21.047 1 96.81 305 LEU A N 1
ATOM 2305 C CA . LEU A 1 305 ? 19.766 26.703 21.75 1 96.81 305 LEU A CA 1
ATOM 2306 C C . LEU A 1 305 ? 19.422 25.469 20.906 1 96.81 305 LEU A C 1
ATOM 2308 O O . LEU A 1 305 ? 19.359 24.359 21.438 1 96.81 305 LEU A O 1
ATOM 2312 N N . ILE A 1 306 ? 19.188 25.641 19.641 1 97.06 306 ILE A N 1
ATOM 2313 C CA . ILE A 1 306 ? 18.891 24.547 18.719 1 97.06 306 ILE A CA 1
ATOM 2314 C C . ILE A 1 306 ? 20.016 23.516 18.766 1 97.06 306 ILE A C 1
ATOM 2316 O O . ILE A 1 306 ? 19.766 22.312 18.812 1 97.06 306 ILE A O 1
ATOM 2320 N N . LYS A 1 307 ? 21.25 23.984 18.719 1 96 307 LYS A N 1
ATOM 2321 C CA . LYS A 1 307 ? 22.406 23.109 18.781 1 96 307 LYS A CA 1
ATOM 2322 C C . LYS A 1 307 ? 22.391 22.266 20.047 1 96 307 LYS A C 1
ATOM 2324 O O . LYS A 1 307 ? 22.656 21.062 20.016 1 96 307 LYS A O 1
ATOM 2329 N N . THR A 1 308 ? 22.078 22.891 21.156 1 96.31 308 THR A N 1
ATOM 2330 C CA . THR A 1 308 ? 22.016 22.219 22.453 1 96.31 308 THR A CA 1
ATOM 2331 C C . THR A 1 308 ? 20.906 21.172 22.453 1 96.31 308 THR A C 1
ATOM 2333 O O . THR A 1 308 ? 21.094 20.047 22.906 1 96.31 308 THR A O 1
ATOM 2336 N N . LEU A 1 309 ? 19.75 21.547 21.984 1 97.31 309 LEU A N 1
ATOM 2337 C CA . LEU A 1 309 ? 18.594 20.656 21.953 1 97.31 309 LEU A CA 1
ATOM 2338 C C . LEU A 1 309 ? 18.875 19.453 21.047 1 97.31 309 LEU A C 1
ATOM 2340 O O . LEU A 1 309 ? 18.438 18.328 21.344 1 97.31 309 LEU A O 1
ATOM 2344 N N . ASN A 1 310 ? 19.578 19.672 19.953 1 95.81 310 ASN A N 1
ATOM 2345 C CA . ASN A 1 310 ? 19.875 18.625 18.969 1 95.81 310 ASN A CA 1
ATOM 2346 C C . ASN A 1 310 ? 20.766 17.547 19.547 1 95.81 310 ASN A C 1
ATOM 2348 O O . ASN A 1 310 ? 20.875 16.453 18.984 1 95.81 310 ASN A O 1
ATOM 2352 N N . GLU A 1 311 ? 21.391 17.734 20.625 1 95.38 311 GLU A N 1
ATOM 2353 C CA . GLU A 1 311 ? 22.203 16.719 21.297 1 95.38 311 GLU A CA 1
ATOM 2354 C C . GLU A 1 311 ? 21.328 15.688 21.984 1 95.38 311 GLU A C 1
ATOM 2356 O O . GLU A 1 311 ? 21.766 14.57 22.266 1 95.38 311 GLU A O 1
ATOM 2361 N N . HIS A 1 312 ? 20.062 16.125 22.203 1 95.5 312 HIS A N 1
ATOM 2362 C CA . HIS A 1 312 ? 19.219 15.258 23.016 1 95.5 312 HIS A CA 1
ATOM 2363 C C . HIS A 1 312 ? 17.953 14.859 22.25 1 95.5 312 HIS A C 1
ATOM 2365 O O . HIS A 1 312 ? 17.312 13.852 22.562 1 95.5 312 HIS A O 1
ATOM 2371 N N . PHE A 1 313 ? 17.562 15.703 21.312 1 97.56 313 PHE A N 1
ATOM 2372 C CA . PHE A 1 313 ? 16.312 15.5 20.578 1 97.56 313 PHE A CA 1
ATOM 2373 C C . PHE A 1 313 ? 16.531 15.578 19.078 1 97.56 313 PHE A C 1
ATOM 2375 O O . PHE A 1 313 ? 17.484 16.219 18.625 1 97.56 313 PHE A O 1
ATOM 2382 N N . SER A 1 314 ? 15.719 14.852 18.328 1 96.31 314 SER A N 1
ATOM 2383 C CA . SER A 1 314 ? 15.672 15 16.875 1 96.31 314 SER A CA 1
ATOM 2384 C C . SER A 1 314 ? 14.422 15.758 16.453 1 96.31 314 SER A C 1
ATOM 2386 O O . SER A 1 314 ? 13.312 15.453 16.891 1 96.31 314 SER A O 1
ATOM 2388 N N . PHE A 1 315 ? 14.586 16.766 15.695 1 96.12 315 PHE A N 1
ATOM 2389 C CA . PHE A 1 315 ? 13.492 17.562 15.148 1 96.12 315 PHE A CA 1
ATOM 2390 C C . PHE A 1 315 ? 13.93 18.266 13.867 1 96.12 315 PHE A C 1
ATOM 2392 O O . PHE A 1 315 ? 15.109 18.25 13.508 1 96.12 315 PHE A O 1
ATOM 2399 N N . TYR A 1 316 ? 13 18.828 13.172 1 93 316 TYR A N 1
ATOM 2400 C CA . TYR A 1 316 ? 13.273 19.453 11.883 1 93 316 TYR A CA 1
ATOM 2401 C C . TYR A 1 316 ? 13.555 20.938 12.062 1 93 316 TYR A C 1
ATOM 2403 O O . TYR A 1 316 ? 12.82 21.641 12.773 1 93 316 TYR A O 1
ATOM 2411 N N . VAL A 1 317 ? 14.656 21.359 11.469 1 92.25 317 VAL A N 1
ATOM 2412 C CA . VAL A 1 317 ? 14.867 22.797 11.305 1 92.25 317 VAL A CA 1
ATOM 2413 C C . VAL A 1 317 ? 14.203 23.266 10.016 1 92.25 317 VAL A C 1
ATOM 2415 O O . VAL A 1 317 ? 14.68 22.953 8.922 1 92.25 317 VAL A O 1
ATOM 2418 N N . TRP A 1 318 ? 13.227 23.969 10.047 1 84.69 318 TRP A N 1
ATOM 2419 C CA . TRP A 1 318 ? 12.305 24.297 8.969 1 84.69 318 TRP A CA 1
ATOM 2420 C C . TRP A 1 318 ? 12.859 25.422 8.102 1 84.69 318 TRP A C 1
ATOM 2422 O O . TRP A 1 318 ? 12.852 25.328 6.871 1 84.69 318 TRP A O 1
ATOM 2432 N N . GLU A 1 319 ? 13.211 26.484 8.695 1 85.12 319 GLU A N 1
ATOM 2433 C CA . GLU A 1 319 ? 13.75 27.625 7.953 1 85.12 319 GLU A CA 1
ATOM 2434 C C . GLU A 1 319 ? 14.602 28.516 8.859 1 85.12 319 GLU A C 1
ATOM 2436 O O . GLU A 1 319 ? 14.305 28.656 10.047 1 85.12 319 GLU A O 1
ATOM 2441 N N . LYS A 1 320 ? 15.633 29.125 8.266 1 86.88 320 LYS A N 1
ATOM 2442 C CA . LYS A 1 320 ? 16.453 30.078 8.992 1 86.88 320 LYS A CA 1
ATOM 2443 C C . LYS A 1 320 ? 15.75 31.438 9.078 1 86.88 320 LYS A C 1
ATOM 2445 O O . LYS A 1 320 ? 15.109 31.875 8.117 1 86.88 320 LYS A O 1
ATOM 2450 N N . CYS A 1 321 ? 15.773 31.859 10.266 1 85.38 321 CYS A N 1
ATOM 2451 C CA . CYS A 1 321 ? 15.266 33.188 10.5 1 85.38 321 CYS A CA 1
ATOM 2452 C C . CYS A 1 321 ? 16.391 34.156 10.844 1 85.38 321 CYS A C 1
ATOM 2454 O O . CYS A 1 321 ? 16.812 34.25 12 1 85.38 321 CYS A O 1
ATOM 2456 N N . GLY A 1 322 ? 16.922 34.938 9.859 1 84.31 322 GLY A N 1
ATOM 2457 C CA . GLY A 1 322 ? 18.016 35.844 10.109 1 84.31 322 GLY A CA 1
ATOM 2458 C C . GLY A 1 322 ? 19.328 35.125 10.383 1 84.31 322 GLY A C 1
ATOM 2459 O O . GLY A 1 322 ? 19.594 34.062 9.828 1 84.31 322 GLY A O 1
ATOM 2460 N N . ASP A 1 323 ? 20.219 35.781 11.117 1 87.12 323 ASP A N 1
ATOM 2461 C CA . ASP A 1 323 ? 21.578 35.281 11.273 1 87.12 323 ASP A CA 1
ATOM 2462 C C . ASP A 1 323 ? 21.703 34.406 12.523 1 87.12 323 ASP A C 1
ATOM 2464 O O . ASP A 1 323 ? 22.594 33.594 12.617 1 87.12 323 ASP A O 1
ATOM 2468 N N . ASP A 1 324 ? 20.734 34.531 13.438 1 92.31 324 ASP A N 1
ATOM 2469 C CA . ASP A 1 324 ? 21.031 33.906 14.711 1 92.31 324 ASP A CA 1
ATOM 2470 C C . ASP A 1 324 ? 19.859 33.062 15.188 1 92.31 324 ASP A C 1
ATOM 2472 O O . ASP A 1 324 ? 19.859 32.531 16.312 1 92.31 324 ASP A O 1
ATOM 2476 N N . GLU A 1 325 ? 18.75 32.938 14.406 1 94.62 325 GLU A N 1
ATOM 2477 C CA . GLU A 1 325 ? 17.562 32.188 14.805 1 94.62 325 GLU A CA 1
ATOM 2478 C C . GLU A 1 325 ? 17.078 31.297 13.672 1 94.62 325 GLU A C 1
ATOM 2480 O O . GLU A 1 325 ? 17.406 31.516 12.508 1 94.62 325 GLU A O 1
ATOM 2485 N N . ALA A 1 326 ? 16.359 30.281 13.992 1 95.06 326 ALA A N 1
ATOM 2486 C CA . ALA A 1 326 ? 15.703 29.406 13.031 1 95.06 326 ALA A CA 1
ATOM 2487 C C . ALA A 1 326 ? 14.359 28.922 13.562 1 95.06 326 ALA A C 1
ATOM 2489 O O . ALA A 1 326 ? 14.125 28.922 14.773 1 95.06 326 ALA A O 1
ATOM 2490 N N . VAL A 1 327 ? 13.469 28.641 12.656 1 94.25 327 VAL A N 1
ATOM 2491 C CA . VAL A 1 327 ? 12.211 27.984 12.992 1 94.25 327 VAL A CA 1
ATOM 2492 C C . VAL A 1 327 ? 12.414 26.469 13.039 1 94.25 327 VAL A C 1
ATOM 2494 O O . VAL A 1 327 ? 12.953 25.875 12.094 1 94.25 327 VAL A O 1
ATOM 2497 N N . ILE A 1 328 ? 12.078 25.891 14.148 1 95.62 328 ILE A N 1
ATOM 2498 C CA . ILE A 1 328 ? 12.078 24.422 14.219 1 95.62 328 ILE A CA 1
ATOM 2499 C C . ILE A 1 328 ? 10.641 23.906 14.242 1 95.62 328 ILE A C 1
ATOM 2501 O O . ILE A 1 328 ? 9.734 24.609 14.695 1 95.62 328 ILE A O 1
ATOM 2505 N N . ARG A 1 329 ? 10.43 22.719 13.727 1 95.88 329 ARG A N 1
ATOM 2506 C CA . ARG A 1 329 ? 9.141 22.047 13.812 1 95.88 329 ARG A CA 1
ATOM 2507 C C . ARG A 1 329 ? 9.219 20.859 14.773 1 95.88 329 ARG A C 1
ATOM 2509 O O . ARG A 1 329 ? 10.102 20.016 14.648 1 95.88 329 ARG A O 1
ATOM 2516 N N . LEU A 1 330 ? 8.383 20.875 15.734 1 97.06 330 LEU A N 1
ATOM 2517 C CA . LEU A 1 330 ? 8.219 19.766 16.672 1 97.06 330 LEU A CA 1
ATOM 2518 C C . LEU A 1 330 ? 6.875 19.078 16.469 1 97.06 330 LEU A C 1
ATOM 2520 O O . LEU A 1 330 ? 5.828 19.734 16.531 1 97.06 330 LEU A O 1
ATOM 2524 N N . LEU A 1 331 ? 6.945 17.781 16.297 1 97.69 331 LEU A N 1
ATOM 2525 C CA . LEU A 1 331 ? 5.719 17.016 16.156 1 97.69 331 LEU A CA 1
ATOM 2526 C C . LEU A 1 331 ? 5.508 16.094 17.359 1 97.69 331 LEU A C 1
ATOM 2528 O O . LEU A 1 331 ? 6.465 15.5 17.859 1 97.69 331 LEU A O 1
ATOM 2532 N N . THR A 1 332 ? 4.273 16.062 17.828 1 98.31 332 THR A N 1
ATOM 2533 C CA . THR A 1 332 ? 3.889 15.148 18.891 1 98.31 332 THR A CA 1
ATOM 2534 C C . THR A 1 332 ? 2.852 14.141 18.391 1 98.31 332 THR A C 1
ATOM 2536 O O . THR A 1 332 ? 2.211 14.367 17.359 1 98.31 332 THR A O 1
ATOM 2539 N N . THR A 1 333 ? 2.756 13.016 19.047 1 97.56 333 THR A N 1
ATOM 2540 C CA . THR A 1 333 ? 1.88 11.922 18.641 1 97.56 333 THR A CA 1
ATOM 2541 C C . THR A 1 333 ? 1.145 11.344 19.844 1 97.56 333 THR A C 1
ATOM 2543 O O . THR A 1 333 ? 1.375 11.766 20.969 1 97.56 333 THR A O 1
ATOM 2546 N N . TRP A 1 334 ? 0.294 10.383 19.562 1 97.25 334 TRP A N 1
ATOM 2547 C CA . TRP A 1 334 ? -0.392 9.617 20.594 1 97.25 334 TRP A CA 1
ATOM 2548 C C . TRP A 1 334 ? 0.61 8.93 21.516 1 97.25 334 TRP A C 1
ATOM 2550 O O . TRP A 1 334 ? 0.305 8.664 22.688 1 97.25 334 TRP A O 1
ATOM 2560 N N . ALA A 1 335 ? 1.787 8.734 21.062 1 97.25 335 ALA A N 1
ATOM 2561 C CA . ALA A 1 335 ? 2.791 7.949 21.781 1 97.25 335 ALA A CA 1
ATOM 2562 C C . ALA A 1 335 ? 3.818 8.852 22.453 1 97.25 335 ALA A C 1
ATOM 2564 O O . ALA A 1 335 ? 4.746 8.367 23.109 1 97.25 335 ALA A O 1
ATOM 2565 N N . THR A 1 336 ? 3.662 10.148 22.297 1 97.56 336 THR A N 1
ATOM 2566 C CA . THR A 1 336 ? 4.645 11.086 22.844 1 97.56 336 THR A CA 1
ATOM 2567 C C . THR A 1 336 ? 4.781 10.914 24.344 1 97.56 336 THR A C 1
ATOM 2569 O O . THR A 1 336 ? 3.777 10.867 25.062 1 97.56 336 THR A O 1
ATOM 2572 N N . ASP A 1 337 ? 6.035 10.805 24.797 1 96.5 337 ASP A N 1
ATOM 2573 C CA . ASP A 1 337 ? 6.363 10.664 26.219 1 96.5 337 ASP A CA 1
ATOM 2574 C C . ASP A 1 337 ? 6.312 12.016 26.922 1 96.5 337 ASP A C 1
ATOM 2576 O O . ASP A 1 337 ? 7.133 12.891 26.656 1 96.5 337 ASP A O 1
ATOM 2580 N N . GLY A 1 338 ? 5.434 12.109 27.875 1 97.25 338 GLY A N 1
ATOM 2581 C CA . GLY A 1 338 ? 5.273 13.352 28.609 1 97.25 338 GLY A CA 1
ATOM 2582 C C . GLY A 1 338 ? 6.539 13.789 29.328 1 97.25 338 GLY A C 1
ATOM 2583 O O . GLY A 1 338 ? 6.801 14.984 29.469 1 97.25 338 GLY A O 1
ATOM 2584 N N . MET A 1 339 ? 7.32 12.828 29.703 1 97.56 339 MET A N 1
ATOM 2585 C CA . MET A 1 339 ? 8.57 13.148 30.391 1 97.56 339 MET A CA 1
ATOM 2586 C C . MET A 1 339 ? 9.555 13.812 29.438 1 97.56 339 MET A C 1
ATOM 2588 O O . MET A 1 339 ? 10.305 14.711 29.844 1 97.56 339 MET A O 1
ATOM 2592 N N . GLN A 1 340 ? 9.547 13.328 28.203 1 97.5 340 GLN A N 1
ATOM 2593 C CA . GLN A 1 340 ? 10.445 13.914 27.219 1 97.5 340 GLN A CA 1
ATOM 2594 C C . GLN A 1 340 ? 9.992 15.32 26.828 1 97.5 340 GLN A C 1
ATOM 2596 O O . GLN A 1 340 ? 10.812 16.188 26.547 1 97.5 340 GLN A O 1
ATOM 2601 N N . VAL A 1 341 ? 8.672 15.539 26.828 1 98.12 341 VAL A N 1
ATOM 2602 C CA . VAL A 1 341 ? 8.125 16.859 26.578 1 98.12 341 VAL A CA 1
ATOM 2603 C C . VAL A 1 341 ? 8.602 17.828 27.656 1 98.12 341 VAL A C 1
ATOM 2605 O O . VAL A 1 341 ? 9.086 18.922 27.359 1 98.12 341 VAL A O 1
ATOM 2608 N N . GLN A 1 342 ? 8.508 17.391 28.891 1 97.88 342 GLN A N 1
ATOM 2609 C CA . GLN A 1 342 ? 8.93 18.219 30.016 1 97.88 342 GLN A CA 1
ATOM 2610 C C . GLN A 1 342 ? 10.43 18.484 29.969 1 97.88 342 GLN A C 1
ATOM 2612 O O . GLN A 1 342 ? 10.883 19.594 30.25 1 97.88 342 GLN A O 1
ATOM 2617 N N . ARG A 1 343 ? 11.164 17.469 29.656 1 97.81 343 ARG A N 1
ATOM 2618 C CA . ARG A 1 343 ? 12.609 17.609 29.547 1 97.81 343 ARG A CA 1
ATOM 2619 C C . ARG A 1 343 ? 12.977 18.672 28.516 1 97.81 343 ARG A C 1
ATOM 2621 O O . ARG A 1 343 ? 13.867 19.484 28.734 1 97.81 343 ARG A O 1
ATOM 2628 N N . PHE A 1 344 ? 12.312 18.625 27.375 1 98 344 PHE A N 1
ATOM 2629 C CA . PHE A 1 344 ? 12.531 19.609 26.312 1 98 344 PHE A CA 1
ATOM 2630 C C . PHE A 1 344 ? 12.266 21.016 26.828 1 98 344 PHE A C 1
ATOM 2632 O O . PHE A 1 344 ? 13.102 21.906 26.656 1 98 344 PHE A O 1
ATOM 2639 N N . VAL A 1 345 ? 11.156 21.188 27.5 1 97.56 345 VAL A N 1
ATOM 2640 C CA . VAL A 1 345 ? 10.742 22.484 28.016 1 97.56 345 VAL A CA 1
ATOM 2641 C C . VAL A 1 345 ? 11.742 22.969 29.062 1 97.56 345 VAL A C 1
ATOM 2643 O O . VAL A 1 345 ? 12.117 24.141 29.078 1 97.56 345 VAL A O 1
ATOM 2646 N N . ASP A 1 346 ? 12.156 22.062 29.922 1 97.75 346 ASP A N 1
ATOM 2647 C CA . ASP A 1 346 ? 13.125 22.406 30.969 1 97.75 346 ASP A CA 1
ATOM 2648 C C . ASP A 1 346 ? 14.438 22.906 30.359 1 97.75 346 ASP A C 1
ATOM 2650 O O . ASP A 1 346 ? 15.055 23.844 30.875 1 97.75 346 ASP A O 1
ATOM 2654 N N . MET A 1 347 ? 14.836 22.234 29.312 1 97.25 347 MET A N 1
ATOM 2655 C CA . MET A 1 347 ? 16.078 22.641 28.656 1 97.25 347 MET A CA 1
ATOM 2656 C C . MET A 1 347 ? 15.938 24.031 28.031 1 97.25 347 MET A C 1
ATOM 2658 O O . MET A 1 347 ? 16.859 24.828 28.094 1 97.25 347 MET A O 1
ATOM 2662 N N . VAL A 1 348 ? 14.82 24.312 27.453 1 97 348 VAL A N 1
ATOM 2663 C CA . VAL A 1 348 ? 14.555 25.641 26.875 1 97 348 VAL A CA 1
ATOM 2664 C C . VAL A 1 348 ? 14.594 26.703 27.969 1 97 348 VAL A C 1
ATOM 2666 O O . VAL A 1 348 ? 15.219 27.75 27.812 1 97 348 VAL A O 1
ATOM 2669 N N . HIS A 1 349 ? 14.016 26.391 29.109 1 96.5 349 HIS A N 1
ATOM 2670 C CA . HIS A 1 349 ? 14 27.328 30.219 1 96.5 349 HIS A CA 1
ATOM 2671 C C . HIS A 1 349 ? 15.398 27.516 30.812 1 96.5 349 HIS A C 1
ATOM 2673 O O . HIS A 1 349 ? 15.758 28.609 31.234 1 96.5 349 HIS A O 1
ATOM 2679 N N . GLY A 1 350 ? 16.078 26.422 30.812 1 94.94 350 GLY A N 1
ATOM 2680 C CA . GLY A 1 350 ? 17.438 26.469 31.344 1 94.94 350 GLY A CA 1
ATOM 2681 C C . GLY A 1 350 ? 18.359 27.344 30.5 1 94.94 350 GLY A C 1
ATOM 2682 O O . GLY A 1 350 ? 19.328 27.922 31.031 1 94.94 350 GLY A O 1
ATOM 2683 N N . TRP A 1 351 ? 18.125 27.438 29.297 1 92.5 351 TRP A N 1
ATOM 2684 C CA . TRP A 1 351 ? 18.922 28.266 28.391 1 92.5 351 TRP A CA 1
ATOM 2685 C C . TRP A 1 351 ? 18.688 29.75 28.641 1 92.5 351 TRP A C 1
ATOM 2687 O O . TRP A 1 351 ? 19.578 30.562 28.422 1 92.5 351 TRP A O 1
ATOM 2697 N N . THR A 1 352 ? 17.562 30.141 29 1 88.25 352 THR A N 1
ATOM 2698 C CA . THR A 1 352 ? 17.203 31.547 29.219 1 88.25 352 THR A CA 1
ATOM 2699 C C . THR A 1 352 ? 17.578 32 30.625 1 88.25 352 THR A C 1
ATOM 2701 O O . THR A 1 352 ? 17.578 33.188 30.906 1 88.25 352 THR A O 1
ATOM 2704 N N . ARG A 1 353 ? 17.938 31.109 31.5 1 79.62 353 ARG A N 1
ATOM 2705 C CA . ARG A 1 353 ? 18.406 31.484 32.812 1 79.62 353 ARG A CA 1
ATOM 2706 C C . ARG A 1 353 ? 19.906 31.75 32.812 1 79.62 353 ARG A C 1
ATOM 2708 O O . ARG A 1 353 ? 20.641 31.156 32 1 79.62 353 ARG A O 1
ATOM 2715 N N . MET B 1 1 ? -13.578 -6.234 26.438 1 21.73 1 MET B N 1
ATOM 2716 C CA . MET B 1 1 ? -13.812 -7.457 25.672 1 21.73 1 MET B CA 1
ATOM 2717 C C . MET B 1 1 ? -14.008 -7.141 24.188 1 21.73 1 MET B C 1
ATOM 2719 O O . MET B 1 1 ? -14.781 -6.246 23.844 1 21.73 1 MET B O 1
ATOM 2723 N N . PRO B 1 2 ? -13.109 -7.527 23.312 1 30.47 2 PRO B N 1
ATOM 2724 C CA . PRO B 1 2 ? -13.422 -7.293 21.891 1 30.47 2 PRO B CA 1
ATOM 2725 C C . PRO B 1 2 ? -14.844 -7.73 21.531 1 30.47 2 PRO B C 1
ATOM 2727 O O . PRO B 1 2 ? -15.344 -8.719 22.062 1 30.47 2 PRO B O 1
ATOM 2730 N N . SER B 1 3 ? -15.688 -6.832 21.156 1 33.38 3 SER B N 1
ATOM 2731 C CA . SER B 1 3 ? -17.016 -7.293 20.719 1 33.38 3 SER B CA 1
ATOM 2732 C C . SER B 1 3 ? -16.906 -8.508 19.812 1 33.38 3 SER B C 1
ATOM 2734 O O . SER B 1 3 ? -16 -8.594 18.984 1 33.38 3 SER B O 1
ATOM 2736 N N . GLN B 1 4 ? -17.656 -9.656 20.219 1 32.47 4 GLN B N 1
ATOM 2737 C CA . GLN B 1 4 ? -17.719 -11.008 19.688 1 32.47 4 GLN B CA 1
ATOM 2738 C C . GLN B 1 4 ? -18.031 -10.992 18.188 1 32.47 4 GLN B C 1
ATOM 2740 O O . GLN B 1 4 ? -19.125 -10.602 17.781 1 32.47 4 GLN B O 1
ATOM 2745 N N . ILE B 1 5 ? -17.172 -10.672 17.406 1 40.78 5 ILE B N 1
ATOM 2746 C CA . ILE B 1 5 ? -17.406 -10.961 16 1 40.78 5 ILE B CA 1
ATOM 2747 C C . ILE B 1 5 ? -17.906 -12.391 15.844 1 40.78 5 ILE B C 1
ATOM 2749 O O . ILE B 1 5 ? -17.234 -13.344 16.266 1 40.78 5 ILE B O 1
ATOM 2753 N N . PRO B 1 6 ? -19.25 -12.625 15.594 1 38.66 6 PRO B N 1
ATOM 2754 C CA . PRO B 1 6 ? -19.797 -13.977 15.508 1 38.66 6 PRO B CA 1
ATOM 2755 C C . PRO B 1 6 ? -19.031 -14.867 14.531 1 38.66 6 PRO B C 1
ATOM 2757 O O . PRO B 1 6 ? -18.594 -14.398 13.477 1 38.66 6 PRO B O 1
ATOM 2760 N N . THR B 1 7 ? -18.422 -15.93 14.953 1 43.91 7 THR B N 1
ATOM 2761 C CA . THR B 1 7 ? -17.781 -16.922 14.094 1 43.91 7 THR B CA 1
ATOM 2762 C C . THR B 1 7 ? -18.828 -17.703 13.312 1 43.91 7 THR B C 1
ATOM 2764 O O . THR B 1 7 ? -19.547 -18.531 13.875 1 43.91 7 THR B O 1
ATOM 2767 N N . PRO B 1 8 ? -19.641 -17.312 12.43 1 45.69 8 PRO B N 1
ATOM 2768 C CA . PRO B 1 8 ? -20.484 -18.328 11.812 1 45.69 8 PRO B CA 1
ATOM 2769 C C . PRO B 1 8 ? -19.719 -19.609 11.477 1 45.69 8 PRO B C 1
ATOM 2771 O O . PRO B 1 8 ? -18.5 -19.578 11.375 1 45.69 8 PRO B O 1
ATOM 2774 N N . ILE B 1 9 ? -20.266 -20.922 11.633 1 49.47 9 ILE B N 1
ATOM 2775 C CA . ILE B 1 9 ? -19.766 -22.234 11.203 1 49.47 9 ILE B CA 1
ATOM 2776 C C . ILE B 1 9 ? -19.266 -22.141 9.758 1 49.47 9 ILE B C 1
ATOM 2778 O O . ILE B 1 9 ? -20.062 -22.203 8.82 1 49.47 9 ILE B O 1
ATOM 2782 N N . SER B 1 10 ? -18.219 -21.25 9.172 1 66.69 10 SER B N 1
ATOM 2783 C CA . SER B 1 10 ? -17.734 -20.797 7.879 1 66.69 10 SER B CA 1
ATOM 2784 C C . SER B 1 10 ? -16.891 -21.859 7.199 1 66.69 10 SER B C 1
ATOM 2786 O O . SER B 1 10 ? -16.281 -22.703 7.867 1 66.69 10 SER B O 1
ATOM 2788 N N . ARG B 1 11 ? -17.453 -22.406 5.949 1 90.69 11 ARG B N 1
ATOM 2789 C CA . ARG B 1 11 ? -16.719 -23.312 5.066 1 90.69 11 ARG B CA 1
ATOM 2790 C C . ARG B 1 11 ? -15.219 -23.031 5.129 1 90.69 11 ARG B C 1
ATOM 2792 O O . ARG B 1 11 ? -14.797 -21.875 5.215 1 90.69 11 ARG B O 1
ATOM 2799 N N . TYR B 1 12 ? -14.531 -24.297 5.336 1 95.69 12 TYR B N 1
ATOM 2800 C CA . TYR B 1 12 ? -13.086 -24.125 5.25 1 95.69 12 TYR B CA 1
ATOM 2801 C C . TYR B 1 12 ? -12.664 -23.703 3.844 1 95.69 12 TYR B C 1
ATOM 2803 O O . TYR B 1 12 ? -13.117 -24.297 2.857 1 95.69 12 TYR B O 1
ATOM 2811 N N . GLY B 1 13 ? -11.82 -22.688 3.803 1 96.06 13 GLY B N 1
ATOM 2812 C CA . GLY B 1 13 ? -11.516 -22.078 2.52 1 96.06 13 GLY B CA 1
ATOM 2813 C C . GLY B 1 13 ? -10.258 -22.625 1.879 1 96.06 13 GLY B C 1
ATOM 2814 O O . GLY B 1 13 ? -9.211 -22.719 2.529 1 96.06 13 GLY B O 1
ATOM 2815 N N . PHE B 1 14 ? -10.375 -23.031 0.581 1 97.56 14 PHE B N 1
ATOM 2816 C CA . PHE B 1 14 ? -9.258 -23.328 -0.306 1 97.56 14 PHE B CA 1
ATOM 2817 C C . PHE B 1 14 ? -9.227 -22.359 -1.487 1 97.56 14 PHE B C 1
ATOM 2819 O O . PHE B 1 14 ? -8.719 -22.703 -2.559 1 97.56 14 PHE B O 1
ATOM 2826 N N . MET B 1 15 ? -9.789 -21.172 -1.293 1 95.06 15 MET B N 1
ATOM 2827 C CA . MET B 1 15 ? -10.07 -20.234 -2.369 1 95.06 15 MET B CA 1
ATOM 2828 C C . MET B 1 15 ? -8.797 -19.531 -2.83 1 95.06 15 MET B C 1
ATOM 2830 O O . MET B 1 15 ? -8.602 -19.312 -4.027 1 95.06 15 MET B O 1
ATOM 2834 N N . ASP B 1 16 ? -7.996 -19.141 -1.854 1 94.88 16 ASP B N 1
ATOM 2835 C CA . ASP B 1 16 ? -6.82 -18.328 -2.133 1 94.88 16 ASP B CA 1
ATOM 2836 C C . ASP B 1 16 ? -5.73 -18.547 -1.088 1 94.88 16 ASP B C 1
ATOM 2838 O O . ASP B 1 16 ? -5.879 -19.391 -0.2 1 94.88 16 ASP B O 1
ATOM 2842 N N . ASP B 1 17 ? -4.621 -17.953 -1.28 1 96.31 17 ASP B N 1
ATOM 2843 C CA . ASP B 1 17 ? -3.521 -18.141 -0.342 1 96.31 17 ASP B CA 1
ATOM 2844 C C . ASP B 1 17 ? -3.234 -16.859 0.439 1 96.31 17 ASP B C 1
ATOM 2846 O O . ASP B 1 17 ? -2.084 -16.578 0.778 1 96.31 17 ASP B O 1
ATOM 2850 N N . TYR B 1 18 ? -4.277 -16.062 0.714 1 95.25 18 TYR B N 1
ATOM 2851 C CA . TYR B 1 18 ? -4.125 -14.852 1.512 1 95.25 18 TYR B CA 1
ATOM 2852 C C . TYR B 1 18 ? -5.34 -14.633 2.408 1 95.25 18 TYR B C 1
ATOM 2854 O O . TYR B 1 18 ? -5.602 -13.516 2.854 1 95.25 18 TYR B O 1
ATOM 2862 N N . SER B 1 19 ? -6.086 -15.641 2.693 1 95.19 19 SER B N 1
ATOM 2863 C CA . SER B 1 19 ? -7.293 -15.523 3.508 1 95.19 19 SER B CA 1
ATOM 2864 C C . SER B 1 19 ? -6.953 -15.453 4.992 1 95.19 19 SER B C 1
ATOM 2866 O O . SER B 1 19 ? -7.742 -14.953 5.797 1 95.19 19 SER B O 1
ATOM 2868 N N . GLU B 1 20 ? -5.844 -16.047 5.387 1 94.31 20 GLU B N 1
ATOM 2869 C CA . GLU B 1 20 ? -5.398 -15.977 6.777 1 94.31 20 GLU B CA 1
ATOM 2870 C C . GLU B 1 20 ? -4.512 -14.758 7.012 1 94.31 20 GLU B C 1
ATOM 2872 O O . GLU B 1 20 ? -4.109 -14.086 6.062 1 94.31 20 GLU B O 1
ATOM 2877 N N . GLY B 1 21 ? -4.289 -14.469 8.312 1 95.5 21 GLY B N 1
ATOM 2878 C CA . GLY B 1 21 ? -3.43 -13.344 8.664 1 95.5 21 GLY B CA 1
ATOM 2879 C C . GLY B 1 21 ? -1.955 -13.641 8.469 1 95.5 21 GLY B C 1
ATOM 2880 O O . GLY B 1 21 ? -1.547 -14.102 7.398 1 95.5 21 GLY B O 1
ATOM 2881 N N . ALA B 1 22 ? -1.167 -13.312 9.43 1 97.69 22 ALA B N 1
ATOM 2882 C CA . ALA B 1 22 ? 0.279 -13.5 9.352 1 97.69 22 ALA B CA 1
ATOM 2883 C C . ALA B 1 22 ? 0.728 -14.68 10.211 1 97.69 22 ALA B C 1
ATOM 2885 O O . ALA B 1 22 ? 0.082 -15.008 11.211 1 97.69 22 ALA B O 1
ATOM 2886 N N . HIS B 1 23 ? 1.807 -15.297 9.742 1 98 23 HIS B N 1
ATOM 2887 C CA . HIS B 1 23 ? 2.449 -16.297 10.602 1 98 23 HIS B CA 1
ATOM 2888 C C . HIS B 1 23 ? 2.75 -15.711 11.977 1 98 23 HIS B C 1
ATOM 2890 O O . HIS B 1 23 ? 3.176 -14.562 12.094 1 98 23 HIS B O 1
ATOM 2896 N N . PRO B 1 24 ? 2.6 -16.484 13.047 1 97.06 24 PRO B N 1
ATOM 2897 C CA . PRO B 1 24 ? 2.75 -15.977 14.414 1 97.06 24 PRO B CA 1
ATOM 2898 C C . PRO B 1 24 ? 4.125 -15.359 14.664 1 97.06 24 PRO B C 1
ATOM 2900 O O . PRO B 1 24 ? 4.234 -14.367 15.383 1 97.06 24 PRO B O 1
ATOM 2903 N N . ALA B 1 25 ? 5.125 -15.898 14.102 1 97.69 25 ALA B N 1
ATOM 2904 C CA . ALA B 1 25 ? 6.469 -15.359 14.281 1 97.69 25 ALA B CA 1
ATOM 2905 C C . ALA B 1 25 ? 6.57 -13.945 13.719 1 97.69 25 ALA B C 1
ATOM 2907 O O . ALA B 1 25 ? 7.305 -13.109 14.258 1 97.69 25 ALA B O 1
ATOM 2908 N N . LEU B 1 26 ? 5.879 -13.703 12.656 1 97.81 26 LEU B N 1
ATOM 2909 C CA . LEU B 1 26 ? 5.906 -12.383 12.047 1 97.81 26 LEU B CA 1
ATOM 2910 C C . LEU B 1 26 ? 5.129 -11.375 12.883 1 97.81 26 LEU B C 1
ATOM 2912 O O . LEU B 1 26 ? 5.555 -10.219 13.031 1 97.81 26 LEU B O 1
ATOM 2916 N N . LEU B 1 27 ? 3.977 -11.781 13.461 1 96.38 27 LEU B N 1
ATOM 2917 C CA . LEU B 1 27 ? 3.232 -10.914 14.367 1 96.38 27 LEU B CA 1
ATOM 2918 C C . LEU B 1 27 ? 4.07 -10.562 15.594 1 96.38 27 LEU B C 1
ATOM 2920 O O . LEU B 1 27 ? 4.055 -9.422 16.047 1 96.38 27 LEU B O 1
ATOM 2924 N N . LYS B 1 28 ? 4.734 -11.547 16.047 1 96.62 28 LYS B N 1
ATOM 2925 C CA . LYS B 1 28 ? 5.609 -11.312 17.203 1 96.62 28 LYS B CA 1
ATOM 2926 C C . LYS B 1 28 ? 6.688 -10.289 16.859 1 96.62 28 LYS B C 1
ATOM 2928 O O . LYS B 1 28 ? 7.012 -9.43 17.688 1 96.62 28 LYS B O 1
ATOM 2933 N N . ALA B 1 29 ? 7.293 -10.391 15.719 1 96.88 29 ALA B N 1
ATOM 2934 C CA . ALA B 1 29 ? 8.312 -9.445 15.281 1 96.88 29 ALA B CA 1
ATOM 2935 C C . ALA B 1 29 ? 7.742 -8.031 15.188 1 96.88 29 ALA B C 1
ATOM 2937 O O . ALA B 1 29 ? 8.414 -7.059 15.547 1 96.88 29 ALA B O 1
ATOM 2938 N N . LEU B 1 30 ? 6.551 -7.926 14.703 1 96.06 30 LEU B N 1
ATOM 2939 C CA . LEU B 1 30 ? 5.898 -6.625 14.586 1 96.06 30 LEU B CA 1
ATOM 2940 C C . LEU B 1 30 ? 5.656 -6.016 15.961 1 96.06 30 LEU B C 1
ATOM 2942 O O . LEU B 1 30 ? 5.895 -4.82 16.172 1 96.06 30 LEU B O 1
ATOM 2946 N N . ILE B 1 31 ? 5.184 -6.824 16.859 1 95.69 31 ILE B N 1
ATOM 2947 C CA . ILE B 1 31 ? 4.922 -6.367 18.219 1 95.69 31 ILE B CA 1
ATOM 2948 C C . ILE B 1 31 ? 6.223 -5.906 18.875 1 95.69 31 ILE B C 1
ATOM 2950 O O . ILE B 1 31 ? 6.262 -4.855 19.516 1 95.69 31 ILE B O 1
ATOM 2954 N N . ALA B 1 32 ? 7.246 -6.645 18.625 1 95.5 32 ALA B N 1
ATOM 2955 C CA . ALA B 1 32 ? 8.547 -6.324 19.203 1 95.5 32 ALA B CA 1
ATOM 2956 C C . ALA B 1 32 ? 9.078 -5 18.672 1 95.5 32 ALA B C 1
ATOM 2958 O O . ALA B 1 32 ? 9.773 -4.27 19.375 1 95.5 32 ALA B O 1
ATOM 2959 N N . SER B 1 33 ? 8.734 -4.676 17.5 1 95.12 33 SER B N 1
ATOM 2960 C CA . SER B 1 33 ? 9.242 -3.477 16.844 1 95.12 33 SER B CA 1
ATOM 2961 C C . SER B 1 33 ? 8.422 -2.248 17.219 1 95.12 33 SER B C 1
ATOM 2963 O O . SER B 1 33 ? 8.82 -1.117 16.922 1 95.12 33 SER B O 1
ATOM 2965 N N . ASN B 1 34 ? 7.395 -2.393 17.938 1 95.31 34 ASN B N 1
ATOM 2966 C CA . ASN B 1 34 ? 6.309 -1.418 18 1 95.31 34 ASN B CA 1
ATOM 2967 C C . ASN B 1 34 ? 6.699 -0.186 18.812 1 95.31 34 ASN B C 1
ATOM 2969 O O . ASN B 1 34 ? 6.156 0.9 18.594 1 95.31 34 ASN B O 1
ATOM 2973 N N . THR B 1 35 ? 7.605 -0.282 19.719 1 89.56 35 THR B N 1
ATOM 2974 C CA . THR B 1 35 ? 7.797 0.781 20.688 1 89.56 35 THR B CA 1
ATOM 2975 C C . THR B 1 35 ? 9 1.647 20.312 1 89.56 35 THR B C 1
ATOM 2977 O O . THR B 1 35 ? 9.242 2.678 20.953 1 89.56 35 THR B O 1
ATOM 2980 N N . THR B 1 36 ? 9.719 1.209 19.297 1 92.69 36 THR B N 1
ATOM 2981 C CA . THR B 1 36 ? 10.867 2.006 18.891 1 92.69 36 THR B CA 1
ATOM 2982 C C . THR B 1 36 ? 10.438 3.152 17.984 1 92.69 36 THR B C 1
ATOM 2984 O O . THR B 1 36 ? 9.469 3.027 17.234 1 92.69 36 THR B O 1
ATOM 2987 N N . GLN B 1 37 ? 11.148 4.324 18.141 1 94.81 37 GLN B N 1
ATOM 2988 C CA . GLN B 1 37 ? 11.047 5.367 17.125 1 94.81 37 GLN B CA 1
ATOM 2989 C C . GLN B 1 37 ? 11.977 5.078 15.953 1 94.81 37 GLN B C 1
ATOM 2991 O O . GLN B 1 37 ? 13.18 4.91 16.125 1 94.81 37 GLN B O 1
ATOM 2996 N N . GLU B 1 38 ? 11.422 4.969 14.789 1 95.31 38 GLU B N 1
ATOM 2997 C CA . GLU B 1 38 ? 12.188 4.621 13.594 1 95.31 38 GLU B CA 1
ATOM 2998 C C . GLU B 1 38 ? 12.062 5.699 12.523 1 95.31 38 GLU B C 1
ATOM 3000 O O . GLU B 1 38 ? 11.039 6.379 12.43 1 95.31 38 GLU B O 1
ATOM 3005 N N . THR B 1 39 ? 13.172 5.824 11.719 1 93.69 39 TH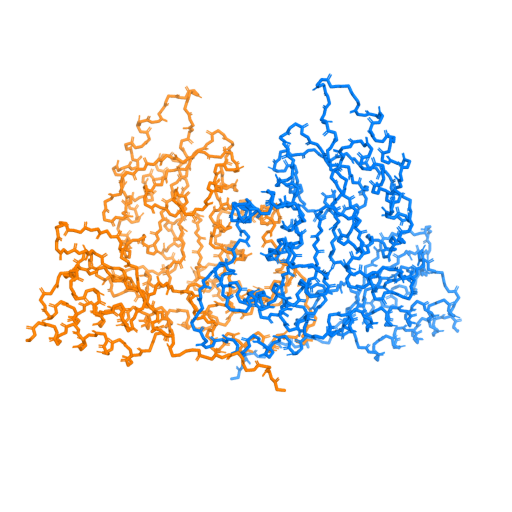R B N 1
ATOM 3006 C CA . THR B 1 39 ? 13.07 6.652 10.523 1 93.69 39 THR B CA 1
ATOM 3007 C C . THR B 1 39 ? 12.062 6.062 9.539 1 93.69 39 THR B C 1
ATOM 3009 O O . THR B 1 39 ? 11.969 4.844 9.391 1 93.69 39 THR B O 1
ATOM 3012 N N . GLY B 1 40 ? 11.352 6.836 8.828 1 93.75 40 GLY B N 1
ATOM 3013 C CA . GLY B 1 40 ? 10.273 6.395 7.965 1 93.75 40 GLY B CA 1
ATOM 3014 C C . GLY B 1 40 ? 10.742 6.027 6.57 1 93.75 40 GLY B C 1
ATOM 3015 O O . GLY B 1 40 ? 11.938 6.059 6.281 1 93.75 40 GLY B O 1
ATOM 3016 N N . TYR B 1 41 ? 9.75 5.52 5.789 1 95.19 41 TYR B N 1
ATOM 3017 C CA . TYR B 1 41 ? 9.852 5.359 4.344 1 95.19 41 TYR B CA 1
ATOM 3018 C C . TYR B 1 41 ? 10.922 4.336 3.984 1 95.19 41 TYR B C 1
ATOM 3020 O O . TYR B 1 41 ? 11.656 4.512 3.01 1 95.19 41 TYR B O 1
ATOM 3028 N N . GLY B 1 42 ? 11.07 3.355 4.801 1 94.44 42 GLY B N 1
ATOM 3029 C CA . GLY B 1 42 ? 11.938 2.232 4.484 1 94.44 42 GLY B CA 1
ATOM 3030 C C . GLY B 1 42 ? 13.359 2.414 4.984 1 94.44 42 GLY B C 1
ATOM 3031 O O . GLY B 1 42 ? 14.195 1.528 4.82 1 94.44 42 GLY B O 1
ATOM 3032 N N . ASN B 1 43 ? 13.641 3.52 5.637 1 95 43 ASN B N 1
ATOM 3033 C CA . ASN B 1 43 ? 14.984 3.783 6.152 1 95 43 ASN B CA 1
ATOM 3034 C C . ASN B 1 43 ? 15.109 3.383 7.617 1 95 43 ASN B C 1
ATOM 3036 O O . ASN B 1 43 ? 16.031 3.818 8.305 1 95 43 ASN B O 1
ATOM 3040 N N . ASP B 1 44 ? 14.227 2.629 8.078 1 96.62 44 ASP B N 1
ATOM 3041 C CA . ASP B 1 44 ? 14.227 2.16 9.461 1 96.62 44 ASP B CA 1
ATOM 3042 C C . ASP B 1 44 ? 15.133 0.941 9.625 1 96.62 44 ASP B C 1
ATOM 3044 O O . ASP B 1 44 ? 15.516 0.309 8.641 1 96.62 44 ASP B O 1
ATOM 3048 N N . THR B 1 45 ? 15.352 0.609 10.906 1 96.75 45 THR B N 1
ATOM 3049 C CA . THR B 1 45 ? 16.297 -0.447 11.266 1 96.75 45 THR B CA 1
ATOM 3050 C C . THR B 1 45 ? 15.781 -1.808 10.805 1 96.75 45 THR B C 1
ATOM 3052 O O . THR B 1 45 ? 16.578 -2.68 10.43 1 96.75 45 THR B O 1
ATOM 3055 N N . TYR B 1 46 ? 14.531 -1.968 10.758 1 97.62 46 TYR B N 1
ATOM 3056 C CA . TYR B 1 46 ? 13.953 -3.266 10.422 1 97.62 46 TYR B CA 1
ATOM 3057 C C . TYR B 1 46 ? 14.008 -3.514 8.914 1 97.62 46 TYR B C 1
ATOM 3059 O O . TYR B 1 46 ? 14.273 -4.633 8.477 1 97.62 46 TYR B O 1
ATOM 3067 N N . CYS B 1 47 ? 13.75 -2.486 8.141 1 98.25 47 CYS B N 1
ATOM 3068 C CA . CYS B 1 47 ? 13.93 -2.602 6.695 1 98.25 47 CYS B CA 1
ATOM 3069 C C . CYS B 1 47 ? 15.391 -2.879 6.348 1 98.25 47 CYS B C 1
ATOM 3071 O O . CYS B 1 47 ? 15.672 -3.674 5.453 1 98.25 47 CYS B O 1
ATOM 3073 N N . ASP B 1 48 ? 16.266 -2.234 7.055 1 98.12 48 ASP B N 1
ATOM 3074 C CA . ASP B 1 48 ? 17.688 -2.475 6.824 1 98.12 48 ASP B CA 1
ATOM 3075 C C . ASP B 1 48 ? 18.062 -3.93 7.113 1 98.12 48 ASP B C 1
ATOM 3077 O O . ASP B 1 48 ? 18.797 -4.555 6.348 1 98.12 48 ASP B O 1
ATOM 3081 N N . LEU B 1 49 ? 17.562 -4.41 8.227 1 98.25 49 LEU B N 1
ATOM 3082 C CA . LEU B 1 49 ? 17.812 -5.801 8.594 1 98.25 49 LEU B CA 1
ATOM 3083 C C . LEU B 1 49 ? 17.219 -6.75 7.551 1 98.25 49 LEU B C 1
ATOM 3085 O O . LEU B 1 49 ? 17.859 -7.738 7.18 1 98.25 49 LEU B O 1
ATOM 3089 N N . ALA B 1 50 ? 16.047 -6.469 7.098 1 98.69 50 ALA B N 1
ATOM 3090 C CA . ALA B 1 50 ? 15.398 -7.285 6.066 1 98.69 50 ALA B CA 1
ATOM 3091 C C . ALA B 1 50 ? 16.25 -7.316 4.797 1 98.69 50 ALA B C 1
ATOM 3093 O O . ALA B 1 50 ? 16.453 -8.383 4.215 1 98.69 50 ALA B O 1
ATOM 3094 N N . ARG B 1 51 ? 16.688 -6.141 4.324 1 98.62 51 ARG B N 1
ATOM 3095 C CA . ARG B 1 51 ? 17.516 -6.062 3.125 1 98.62 51 ARG B CA 1
ATOM 3096 C C . ARG B 1 51 ? 18.797 -6.891 3.279 1 98.62 51 ARG B C 1
ATOM 3098 O O . ARG B 1 51 ? 19.172 -7.633 2.371 1 98.62 51 ARG B O 1
ATOM 3105 N N . LYS B 1 52 ? 19.391 -6.773 4.445 1 98.44 52 LYS B N 1
ATOM 3106 C CA . LYS B 1 52 ? 20.609 -7.531 4.711 1 98.44 52 LYS B CA 1
ATOM 3107 C C . LYS B 1 52 ? 20.359 -9.031 4.617 1 98.44 52 LYS B C 1
ATOM 3109 O O . LYS B 1 52 ? 21.125 -9.758 3.99 1 98.44 52 LYS B O 1
ATOM 3114 N N . ARG B 1 53 ? 19.328 -9.484 5.191 1 98.5 53 ARG B N 1
ATOM 3115 C CA . ARG B 1 53 ? 19.031 -10.914 5.238 1 98.5 53 ARG B CA 1
ATOM 3116 C C . ARG B 1 53 ? 18.609 -11.43 3.865 1 98.5 53 ARG B C 1
ATOM 3118 O O . ARG B 1 53 ? 18.969 -12.539 3.475 1 98.5 53 ARG B O 1
ATOM 3125 N N . ILE B 1 54 ? 17.844 -10.617 3.129 1 98.62 54 ILE B N 1
ATOM 3126 C CA . ILE B 1 54 ? 17.453 -11 1.773 1 98.62 54 ILE B CA 1
ATOM 3127 C C . ILE B 1 54 ? 18.703 -11.109 0.899 1 98.62 54 ILE B C 1
ATOM 3129 O O . ILE B 1 54 ? 18.875 -12.086 0.158 1 98.62 54 ILE B O 1
ATOM 3133 N N . ARG B 1 55 ? 19.594 -10.125 1.023 1 98.44 55 ARG B N 1
ATOM 3134 C CA . ARG B 1 55 ? 20.828 -10.133 0.246 1 98.44 55 ARG B CA 1
ATOM 3135 C C . ARG B 1 55 ? 21.672 -11.352 0.578 1 98.44 55 ARG B C 1
ATOM 3137 O O . ARG B 1 55 ? 22.328 -11.914 -0.3 1 98.44 55 ARG B O 1
ATOM 3144 N N . ALA B 1 56 ? 21.625 -11.773 1.798 1 97.88 56 ALA B N 1
ATOM 3145 C CA . ALA B 1 56 ? 22.359 -12.977 2.186 1 97.88 56 ALA B CA 1
ATOM 3146 C C . ALA B 1 56 ? 21.828 -14.195 1.432 1 97.88 56 ALA B C 1
ATOM 3148 O O . ALA B 1 56 ? 22.609 -15.039 0.982 1 97.88 56 ALA B O 1
ATOM 3149 N N . HIS B 1 57 ? 20.562 -14.289 1.28 1 97.56 57 HIS B N 1
ATOM 3150 C CA . HIS B 1 57 ? 19.953 -15.398 0.549 1 97.56 57 HIS B CA 1
ATOM 3151 C C . HIS B 1 57 ? 20.234 -15.289 -0.946 1 97.56 57 HIS B C 1
ATOM 3153 O O . HIS B 1 57 ? 20.312 -16.297 -1.644 1 97.56 57 HIS B O 1
ATOM 3159 N N . LEU B 1 58 ? 20.359 -14.047 -1.396 1 98 58 LEU B N 1
ATOM 3160 C CA . LEU B 1 58 ? 20.641 -13.812 -2.807 1 98 58 LEU B CA 1
ATOM 3161 C C . LEU B 1 58 ? 22.125 -14.078 -3.111 1 98 58 LEU B C 1
ATOM 3163 O O . LEU B 1 58 ? 22.484 -14.305 -4.266 1 98 58 LEU B O 1
ATOM 3167 N N . GLY B 1 59 ? 22.984 -14 -2.113 1 97.19 59 GLY B N 1
ATOM 3168 C CA . GLY B 1 59 ? 24.422 -14.195 -2.27 1 97.19 59 GLY B CA 1
ATOM 3169 C C . GLY B 1 59 ? 25.125 -12.977 -2.838 1 97.19 59 GLY B C 1
ATOM 3170 O O . GLY B 1 59 ? 26.234 -13.094 -3.379 1 97.19 59 GLY B O 1
ATOM 3171 N N . ARG B 1 60 ? 24.453 -11.867 -2.85 1 96.12 60 ARG B N 1
ATOM 3172 C CA . ARG B 1 60 ? 25 -10.617 -3.359 1 96.12 60 ARG B CA 1
ATOM 3173 C C . ARG B 1 60 ? 24.578 -9.438 -2.484 1 96.12 60 ARG B C 1
ATOM 3175 O O . ARG B 1 60 ? 23.406 -9.289 -2.154 1 96.12 60 ARG B O 1
ATOM 3182 N N . ASP B 1 61 ? 25.5 -8.547 -2.172 1 95.25 61 ASP B N 1
ATOM 3183 C CA . ASP B 1 61 ? 25.234 -7.449 -1.252 1 95.25 61 ASP B CA 1
ATOM 3184 C C . ASP B 1 61 ? 24.984 -6.145 -2.01 1 95.25 61 ASP B C 1
ATOM 3186 O O . ASP B 1 61 ? 24.625 -5.133 -1.411 1 95.25 61 ASP B O 1
ATOM 3190 N N . ASP B 1 62 ? 25.062 -6.109 -3.311 1 95.38 62 ASP B N 1
ATOM 3191 C CA . ASP B 1 62 ? 25.031 -4.871 -4.082 1 95.38 62 ASP B CA 1
ATOM 3192 C C . ASP B 1 62 ? 23.703 -4.746 -4.848 1 95.38 62 ASP B C 1
ATOM 3194 O O . ASP B 1 62 ? 23.594 -3.939 -5.773 1 95.38 62 ASP B O 1
ATOM 3198 N N . VAL B 1 63 ? 22.75 -5.523 -4.52 1 97.25 63 VAL B N 1
ATOM 3199 C CA . VAL B 1 63 ? 21.484 -5.469 -5.246 1 97.25 63 VAL B CA 1
ATOM 3200 C C . VAL B 1 63 ? 20.5 -4.578 -4.496 1 97.25 63 VAL B C 1
ATOM 3202 O O . VAL B 1 63 ? 20.5 -4.539 -3.262 1 97.25 63 VAL B O 1
ATOM 3205 N N . GLY B 1 64 ? 19.688 -3.783 -5.242 1 98.31 64 GLY B N 1
ATOM 3206 C CA . GLY B 1 64 ? 18.625 -2.988 -4.641 1 98.31 64 GLY B CA 1
ATOM 3207 C C . GLY B 1 64 ? 17.453 -3.82 -4.176 1 98.31 64 GLY B C 1
ATOM 3208 O O . GLY B 1 64 ? 17.031 -4.758 -4.863 1 98.31 64 GLY B O 1
ATOM 3209 N N . ILE B 1 65 ? 17.031 -3.574 -2.982 1 98.75 65 ILE B N 1
ATOM 3210 C CA . ILE B 1 65 ? 15.844 -4.207 -2.434 1 98.75 65 ILE B CA 1
ATOM 3211 C C . ILE B 1 65 ? 14.844 -3.139 -2 1 98.75 65 ILE B C 1
ATOM 3213 O O . ILE B 1 65 ? 15.156 -2.293 -1.158 1 98.75 65 ILE B O 1
ATOM 3217 N N . PHE B 1 66 ? 13.625 -3.197 -2.545 1 98.81 66 PHE B N 1
ATOM 3218 C CA . PHE B 1 66 ? 12.594 -2.197 -2.283 1 98.81 66 PHE B CA 1
ATOM 3219 C C . PHE B 1 66 ? 11.289 -2.859 -1.866 1 98.81 66 PHE B C 1
ATOM 3221 O O . PHE B 1 66 ? 10.867 -3.848 -2.473 1 98.81 66 PHE B O 1
ATOM 3228 N N . PHE B 1 67 ? 10.656 -2.314 -0.814 1 98.81 67 PHE B N 1
ATOM 3229 C CA . PHE B 1 67 ? 9.438 -2.895 -0.27 1 98.81 67 PHE B CA 1
ATOM 3230 C C . PHE B 1 67 ? 8.211 -2.148 -0.778 1 98.81 67 PHE B C 1
ATOM 3232 O O . PHE B 1 67 ? 8.172 -0.916 -0.76 1 98.81 67 PHE B O 1
ATOM 3239 N N . VAL B 1 68 ? 7.211 -2.904 -1.273 1 98.69 68 VAL B N 1
ATOM 3240 C CA . VAL B 1 68 ? 5.949 -2.344 -1.745 1 98.69 68 VAL B CA 1
ATOM 3241 C C . VAL B 1 68 ? 4.781 -3.109 -1.129 1 98.69 68 VAL B C 1
ATOM 3243 O O . VAL B 1 68 ? 4.938 -4.25 -0.691 1 98.69 68 VAL B O 1
ATOM 3246 N N . PRO B 1 69 ? 3.615 -2.535 -1.08 1 97.88 69 PRO B N 1
ATOM 3247 C CA . PRO B 1 69 ? 2.547 -3.104 -0.255 1 97.88 69 PRO B CA 1
ATOM 3248 C C . PRO B 1 69 ? 1.777 -4.211 -0.968 1 97.88 69 PRO B C 1
ATOM 3250 O O . PRO B 1 69 ? 1.041 -4.969 -0.328 1 97.88 69 PRO B O 1
ATOM 3253 N N . SER B 1 70 ? 1.873 -4.328 -2.295 1 97.81 70 SER B N 1
ATOM 3254 C CA . SER B 1 70 ? 1.053 -5.305 -3.004 1 97.81 70 SER B CA 1
ATOM 3255 C C . SER B 1 70 ? 1.771 -5.836 -4.242 1 97.81 70 SER B C 1
ATOM 3257 O O . SER B 1 70 ? 2.725 -5.223 -4.723 1 97.81 70 SER B O 1
ATOM 3259 N N . GLY B 1 71 ? 1.245 -7.008 -4.719 1 98.25 71 GLY B N 1
ATOM 3260 C CA . GLY B 1 71 ? 1.783 -7.559 -5.949 1 98.25 71 GLY B CA 1
ATOM 3261 C C . GLY B 1 71 ? 1.509 -6.691 -7.164 1 98.25 71 GLY B C 1
ATOM 3262 O O . GLY B 1 71 ? 2.379 -6.52 -8.023 1 98.25 71 GLY B O 1
ATOM 3263 N N . THR B 1 72 ? 0.329 -6.125 -7.25 1 97.5 72 THR B N 1
ATOM 3264 C CA . THR B 1 72 ? -0.007 -5.227 -8.352 1 97.5 72 THR B CA 1
ATOM 3265 C C . THR B 1 72 ? 0.941 -4.031 -8.383 1 97.5 72 THR B C 1
ATOM 3267 O O . THR B 1 72 ? 1.406 -3.627 -9.445 1 97.5 72 THR B O 1
ATOM 3270 N N . SER B 1 73 ? 1.243 -3.518 -7.215 1 97.75 73 SER B N 1
ATOM 3271 C CA . SER B 1 73 ? 2.186 -2.404 -7.188 1 97.75 73 SER B CA 1
ATOM 3272 C C . SER B 1 73 ? 3.584 -2.852 -7.598 1 97.75 73 SER B C 1
ATOM 3274 O O . SER B 1 73 ? 4.293 -2.125 -8.297 1 97.75 73 SER B O 1
ATOM 3276 N N . ALA B 1 74 ? 4.016 -4.035 -7.156 1 98.56 74 ALA B N 1
ATOM 3277 C CA . ALA B 1 74 ? 5.324 -4.555 -7.551 1 98.56 74 ALA B CA 1
ATOM 3278 C C . ALA B 1 74 ? 5.441 -4.641 -9.07 1 98.56 74 ALA B C 1
ATOM 3280 O O . ALA B 1 74 ? 6.441 -4.211 -9.648 1 98.56 74 ALA B O 1
ATOM 3281 N N . ASN B 1 75 ? 4.414 -5.164 -9.703 1 98.56 75 ASN B N 1
ATOM 3282 C CA . ASN B 1 75 ? 4.406 -5.312 -11.156 1 98.56 75 ASN B CA 1
ATOM 3283 C C . ASN B 1 75 ? 4.367 -3.959 -11.859 1 98.56 75 ASN B C 1
ATOM 3285 O O . ASN B 1 75 ? 5.203 -3.676 -12.719 1 98.56 75 ASN B O 1
ATOM 3289 N N . ALA B 1 76 ? 3.424 -3.127 -11.469 1 97.38 76 ALA B N 1
ATOM 3290 C CA . ALA B 1 76 ? 3.205 -1.85 -12.141 1 97.38 76 ALA B CA 1
ATOM 3291 C C . ALA B 1 76 ? 4.434 -0.952 -12.031 1 97.38 76 ALA B C 1
ATOM 3293 O O . ALA B 1 76 ? 4.855 -0.343 -13.016 1 97.38 76 ALA B O 1
ATOM 3294 N N . ILE B 1 77 ? 5.027 -0.89 -10.859 1 98 77 ILE B N 1
ATOM 3295 C CA . ILE B 1 77 ? 6.168 -0.014 -10.609 1 98 77 ILE B CA 1
ATOM 3296 C C . ILE B 1 77 ? 7.387 -0.528 -11.367 1 98 77 ILE B C 1
ATOM 3298 O O . ILE B 1 77 ? 8.109 0.25 -12 1 98 77 ILE B O 1
ATOM 3302 N N . SER B 1 78 ? 7.586 -1.83 -11.312 1 98.56 78 SER B N 1
ATOM 3303 C CA . SER B 1 78 ? 8.742 -2.41 -11.992 1 98.56 78 SER B CA 1
ATOM 3304 C C . SER B 1 78 ? 8.672 -2.17 -13.5 1 98.56 78 SER B C 1
ATOM 3306 O O . SER B 1 78 ? 9.672 -1.801 -14.125 1 98.56 78 SER B O 1
ATOM 3308 N N . ILE B 1 79 ? 7.52 -2.357 -14.078 1 98.12 79 ILE B N 1
ATOM 3309 C CA . ILE B 1 79 ? 7.355 -2.168 -15.516 1 98.12 79 ILE B CA 1
ATOM 3310 C C . ILE B 1 79 ? 7.52 -0.69 -15.867 1 98.12 79 ILE B C 1
ATOM 3312 O O . ILE B 1 79 ? 8.227 -0.345 -16.812 1 98.12 79 ILE B O 1
ATOM 3316 N N . ALA B 1 80 ? 6.93 0.186 -15.078 1 96.31 80 ALA B N 1
ATOM 3317 C CA . ALA B 1 80 ? 7.039 1.623 -15.312 1 96.31 80 ALA B CA 1
ATOM 3318 C C . ALA B 1 80 ? 8.484 2.092 -15.188 1 96.31 80 ALA B C 1
ATOM 3320 O O . ALA B 1 80 ? 8.922 2.988 -15.914 1 96.31 80 ALA B O 1
ATOM 3321 N N . ALA B 1 81 ? 9.195 1.548 -14.289 1 96.69 81 ALA B N 1
ATOM 3322 C CA . ALA B 1 81 ? 10.578 1.95 -14.039 1 96.69 81 ALA B CA 1
ATOM 3323 C C . ALA B 1 81 ? 11.492 1.503 -15.172 1 96.69 81 ALA B C 1
ATOM 3325 O O . ALA B 1 81 ? 12.516 2.141 -15.445 1 96.69 81 ALA B O 1
ATOM 3326 N N . CYS B 1 82 ? 11.117 0.482 -15.867 1 97.69 82 CYS B N 1
ATOM 3327 C CA . CYS B 1 82 ? 12 -0.13 -16.859 1 97.69 82 CYS B CA 1
ATOM 3328 C C . CYS B 1 82 ? 11.711 0.415 -18.25 1 97.69 82 CYS B C 1
ATOM 3330 O O . CYS B 1 82 ? 12.609 0.481 -19.094 1 97.69 82 CYS B O 1
ATOM 3332 N N . LEU B 1 83 ? 10.453 0.819 -18.547 1 97 83 LEU B N 1
ATOM 3333 C CA . LEU B 1 83 ? 10.055 1.026 -19.938 1 97 83 LEU B CA 1
ATOM 3334 C C . LEU B 1 83 ? 9.953 2.514 -20.25 1 97 83 LEU B C 1
ATOM 3336 O O . LEU B 1 83 ? 9.508 3.305 -19.422 1 97 83 LEU B O 1
ATOM 3340 N N . ARG B 1 84 ? 10.344 2.855 -21.406 1 94.75 84 ARG B N 1
ATOM 3341 C CA . ARG B 1 84 ? 9.984 4.133 -22.016 1 94.75 84 ARG B CA 1
ATOM 3342 C C . ARG B 1 84 ? 8.547 4.117 -22.516 1 94.75 84 ARG B C 1
ATOM 3344 O O . ARG B 1 84 ? 7.953 3.049 -22.688 1 94.75 84 ARG B O 1
ATOM 3351 N N . PRO B 1 85 ? 7.969 5.266 -22.844 1 91.5 85 PRO B N 1
ATOM 3352 C CA . PRO B 1 85 ? 6.543 5.34 -23.172 1 91.5 85 PRO B CA 1
ATOM 3353 C C . PRO B 1 85 ? 6.188 4.535 -24.422 1 91.5 85 PRO B C 1
ATOM 3355 O O . PRO B 1 85 ? 5.086 3.988 -24.516 1 91.5 85 PRO B O 1
ATOM 3358 N N . HIS B 1 86 ? 7.105 4.457 -25.422 1 93.88 86 HIS B N 1
ATOM 3359 C CA . HIS B 1 86 ? 6.82 3.789 -26.688 1 93.88 86 HIS B CA 1
ATOM 3360 C C . HIS B 1 86 ? 7.156 2.305 -26.609 1 93.88 86 HIS B C 1
ATOM 3362 O O . HIS B 1 86 ? 7.043 1.59 -27.609 1 93.88 86 HIS B O 1
ATOM 3368 N N . GLU B 1 87 ? 7.543 1.841 -25.406 1 96.38 87 GLU B N 1
ATOM 3369 C CA . GLU B 1 87 ? 7.973 0.452 -25.266 1 96.38 87 GLU B CA 1
ATOM 3370 C C . GLU B 1 87 ? 6.879 -0.407 -24.641 1 96.38 87 GLU B C 1
ATOM 3372 O O . GLU B 1 87 ? 5.945 0.117 -24.031 1 96.38 87 GLU B O 1
ATOM 3377 N N . ALA B 1 88 ? 7.016 -1.79 -24.828 1 97.44 88 ALA B N 1
ATOM 3378 C CA . ALA B 1 88 ? 5.957 -2.721 -24.453 1 97.44 88 ALA B CA 1
ATOM 3379 C C . ALA B 1 88 ? 6.523 -3.908 -23.672 1 97.44 88 ALA B C 1
ATOM 3381 O O . ALA B 1 88 ? 7.719 -4.195 -23.766 1 97.44 88 ALA B O 1
ATOM 3382 N N . VAL B 1 89 ? 5.641 -4.516 -22.938 1 98.5 89 VAL B N 1
ATOM 3383 C CA . VAL B 1 89 ? 5.977 -5.73 -22.203 1 98.5 89 VAL B CA 1
ATOM 3384 C C . VAL B 1 89 ? 5.332 -6.938 -22.875 1 98.5 89 VAL B C 1
ATOM 3386 O O . VAL B 1 89 ? 4.168 -6.887 -23.266 1 98.5 89 VAL B O 1
ATOM 3389 N N . ILE B 1 90 ? 6.141 -8.008 -23.109 1 98.38 90 ILE B N 1
ATOM 3390 C CA . ILE B 1 90 ? 5.648 -9.305 -23.578 1 98.38 90 ILE B CA 1
ATOM 3391 C C . ILE B 1 90 ? 5.246 -10.164 -22.375 1 98.38 90 ILE B C 1
ATOM 3393 O O . ILE B 1 90 ? 6.039 -10.375 -21.453 1 98.38 90 ILE B O 1
ATOM 3397 N N . ALA B 1 91 ? 4.059 -10.656 -22.359 1 98.25 91 ALA B N 1
ATOM 3398 C CA . ALA B 1 91 ? 3.572 -11.469 -21.234 1 98.25 91 ALA B CA 1
ATOM 3399 C C . ALA B 1 91 ? 2.668 -12.594 -21.734 1 98.25 91 ALA B C 1
ATOM 3401 O O . ALA B 1 91 ? 2.006 -12.461 -22.766 1 98.25 91 ALA B O 1
ATOM 3402 N N . ALA B 1 92 ? 2.697 -13.719 -20.984 1 96.62 92 ALA B N 1
ATOM 3403 C CA . ALA B 1 92 ? 1.688 -14.742 -21.234 1 96.62 92 ALA B CA 1
ATOM 3404 C C . ALA B 1 92 ? 0.28 -14.188 -21.047 1 96.62 92 ALA B C 1
ATOM 3406 O O . ALA B 1 92 ? 0.03 -13.406 -20.125 1 96.62 92 ALA B O 1
ATOM 3407 N N . SER B 1 93 ? -0.653 -14.633 -21.844 1 94.38 93 SER B N 1
ATOM 3408 C CA . SER B 1 93 ? -2.027 -14.148 -21.766 1 94.38 93 SER B CA 1
ATOM 3409 C C . SER B 1 93 ? -2.66 -14.477 -20.422 1 94.38 93 SER B C 1
ATOM 3411 O O . SER B 1 93 ? -3.623 -13.828 -20 1 94.38 93 SER B O 1
ATOM 3413 N N . SER B 1 94 ? -2.078 -15.422 -19.75 1 92.38 94 SER B N 1
ATOM 3414 C CA . SER B 1 94 ? -2.57 -15.805 -18.422 1 92.38 94 SER B CA 1
ATOM 3415 C C . SER B 1 94 ? -1.932 -14.953 -17.328 1 92.38 94 SER B C 1
ATOM 3417 O O . SER B 1 94 ? -2.34 -15.023 -16.172 1 92.38 94 SER B O 1
ATOM 3419 N N . GLY B 1 95 ? -0.984 -14.164 -17.703 1 94.69 95 GLY B N 1
ATOM 3420 C CA . GLY B 1 95 ? -0.268 -13.383 -16.703 1 94.69 95 GLY B CA 1
ATOM 3421 C C . GLY B 1 95 ? -1.165 -12.438 -15.93 1 94.69 95 GLY B C 1
ATOM 3422 O O . GLY B 1 95 ? -2.129 -11.898 -16.484 1 94.69 95 GLY B O 1
ATOM 3423 N N . HIS B 1 96 ? -0.826 -12.25 -14.695 1 93.75 96 HIS B N 1
ATOM 3424 C CA . HIS B 1 96 ? -1.639 -11.422 -13.812 1 93.75 96 HIS B CA 1
ATOM 3425 C C . HIS B 1 96 ? -1.75 -10 -14.352 1 93.75 96 HIS B C 1
ATOM 3427 O O . HIS B 1 96 ? -2.799 -9.359 -14.219 1 93.75 96 HIS B O 1
ATOM 3433 N N . ILE B 1 97 ? -0.701 -9.469 -14.938 1 94.94 97 ILE B N 1
ATOM 3434 C CA . ILE B 1 97 ? -0.703 -8.094 -15.414 1 94.94 97 ILE B CA 1
ATOM 3435 C C . ILE B 1 97 ? -1.679 -7.953 -16.578 1 94.94 97 ILE B C 1
ATOM 3437 O O . ILE B 1 97 ? -2.09 -6.844 -16.922 1 94.94 97 ILE B O 1
ATOM 3441 N N . VAL B 1 98 ? -2.02 -9.047 -17.234 1 91.94 98 VAL B N 1
ATOM 3442 C CA . VAL B 1 98 ? -2.924 -9.039 -18.375 1 91.94 98 VAL B CA 1
ATOM 3443 C C . VAL B 1 98 ? -4.371 -9.102 -17.891 1 91.94 98 VAL B C 1
ATOM 3445 O O . VAL B 1 98 ? -5.238 -8.391 -18.391 1 91.94 98 VAL B O 1
ATOM 3448 N N . THR B 1 99 ? -4.594 -9.82 -16.828 1 84.81 99 THR B N 1
ATOM 3449 C CA . THR B 1 99 ? -5.969 -10.227 -16.547 1 84.81 99 THR B CA 1
ATOM 3450 C C . THR B 1 99 ? -6.461 -9.641 -15.234 1 84.81 99 THR B C 1
ATOM 3452 O O . THR B 1 99 ? -7.66 -9.414 -15.055 1 84.81 99 THR B O 1
ATOM 3455 N N . ARG B 1 100 ? -5.609 -9.375 -14.297 1 84.81 100 ARG B N 1
ATOM 3456 C CA . ARG B 1 100 ? -6.09 -9.25 -12.922 1 84.81 100 ARG B CA 1
ATOM 3457 C C . ARG B 1 100 ? -5.551 -7.98 -12.266 1 84.81 100 ARG B C 1
ATOM 3459 O O . ARG B 1 100 ? -5.469 -7.895 -11.039 1 84.81 100 ARG B O 1
ATOM 3466 N N . GLU B 1 101 ? -5.199 -6.977 -13.016 1 89.75 101 GLU B N 1
ATOM 3467 C CA . GLU B 1 101 ? -4.617 -5.801 -12.383 1 89.75 101 GLU B CA 1
ATOM 3468 C C . GLU B 1 101 ? -5.281 -4.52 -12.867 1 89.75 101 GLU B C 1
ATOM 3470 O O . GLU B 1 101 ? -4.711 -3.432 -12.75 1 89.75 101 GLU B O 1
ATOM 3475 N N . THR B 1 102 ? -6.43 -4.641 -13.445 1 90.56 102 THR B N 1
ATOM 3476 C CA . THR B 1 102 ? -7.293 -3.518 -13.797 1 90.56 102 THR B CA 1
ATOM 3477 C C . THR B 1 102 ? -6.555 -2.525 -14.688 1 90.56 102 THR B C 1
ATOM 3479 O O . THR B 1 102 ? -6.625 -1.313 -14.477 1 90.56 102 THR B O 1
ATOM 3482 N N . GLY B 1 103 ? -5.793 -3.016 -15.586 1 89.62 103 GLY B N 1
ATOM 3483 C CA . GLY B 1 103 ? -5.129 -2.164 -16.562 1 89.62 103 GLY B CA 1
ATOM 3484 C C . GLY B 1 103 ? -4.059 -1.283 -15.945 1 89.62 103 GLY B C 1
ATOM 3485 O O . GLY B 1 103 ? -3.799 -0.181 -16.438 1 89.62 103 GLY B O 1
ATOM 3486 N N . ALA B 1 104 ? -3.461 -1.709 -14.891 1 91.94 104 ALA B N 1
ATOM 3487 C CA . ALA B 1 104 ? -2.445 -0.907 -14.211 1 91.94 104 ALA B CA 1
ATOM 3488 C C . ALA B 1 104 ? -1.28 -0.591 -15.148 1 91.94 104 ALA B C 1
ATOM 3490 O O . ALA B 1 104 ? -0.755 0.525 -15.141 1 91.94 104 ALA B O 1
ATOM 3491 N N . VAL B 1 105 ? -0.858 -1.552 -15.938 1 92.69 105 VAL B N 1
ATOM 3492 C CA . VAL B 1 105 ? 0.235 -1.354 -16.875 1 92.69 105 VAL B CA 1
ATOM 3493 C C . VAL B 1 105 ? -0.171 -0.325 -17.938 1 92.69 105 VAL B C 1
ATOM 3495 O O . VAL B 1 105 ? 0.578 0.614 -18.219 1 92.69 105 VAL B O 1
ATOM 3498 N N . GLU B 1 106 ? -1.36 -0.425 -18.469 1 90.38 106 GLU B N 1
ATOM 3499 C CA . GLU B 1 106 ? -1.875 0.496 -19.484 1 90.38 106 GLU B CA 1
ATOM 3500 C C . GLU B 1 106 ? -2.066 1.896 -18.906 1 90.38 106 GLU B C 1
ATOM 3502 O O . GLU B 1 106 ? -1.839 2.893 -19.594 1 90.38 106 GLU B O 1
ATOM 3507 N N . ALA B 1 107 ? -2.443 1.921 -17.719 1 88.94 107 ALA B N 1
ATOM 3508 C CA . ALA B 1 107 ? -2.664 3.209 -17.062 1 88.94 107 ALA B CA 1
ATOM 3509 C C . ALA B 1 107 ? -1.365 4.008 -16.969 1 88.94 107 ALA B C 1
ATOM 3511 O O . ALA B 1 107 ? -1.386 5.238 -16.953 1 88.94 107 ALA B O 1
ATOM 3512 N N . SER B 1 108 ? -0.309 3.271 -16.922 1 88.88 108 SER B N 1
ATOM 3513 C CA . SER B 1 108 ? 0.984 3.947 -16.875 1 88.88 108 SER B CA 1
ATOM 3514 C C . SER B 1 108 ? 1.482 4.258 -18.297 1 88.88 108 SER B C 1
ATOM 3516 O O . SER B 1 108 ? 2.594 4.762 -18.469 1 88.88 108 SER B O 1
ATOM 3518 N N . GLY B 1 109 ? 0.705 3.857 -19.312 1 89.56 109 GLY B N 1
ATOM 3519 C CA . GLY B 1 109 ? 1.011 4.254 -20.672 1 89.56 109 GLY B CA 1
ATOM 3520 C C . GLY B 1 109 ? 1.733 3.174 -21.453 1 89.56 109 GLY B C 1
ATOM 3521 O O . GLY B 1 109 ? 2.244 3.432 -22.547 1 89.56 109 GLY B O 1
ATOM 3522 N N . HIS B 1 110 ? 1.782 1.975 -20.922 1 93.94 110 HIS B N 1
ATOM 3523 C CA . HIS B 1 110 ? 2.555 0.938 -21.594 1 93.94 110 HIS B CA 1
ATOM 3524 C C . HIS B 1 110 ? 1.642 -0.131 -22.188 1 93.94 110 HIS B C 1
ATOM 3526 O O . HIS B 1 110 ? 0.604 -0.458 -21.609 1 93.94 110 HIS B O 1
ATOM 3532 N N . LYS B 1 111 ? 2.057 -0.654 -23.281 1 94.56 111 LYS B N 1
ATOM 3533 C CA . LYS B 1 111 ? 1.325 -1.712 -23.969 1 94.56 111 LYS B CA 1
ATOM 3534 C C . LYS B 1 111 ? 1.787 -3.092 -23.5 1 94.56 111 LYS B C 1
ATOM 3536 O O . LYS B 1 111 ? 2.973 -3.297 -23.234 1 94.56 111 LYS B O 1
ATOM 3541 N N . ILE B 1 112 ? 0.836 -4.051 -23.453 1 96.81 112 ILE B N 1
ATOM 3542 C CA . ILE B 1 112 ? 1.157 -5.453 -23.219 1 96.81 112 ILE B CA 1
ATOM 3543 C C . ILE B 1 112 ? 0.999 -6.238 -24.531 1 96.81 112 ILE B C 1
ATOM 3545 O O . ILE B 1 112 ? -0.04 -6.152 -25.188 1 96.81 112 ILE B O 1
ATOM 3549 N N . ILE B 1 113 ? 2.023 -6.883 -24.938 1 96.81 113 ILE B N 1
ATOM 3550 C CA . ILE B 1 113 ? 1.959 -7.844 -26.031 1 96.81 113 ILE B CA 1
ATOM 3551 C C . ILE B 1 113 ? 1.634 -9.234 -25.484 1 96.81 113 ILE B C 1
ATOM 3553 O O . ILE B 1 113 ? 2.471 -9.859 -24.828 1 96.81 113 ILE B O 1
ATOM 3557 N N . ASN B 1 114 ? 0.489 -9.719 -25.797 1 95.12 114 ASN B N 1
ATOM 3558 C CA . ASN B 1 114 ? -0.007 -10.992 -25.281 1 95.12 114 ASN B CA 1
ATOM 3559 C C . ASN B 1 114 ? 0.484 -12.172 -26.109 1 95.12 114 ASN B C 1
ATOM 3561 O O . ASN B 1 114 ? 0.4 -12.156 -27.328 1 95.12 114 ASN B O 1
ATOM 3565 N N . VAL B 1 115 ? 0.953 -13.133 -25.359 1 96.44 115 VAL B N 1
ATOM 3566 C CA . VAL B 1 115 ? 1.432 -14.359 -26 1 96.44 115 VAL B CA 1
ATOM 3567 C C . VAL B 1 115 ? 0.737 -15.562 -25.375 1 96.44 115 VAL B C 1
ATOM 3569 O O . VAL B 1 115 ? 0.57 -15.633 -24.156 1 96.44 115 VAL B O 1
ATOM 3572 N N . ALA B 1 116 ? 0.282 -16.516 -26.172 1 94.25 116 ALA B N 1
ATOM 3573 C CA . ALA B 1 116 ? -0.347 -17.734 -25.656 1 94.25 116 ALA B CA 1
ATOM 3574 C C . ALA B 1 116 ? 0.653 -18.578 -24.875 1 94.25 116 ALA B C 1
ATOM 3576 O O . ALA B 1 116 ? 1.734 -18.891 -25.375 1 94.25 116 ALA B O 1
ATOM 3577 N N . PRO B 1 117 ? 0.276 -18.922 -23.703 1 94.81 117 PRO B N 1
ATOM 3578 C CA . PRO B 1 117 ? 1.217 -19.719 -22.891 1 94.81 117 PRO B CA 1
ATOM 3579 C C . PRO B 1 117 ? 1.209 -21.188 -23.266 1 94.81 117 PRO B C 1
ATOM 3581 O O . PRO B 1 117 ? 0.233 -21.688 -23.828 1 94.81 117 PRO B O 1
ATOM 3584 N N . VAL B 1 118 ? 2.303 -21.875 -23 1 94 118 VAL B N 1
ATOM 3585 C CA . VAL B 1 118 ? 2.408 -23.328 -23 1 94 118 VAL B CA 1
ATOM 3586 C C . VAL B 1 118 ? 2.598 -23.828 -21.562 1 94 118 VAL B C 1
ATOM 3588 O O . VAL B 1 118 ? 3.654 -23.609 -20.953 1 94 118 VAL B O 1
ATOM 3591 N N . ASN B 1 119 ? 1.588 -24.484 -21.016 1 91.88 119 ASN B N 1
ATOM 3592 C CA . ASN B 1 119 ? 1.602 -24.906 -19.609 1 91.88 119 ASN B CA 1
ATOM 3593 C C . ASN B 1 119 ? 1.832 -23.719 -18.688 1 91.88 119 ASN B C 1
ATOM 3595 O O . ASN B 1 119 ? 2.623 -23.797 -17.75 1 91.88 119 ASN B O 1
ATOM 3599 N N . GLY B 1 120 ? 1.267 -22.594 -19.047 1 93.25 120 GLY B N 1
ATOM 3600 C CA . GLY B 1 120 ? 1.345 -21.391 -18.234 1 93.25 120 GLY B CA 1
ATOM 3601 C C . GLY B 1 120 ? 2.627 -20.609 -18.453 1 93.25 120 GLY B C 1
ATOM 3602 O O . GLY B 1 120 ? 2.814 -19.531 -17.875 1 93.25 120 GLY B O 1
ATOM 3603 N N . LYS B 1 121 ? 3.482 -21.094 -19.422 1 96.88 121 LYS B N 1
ATOM 3604 C CA . LYS B 1 121 ? 4.832 -20.547 -19.547 1 96.88 121 LYS B CA 1
ATOM 3605 C C . LYS B 1 121 ? 5.02 -19.859 -20.906 1 96.88 121 LYS B C 1
ATOM 3607 O O . LYS B 1 121 ? 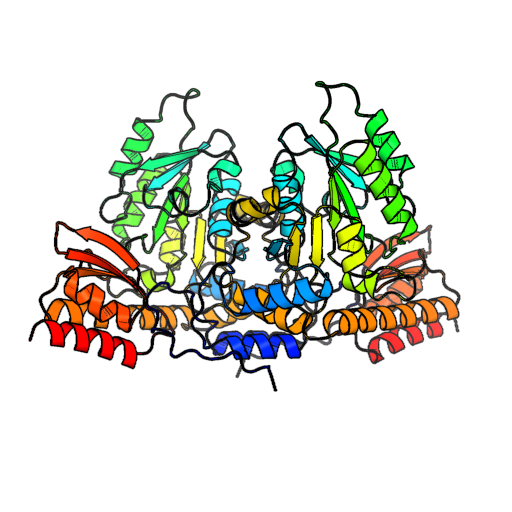4.344 -20.203 -21.875 1 96.88 121 LYS B O 1
ATOM 3612 N N . LEU B 1 122 ? 5.93 -18.875 -20.859 1 97.94 122 LEU B N 1
ATOM 3613 C CA . LEU B 1 122 ? 6.535 -18.422 -22.109 1 97.94 122 LEU B CA 1
ATOM 3614 C C . LEU B 1 122 ? 7.711 -19.328 -22.484 1 97.94 122 LEU B C 1
ATOM 3616 O O . LEU B 1 122 ? 8.328 -19.938 -21.625 1 97.94 122 LEU B O 1
ATOM 3620 N N . THR B 1 123 ? 7.93 -19.422 -23.766 1 98.06 123 THR B N 1
ATOM 3621 C CA . THR B 1 123 ? 9.094 -20.125 -24.297 1 98.06 123 THR B CA 1
ATOM 3622 C C . THR B 1 123 ? 9.953 -19.188 -25.141 1 98.06 123 THR B C 1
ATOM 3624 O O . THR B 1 123 ? 9.492 -18.125 -25.547 1 98.06 123 THR B O 1
ATOM 3627 N N . PRO B 1 124 ? 11.234 -19.594 -25.312 1 98.19 124 PRO B N 1
ATOM 3628 C CA . PRO B 1 124 ? 12.047 -18.781 -26.219 1 98.19 124 PRO B CA 1
ATOM 3629 C C . PRO B 1 124 ? 11.383 -18.562 -27.578 1 98.19 124 PRO B C 1
ATOM 3631 O O . PRO B 1 124 ? 11.398 -17.453 -28.109 1 98.19 124 PRO B O 1
ATOM 3634 N N . GLN B 1 125 ? 10.719 -19.562 -28.047 1 97.88 125 GLN B N 1
ATOM 3635 C CA . GLN B 1 125 ? 10.062 -19.484 -29.359 1 97.88 125 GLN B CA 1
ATOM 3636 C C . GLN B 1 1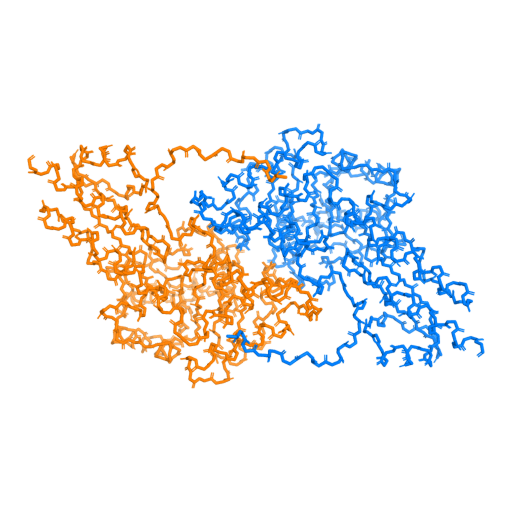25 ? 8.914 -18.484 -29.344 1 97.88 125 GLN B C 1
ATOM 3638 O O . GLN B 1 125 ? 8.734 -17.703 -30.281 1 97.88 125 GLN B O 1
ATOM 3643 N N . SER B 1 126 ? 8.133 -18.547 -28.312 1 97.31 126 SER B N 1
ATOM 3644 C CA . SER B 1 126 ? 7 -17.625 -28.234 1 97.31 126 SER B CA 1
ATOM 3645 C C . SER B 1 126 ? 7.469 -16.172 -28.125 1 97.31 126 SER B C 1
ATOM 3647 O O . SER B 1 126 ? 6.824 -15.273 -28.656 1 97.31 126 SER B O 1
ATOM 3649 N N . ILE B 1 127 ? 8.547 -15.953 -27.422 1 98.06 127 ILE B N 1
ATOM 3650 C CA . ILE B 1 127 ? 9.117 -14.609 -27.297 1 98.06 127 ILE B CA 1
ATOM 3651 C C . ILE B 1 127 ? 9.641 -14.141 -28.641 1 98.06 127 ILE B C 1
ATOM 3653 O O . ILE B 1 127 ? 9.383 -13.008 -29.062 1 98.06 127 ILE B O 1
ATOM 3657 N N . GLU B 1 128 ? 10.328 -15 -29.344 1 97.69 128 GLU B N 1
ATOM 3658 C CA . GLU B 1 128 ? 10.859 -14.656 -30.656 1 97.69 128 GLU B CA 1
ATOM 3659 C C . GLU B 1 128 ? 9.734 -14.344 -31.641 1 97.69 128 GLU B C 1
ATOM 3661 O O . GLU B 1 128 ? 9.836 -13.406 -32.438 1 97.69 128 GLU B O 1
ATOM 3666 N N . ARG B 1 129 ? 8.727 -15.094 -31.594 1 97.25 129 ARG B N 1
ATOM 3667 C CA . ARG B 1 129 ? 7.578 -14.836 -32.469 1 97.25 129 ARG B CA 1
ATOM 3668 C C . ARG B 1 129 ? 6.961 -13.477 -32.156 1 97.25 129 ARG B C 1
ATOM 3670 O O . ARG B 1 129 ? 6.57 -12.75 -33.062 1 97.25 129 ARG B O 1
ATOM 3677 N N . ALA B 1 130 ? 6.828 -13.219 -30.875 1 96.88 130 ALA B N 1
ATOM 3678 C CA . ALA B 1 130 ? 6.297 -11.914 -30.484 1 96.88 130 ALA B CA 1
ATOM 3679 C C . ALA B 1 130 ? 7.156 -10.781 -31.047 1 96.88 130 ALA B C 1
ATOM 3681 O O . ALA B 1 130 ? 6.633 -9.75 -31.469 1 96.88 130 ALA B O 1
ATOM 3682 N N . LEU B 1 131 ? 8.461 -10.93 -31.047 1 97 131 LEU B N 1
ATOM 3683 C CA . LEU B 1 131 ? 9.383 -9.945 -31.594 1 97 131 LEU B CA 1
ATOM 3684 C C . LEU B 1 131 ? 9.18 -9.805 -33.094 1 97 131 LEU B C 1
ATOM 3686 O O . LEU B 1 131 ? 9.094 -8.695 -33.625 1 97 131 LEU B O 1
ATOM 3690 N N . ASP B 1 132 ? 9.062 -10.945 -33.75 1 96 132 ASP B N 1
ATOM 3691 C CA . ASP B 1 132 ? 8.891 -10.961 -35.188 1 96 132 ASP B CA 1
ATOM 3692 C C . ASP B 1 132 ? 7.582 -10.289 -35.594 1 96 132 ASP B C 1
ATOM 3694 O O . ASP B 1 132 ? 7.512 -9.633 -36.656 1 96 132 ASP B O 1
ATOM 3698 N N . ASP B 1 133 ? 6.637 -10.461 -34.781 1 94.75 133 ASP B N 1
ATOM 3699 C CA . ASP B 1 133 ? 5.312 -9.93 -35.094 1 94.75 133 ASP B CA 1
ATOM 3700 C C . ASP B 1 133 ? 5.227 -8.438 -34.781 1 94.75 133 ASP B C 1
ATOM 3702 O O . ASP B 1 133 ? 4.273 -7.766 -35.156 1 94.75 133 ASP B O 1
ATOM 3706 N N . ASN B 1 134 ? 6.195 -7.891 -34.094 1 94.75 134 ASN B N 1
ATOM 3707 C CA . ASN B 1 134 ? 6.156 -6.5 -33.656 1 94.75 134 ASN B CA 1
ATOM 3708 C C . ASN B 1 134 ? 7.43 -5.758 -34.031 1 94.75 134 ASN B C 1
ATOM 3710 O O . ASN B 1 134 ? 7.977 -4.996 -33.25 1 94.75 134 ASN B O 1
ATOM 3714 N N . TRP B 1 135 ? 7.848 -5.852 -35.281 1 89.25 135 TRP B N 1
ATOM 3715 C CA . TRP B 1 135 ? 9.148 -5.355 -35.719 1 89.25 135 TRP B CA 1
ATOM 3716 C C . TRP B 1 135 ? 9.008 -4.008 -36.438 1 89.25 135 TRP B C 1
ATOM 3718 O O . TRP B 1 135 ? 10 -3.295 -36.594 1 89.25 135 TRP B O 1
ATOM 3728 N N . HIS B 1 136 ? 7.852 -3.551 -36.844 1 91.31 136 HIS B N 1
ATOM 3729 C CA . HIS B 1 136 ? 7.668 -2.439 -37.781 1 91.31 136 HIS B CA 1
ATOM 3730 C C . HIS B 1 136 ? 7.676 -1.102 -37.031 1 91.31 136 HIS B C 1
ATOM 3732 O O . HIS B 1 136 ? 6.637 -0.455 -36.906 1 91.31 136 HIS B O 1
ATOM 3738 N N . PHE B 1 137 ? 8.844 -0.681 -36.781 1 88.06 137 PHE B N 1
ATOM 3739 C CA . PHE B 1 137 ? 8.984 0.572 -36.031 1 88.06 137 PHE B CA 1
ATOM 3740 C C . PHE B 1 137 ? 8.914 1.765 -37 1 88.06 137 PHE B C 1
ATOM 3742 O O . PHE B 1 137 ? 9.336 1.674 -38.156 1 88.06 137 PHE B O 1
ATOM 3749 N N . PRO B 1 138 ? 8.375 2.832 -36.625 1 91.38 138 PRO B N 1
ATOM 3750 C CA . PRO B 1 138 ? 7.836 3.186 -35.312 1 91.38 138 PRO B CA 1
ATOM 3751 C C . PRO B 1 138 ? 6.328 2.957 -35.219 1 91.38 138 PRO B C 1
ATOM 3753 O O . PRO B 1 138 ? 5.672 3.506 -34.312 1 91.38 138 PRO B O 1
ATOM 3756 N N . HIS B 1 139 ? 5.797 2.229 -36.094 1 90.75 139 HIS B N 1
ATOM 3757 C CA . HIS B 1 139 ? 4.348 2.049 -36.156 1 90.75 139 HIS B CA 1
ATOM 3758 C C . HIS B 1 139 ? 3.854 1.148 -35.031 1 90.75 139 HIS B C 1
ATOM 3760 O O . HIS B 1 139 ? 2.668 1.165 -34.719 1 90.75 139 HIS B O 1
ATOM 3766 N N . MET B 1 140 ? 4.754 0.416 -34.469 1 88.81 140 MET B N 1
ATOM 3767 C CA . MET B 1 140 ? 4.379 -0.502 -33.406 1 88.81 140 MET B CA 1
ATOM 3768 C C . MET B 1 140 ? 5.16 -0.201 -32.125 1 88.81 140 MET B C 1
ATOM 3770 O O . MET B 1 140 ? 6.277 0.316 -32.188 1 88.81 140 MET B O 1
ATOM 3774 N N . ALA B 1 141 ? 4.531 -0.479 -30.969 1 93.62 141 ALA B N 1
ATOM 3775 C CA . ALA B 1 141 ? 5.27 -0.405 -29.719 1 93.62 141 ALA B CA 1
ATOM 3776 C C . ALA B 1 141 ? 6.445 -1.376 -29.703 1 93.62 141 ALA B C 1
ATOM 3778 O O . ALA B 1 141 ? 6.324 -2.51 -30.172 1 93.62 141 ALA B O 1
ATOM 3779 N N . LYS B 1 142 ? 7.539 -0.938 -29.219 1 95.69 142 LYS B N 1
ATOM 3780 C CA . LYS B 1 142 ? 8.773 -1.719 -29.266 1 95.69 142 LYS B CA 1
ATOM 3781 C C . LYS B 1 142 ? 8.875 -2.643 -28.047 1 95.69 142 LYS B C 1
ATOM 3783 O O . LYS B 1 142 ? 8.938 -2.178 -26.906 1 95.69 142 LYS B O 1
ATOM 3788 N N . PRO B 1 143 ? 8.891 -3.967 -28.297 1 97.44 143 PRO B N 1
ATOM 3789 C CA . PRO B 1 143 ? 9.117 -4.859 -27.156 1 97.44 143 PRO B CA 1
ATOM 3790 C C . PRO B 1 143 ? 10.43 -4.559 -26.422 1 97.44 143 PRO B C 1
ATOM 3792 O O . PRO B 1 143 ? 11.461 -4.344 -27.062 1 97.44 143 PRO B O 1
ATOM 3795 N N . LYS B 1 144 ? 10.328 -4.477 -25.094 1 98.38 144 LYS B N 1
ATOM 3796 C CA . LYS B 1 144 ? 11.539 -4.141 -24.359 1 98.38 144 LYS B CA 1
ATOM 3797 C C . LYS B 1 144 ? 11.617 -4.941 -23.047 1 98.38 144 LYS B C 1
ATOM 3799 O O . LYS B 1 144 ? 12.68 -5.027 -22.438 1 98.38 144 LYS B O 1
ATOM 3804 N N . LEU B 1 145 ? 10.562 -5.559 -22.609 1 98.69 145 LEU B N 1
ATOM 3805 C CA . LEU B 1 145 ? 10.484 -6.297 -21.359 1 98.69 145 LEU B CA 1
ATOM 3806 C C . LEU B 1 145 ? 9.695 -7.59 -21.531 1 98.69 145 LEU B C 1
ATOM 3808 O O . LEU B 1 145 ? 8.68 -7.613 -22.234 1 98.69 145 LEU B O 1
ATOM 3812 N N . VAL B 1 146 ? 10.211 -8.703 -21 1 98.88 146 VAL B N 1
ATOM 3813 C CA . VAL B 1 146 ? 9.508 -9.977 -20.906 1 98.88 146 VAL B CA 1
ATOM 3814 C C . VAL B 1 146 ? 9.078 -10.227 -19.453 1 98.88 146 VAL B C 1
ATOM 3816 O O . VAL B 1 146 ? 9.906 -10.203 -18.547 1 98.88 146 VAL B O 1
ATOM 3819 N N . TYR B 1 147 ? 7.816 -10.422 -19.328 1 98.75 147 TYR B N 1
ATOM 3820 C CA . TYR B 1 147 ? 7.211 -10.711 -18.031 1 98.75 147 TYR B CA 1
ATOM 3821 C C . TYR B 1 147 ? 6.891 -12.195 -17.891 1 98.75 147 TYR B C 1
ATOM 3823 O O . TYR B 1 147 ? 6.195 -12.766 -18.734 1 98.75 147 TYR B O 1
ATOM 3831 N N . ILE B 1 148 ? 7.375 -12.836 -16.797 1 98.5 148 ILE B N 1
ATOM 3832 C CA . ILE B 1 148 ? 6.984 -14.195 -16.469 1 98.5 148 ILE B CA 1
ATOM 3833 C C . ILE B 1 148 ? 6.652 -14.297 -14.977 1 98.5 148 ILE B C 1
ATOM 3835 O O . ILE B 1 148 ? 7.082 -13.453 -14.18 1 98.5 148 ILE B O 1
ATOM 3839 N N . SER B 1 149 ? 5.879 -15.297 -14.641 1 98.25 149 SER B N 1
ATOM 3840 C CA . SER B 1 149 ? 5.586 -15.609 -13.25 1 98.25 149 SER B CA 1
ATOM 3841 C C . SER B 1 149 ? 6.18 -16.953 -12.844 1 98.25 149 SER B C 1
ATOM 3843 O O . SER B 1 149 ? 6.152 -17.906 -13.625 1 98.25 149 SER B O 1
ATOM 3845 N N . ASN B 1 150 ? 6.715 -17.031 -11.719 1 98.31 150 ASN B N 1
ATOM 3846 C CA . ASN B 1 150 ? 7.219 -18.281 -11.164 1 98.31 150 ASN B CA 1
ATOM 3847 C C . ASN B 1 150 ? 6.914 -18.406 -9.68 1 98.31 150 ASN B C 1
ATOM 3849 O O . ASN B 1 150 ? 7.648 -17.859 -8.844 1 98.31 150 ASN B O 1
ATOM 3853 N N . ALA B 1 151 ? 5.871 -19.156 -9.266 1 97.62 151 ALA B N 1
ATOM 3854 C CA . ALA B 1 151 ? 5.113 -20.125 -10.062 1 97.62 151 ALA B CA 1
ATOM 3855 C C . ALA B 1 151 ? 4.152 -19.422 -11.008 1 97.62 151 ALA B C 1
ATOM 3857 O O . ALA B 1 151 ? 3.801 -18.25 -10.789 1 97.62 151 ALA B O 1
ATOM 3858 N N . THR B 1 152 ? 3.791 -20.094 -12.086 1 96.25 152 THR B N 1
ATOM 3859 C CA . THR B 1 152 ? 2.836 -19.562 -13.055 1 96.25 152 THR B CA 1
ATOM 3860 C C . THR B 1 152 ? 1.433 -19.516 -12.453 1 96.25 152 THR B C 1
ATOM 3862 O O . THR B 1 152 ? 1.208 -20 -11.344 1 96.25 152 THR B O 1
ATOM 3865 N N . GLU B 1 153 ? 0.479 -18.953 -13.211 1 92.5 153 GLU B N 1
ATOM 3866 C CA . GLU B 1 153 ? -0.906 -18.797 -12.781 1 92.5 153 GLU B CA 1
ATOM 3867 C C . GLU B 1 153 ? -1.591 -20.156 -12.617 1 92.5 153 GLU B C 1
ATOM 3869 O O . GLU B 1 153 ? -2.615 -20.266 -11.938 1 92.5 153 GLU B O 1
ATOM 3874 N N . ILE B 1 154 ? -0.979 -21.203 -13.156 1 90.75 154 ILE B N 1
ATOM 3875 C CA . ILE B 1 154 ? -1.596 -22.516 -13.023 1 90.75 154 ILE B CA 1
ATOM 3876 C C . ILE B 1 154 ? -0.704 -23.438 -12.188 1 90.75 154 ILE B C 1
ATOM 3878 O O . ILE B 1 154 ? -0.849 -24.656 -12.211 1 90.75 154 ILE B O 1
ATOM 3882 N N . GLY B 1 155 ? 0.278 -22.844 -11.539 1 94.12 155 GLY B N 1
ATOM 3883 C CA . GLY B 1 155 ? 1.014 -23.562 -10.508 1 94.12 155 GLY B CA 1
ATOM 3884 C C . GLY B 1 155 ? 2.268 -24.234 -11.031 1 94.12 155 GLY B C 1
ATOM 3885 O O . GLY B 1 155 ? 3.049 -24.797 -10.258 1 94.12 155 GLY B O 1
ATOM 3886 N N . THR B 1 156 ? 2.576 -24.156 -12.344 1 95.31 156 THR B N 1
ATOM 3887 C CA . THR B 1 156 ? 3.789 -24.75 -12.906 1 95.31 156 THR B CA 1
ATOM 3888 C C . THR B 1 156 ? 5 -23.859 -12.617 1 95.31 156 THR B C 1
ATOM 3890 O O . THR B 1 156 ? 4.848 -22.672 -12.305 1 95.31 156 THR B O 1
ATOM 3893 N N . ILE B 1 157 ? 6.16 -24.453 -12.648 1 97.81 157 ILE B N 1
ATOM 3894 C CA . ILE B 1 157 ? 7.367 -23.703 -12.344 1 97.81 157 ILE B CA 1
ATOM 3895 C C . ILE B 1 157 ? 8.352 -23.812 -13.508 1 97.81 157 ILE B C 1
ATOM 3897 O O . ILE B 1 157 ? 8.344 -24.812 -14.242 1 97.81 157 ILE B O 1
ATOM 3901 N N . TYR B 1 158 ? 9.125 -22.797 -13.773 1 98.19 158 TYR B N 1
ATOM 3902 C CA . TYR B 1 158 ? 10.227 -22.844 -14.727 1 98.19 158 TYR B CA 1
ATOM 3903 C C . TYR B 1 158 ? 11.414 -23.609 -14.156 1 98.19 158 TYR B C 1
ATOM 3905 O O . TYR B 1 158 ? 11.758 -23.453 -12.984 1 98.19 158 TYR B O 1
ATOM 3913 N N . THR B 1 159 ? 12.023 -24.484 -14.969 1 97.94 159 THR B N 1
ATOM 3914 C CA . THR B 1 159 ? 13.312 -25.062 -14.617 1 97.94 159 THR B CA 1
ATOM 3915 C C . THR B 1 159 ? 14.445 -24.094 -14.906 1 97.94 159 THR B C 1
ATOM 3917 O O . THR B 1 159 ? 14.258 -23.109 -15.625 1 97.94 159 THR B O 1
ATOM 3920 N N . ARG B 1 160 ? 15.57 -24.375 -14.336 1 98.5 160 ARG B N 1
ATOM 3921 C CA . ARG B 1 160 ? 16.734 -23.562 -14.602 1 98.5 160 ARG B CA 1
ATOM 3922 C C . ARG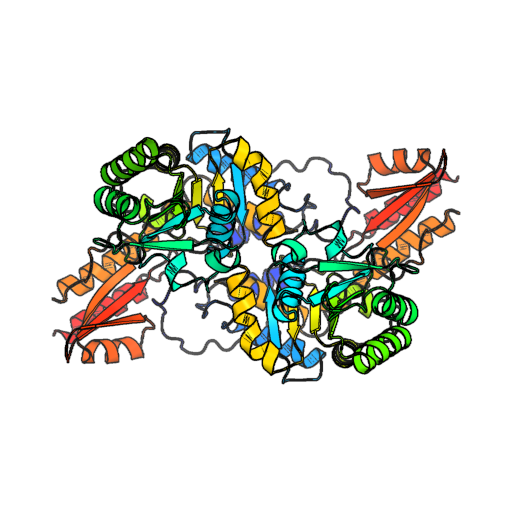 B 1 160 ? 17.031 -23.469 -16.094 1 98.5 160 ARG B C 1
ATOM 3924 O O . ARG B 1 160 ? 17.344 -22.406 -16.609 1 98.5 160 ARG B O 1
ATOM 3931 N N . ASN B 1 161 ? 16.969 -24.609 -16.75 1 98.5 161 ASN B N 1
ATOM 3932 C CA . ASN B 1 161 ? 17.234 -24.656 -18.188 1 98.5 161 ASN B CA 1
ATOM 3933 C C . ASN B 1 161 ? 16.266 -23.797 -18.969 1 98.5 161 ASN B C 1
ATOM 3935 O O . ASN B 1 161 ? 16.656 -23.109 -19.906 1 98.5 161 ASN B O 1
ATOM 3939 N N . GLU B 1 162 ? 14.977 -23.906 -18.641 1 98.38 162 GLU B N 1
ATOM 3940 C CA . GLU B 1 162 ? 13.961 -23.109 -19.312 1 98.38 162 GLU B CA 1
ATOM 3941 C C . GLU B 1 162 ? 14.234 -21.609 -19.125 1 98.38 162 GLU B C 1
ATOM 3943 O O . GLU B 1 162 ? 14.164 -20.844 -20.078 1 98.38 162 GLU B O 1
ATOM 3948 N N . MET B 1 163 ? 14.547 -21.203 -17.922 1 98.31 163 MET B N 1
ATOM 3949 C CA . MET B 1 163 ? 14.797 -19.797 -17.625 1 98.31 163 MET B CA 1
ATOM 3950 C C . MET B 1 163 ? 16.078 -19.312 -18.312 1 98.31 163 MET B C 1
ATOM 3952 O O . MET B 1 163 ? 16.125 -18.172 -18.781 1 98.31 163 MET B O 1
ATOM 3956 N N . ALA B 1 164 ? 17.078 -20.172 -18.312 1 98.69 164 ALA B N 1
ATOM 3957 C CA . ALA B 1 164 ? 18.328 -19.812 -18.984 1 98.69 164 ALA B CA 1
ATOM 3958 C C . ALA B 1 164 ? 18.094 -19.594 -20.484 1 98.69 164 ALA B C 1
ATOM 3960 O O . ALA B 1 164 ? 18.672 -18.688 -21.078 1 98.69 164 ALA B O 1
ATOM 3961 N N . ALA B 1 165 ? 17.312 -20.422 -21.062 1 98.75 165 ALA B N 1
ATOM 3962 C CA . ALA B 1 165 ? 17 -20.281 -22.484 1 98.75 165 ALA B CA 1
ATOM 3963 C C . ALA B 1 165 ? 16.266 -18.969 -22.75 1 98.75 165 ALA B C 1
ATOM 3965 O O . ALA B 1 165 ? 16.531 -18.297 -23.75 1 98.75 165 ALA B O 1
ATOM 3966 N N . ILE B 1 166 ? 15.352 -18.641 -21.875 1 98.69 166 ILE B N 1
ATOM 3967 C CA . ILE B 1 166 ? 14.625 -17.375 -22.016 1 98.69 166 ILE B CA 1
ATOM 3968 C C . ILE B 1 166 ? 15.594 -16.203 -21.844 1 98.69 166 ILE B C 1
ATOM 3970 O O . ILE B 1 166 ? 15.539 -15.234 -22.609 1 98.69 166 ILE B O 1
ATOM 3974 N N . LYS B 1 167 ? 16.406 -16.297 -20.844 1 98.62 167 LYS B N 1
ATOM 3975 C CA . LYS B 1 167 ? 17.391 -15.258 -20.594 1 98.62 167 LYS B CA 1
ATOM 3976 C C . LYS B 1 167 ? 18.281 -15.031 -21.812 1 98.62 167 LYS B C 1
ATOM 3978 O O . LYS B 1 167 ? 18.594 -13.891 -22.172 1 98.62 167 LYS B O 1
ATOM 3983 N N . GLU B 1 168 ? 18.703 -16.047 -22.438 1 98.5 168 GLU B N 1
ATOM 3984 C CA . GLU B 1 168 ? 19.531 -15.961 -23.641 1 98.5 168 GLU B CA 1
ATOM 3985 C C . GLU B 1 168 ? 18.828 -15.188 -24.734 1 98.5 168 GLU B C 1
ATOM 3987 O O . GLU B 1 168 ? 19.422 -14.328 -25.391 1 98.5 168 GLU B O 1
ATOM 3992 N N . VAL B 1 169 ? 17.562 -15.531 -24.969 1 98.44 169 VAL B N 1
ATOM 3993 C CA . VAL B 1 169 ? 16.766 -14.836 -25.969 1 98.44 169 VAL B CA 1
ATOM 3994 C C . VAL B 1 169 ? 16.672 -13.352 -25.609 1 98.44 169 VAL B C 1
ATOM 3996 O O . VAL B 1 169 ? 16.766 -12.484 -26.484 1 98.44 169 VAL B O 1
ATOM 3999 N N . CYS B 1 170 ? 16.453 -13.039 -24.312 1 98.5 170 CYS B N 1
ATOM 4000 C CA . CYS B 1 170 ? 16.344 -11.656 -23.859 1 98.5 170 CYS B CA 1
ATOM 4001 C C . CYS B 1 170 ? 17.656 -10.906 -24.109 1 98.5 170 CYS B C 1
ATOM 4003 O O . CYS B 1 170 ? 17.641 -9.789 -24.641 1 98.5 170 CYS B O 1
ATOM 4005 N N . GLU B 1 171 ? 18.734 -11.492 -23.781 1 98.19 171 GLU B N 1
ATOM 4006 C CA . GLU B 1 171 ? 20.031 -10.859 -23.969 1 98.19 171 GLU B CA 1
ATOM 4007 C C . GLU B 1 171 ? 20.328 -10.617 -25.438 1 98.19 171 GLU B C 1
ATOM 4009 O O . GLU B 1 171 ? 20.797 -9.539 -25.812 1 98.19 171 GLU B O 1
ATOM 4014 N N . LYS B 1 172 ? 20.062 -11.602 -26.219 1 98 172 LYS B N 1
ATOM 4015 C CA . LYS B 1 172 ? 20.297 -11.5 -27.656 1 98 172 LYS B CA 1
ATOM 4016 C C . LYS B 1 172 ? 19.516 -10.344 -28.266 1 98 172 LYS B C 1
ATOM 4018 O O . LYS B 1 172 ? 19.969 -9.695 -29.203 1 98 172 LYS B O 1
ATOM 4023 N N . ASN B 1 173 ? 18.359 -10.062 -27.75 1 97.88 173 ASN B N 1
ATOM 4024 C CA . ASN B 1 173 ? 17.469 -9.094 -28.359 1 97.88 173 ASN B CA 1
ATOM 4025 C C . ASN B 1 173 ? 17.375 -7.812 -27.531 1 97.88 173 ASN B C 1
ATOM 4027 O O . ASN B 1 173 ? 16.516 -6.965 -27.781 1 97.88 173 ASN B O 1
ATOM 4031 N N . GLY B 1 174 ? 18.219 -7.695 -26.453 1 97.69 174 GLY B N 1
ATOM 4032 C CA . GLY B 1 174 ? 18.234 -6.492 -25.641 1 97.69 174 GLY B CA 1
ATOM 4033 C C . GLY B 1 174 ? 16.984 -6.309 -24.812 1 97.69 174 GLY B C 1
ATOM 4034 O O . GLY B 1 174 ? 16.516 -5.184 -24.625 1 97.69 174 GLY B O 1
ATOM 4035 N N . LEU B 1 175 ? 16.328 -7.371 -24.422 1 98.56 175 LEU B N 1
ATOM 4036 C CA . LEU B 1 175 ? 15.117 -7.336 -23.609 1 98.56 175 LEU B CA 1
ATOM 4037 C C . LEU B 1 175 ? 15.453 -7.484 -22.125 1 98.56 175 LEU B C 1
ATOM 4039 O O . LEU B 1 175 ? 16.422 -8.148 -21.766 1 98.56 175 LEU B O 1
ATOM 4043 N N . ILE B 1 176 ? 14.633 -6.836 -21.234 1 98.69 176 ILE B N 1
ATOM 4044 C CA . ILE B 1 176 ? 14.695 -6.992 -19.797 1 98.69 176 ILE B CA 1
ATOM 4045 C C . ILE B 1 176 ? 13.844 -8.18 -19.359 1 98.69 176 ILE B C 1
ATOM 4047 O O . ILE B 1 176 ? 12.695 -8.32 -19.797 1 98.69 176 ILE B O 1
ATOM 4051 N N . LEU B 1 177 ? 14.383 -9.102 -18.609 1 98.81 177 LEU B N 1
ATOM 4052 C CA . LEU B 1 177 ? 13.602 -10.211 -18.062 1 98.81 177 LEU B CA 1
ATOM 4053 C C . LEU B 1 177 ? 13.125 -9.891 -16.656 1 98.81 177 LEU B C 1
ATOM 4055 O O . LEU B 1 177 ? 13.938 -9.766 -15.734 1 98.81 177 LEU B O 1
ATOM 4059 N N . PHE B 1 178 ? 11.812 -9.742 -16.531 1 98.88 178 PHE B N 1
ATOM 4060 C CA . PHE B 1 178 ? 11.133 -9.398 -15.289 1 98.88 178 PHE B CA 1
ATOM 4061 C C . PHE B 1 178 ? 10.312 -10.586 -14.773 1 98.88 178 PHE B C 1
ATOM 4063 O O . PHE B 1 178 ? 9.484 -11.133 -15.508 1 98.88 178 PHE B O 1
ATOM 4070 N N . LEU B 1 179 ? 10.5 -10.945 -13.484 1 98.88 179 LEU B N 1
ATOM 4071 C CA . LEU B 1 179 ? 9.82 -12.102 -12.93 1 98.88 179 LEU B CA 1
ATOM 4072 C C . LEU B 1 179 ? 8.891 -11.695 -11.789 1 98.88 179 LEU B C 1
ATOM 4074 O O . LEU B 1 179 ? 9.336 -11.094 -10.805 1 98.88 179 LEU B O 1
ATOM 4078 N N . ASP B 1 180 ? 7.629 -11.984 -11.992 1 98.81 180 ASP B N 1
ATOM 4079 C CA . ASP B 1 180 ? 6.641 -11.906 -10.922 1 98.81 180 ASP B CA 1
ATOM 4080 C C . ASP B 1 180 ? 6.82 -13.047 -9.922 1 98.81 180 ASP B C 1
ATOM 4082 O O . ASP B 1 180 ? 6.613 -14.219 -10.266 1 98.81 180 ASP B O 1
ATOM 4086 N N . GLY B 1 181 ? 7.133 -12.641 -8.656 1 98.75 181 GLY B N 1
ATOM 4087 C CA . GLY B 1 181 ? 7.406 -13.648 -7.645 1 98.75 181 GLY B CA 1
ATOM 4088 C C . GLY B 1 181 ? 6.336 -13.711 -6.57 1 98.75 181 GLY B C 1
ATOM 4089 O O . GLY B 1 181 ? 6.641 -13.953 -5.402 1 98.75 181 GLY B O 1
ATOM 4090 N N . ALA B 1 182 ? 5.086 -13.5 -6.941 1 98.56 182 ALA B N 1
ATOM 4091 C CA . ALA B 1 182 ? 4 -13.609 -5.973 1 98.56 182 ALA B CA 1
ATOM 4092 C C . ALA B 1 182 ? 4.055 -14.945 -5.238 1 98.56 182 ALA B C 1
ATOM 4094 O O . ALA B 1 182 ? 3.705 -15.023 -4.055 1 98.56 182 ALA B O 1
ATOM 4095 N N . ARG B 1 183 ? 4.418 -16.016 -5.957 1 98.75 183 ARG B N 1
ATOM 4096 C CA . ARG B 1 183 ? 4.5 -17.359 -5.398 1 98.75 183 ARG B CA 1
ATOM 4097 C C . ARG B 1 183 ? 5.887 -17.953 -5.609 1 98.75 183 ARG B C 1
ATOM 4099 O O . ARG B 1 183 ? 6.02 -19.156 -5.836 1 98.75 183 ARG B O 1
ATOM 4106 N N . ILE B 1 184 ? 6.902 -17.125 -5.602 1 98.88 184 ILE B N 1
ATOM 4107 C CA . ILE B 1 184 ? 8.266 -17.594 -5.832 1 98.88 184 ILE B CA 1
ATOM 4108 C C . ILE B 1 184 ? 8.68 -18.531 -4.703 1 98.88 184 ILE B C 1
ATOM 4110 O O . ILE B 1 184 ? 9.453 -19.469 -4.918 1 98.88 184 ILE B O 1
ATOM 4114 N N . GLY B 1 185 ? 8.156 -18.328 -3.459 1 98.69 185 GLY B N 1
ATOM 4115 C CA . GLY B 1 185 ? 8.445 -19.234 -2.357 1 98.69 185 GLY B CA 1
ATOM 4116 C C . GLY B 1 185 ? 8.031 -20.656 -2.641 1 98.69 185 GLY B C 1
ATOM 4117 O O . GLY B 1 185 ? 8.844 -21.578 -2.549 1 98.69 185 GLY B O 1
ATOM 4118 N N . THR B 1 186 ? 6.785 -20.828 -3.049 1 98.69 186 THR B N 1
ATOM 4119 C CA . THR B 1 186 ? 6.285 -22.172 -3.332 1 98.69 186 THR B CA 1
ATOM 4120 C C . THR B 1 186 ? 6.98 -22.766 -4.555 1 98.69 186 THR B C 1
ATOM 4122 O O . THR B 1 186 ? 7.188 -23.984 -4.633 1 98.69 186 THR B O 1
ATOM 4125 N N . ALA B 1 187 ? 7.379 -21.891 -5.516 1 98.75 187 ALA B N 1
ATOM 4126 C CA . ALA B 1 187 ? 8.117 -22.375 -6.68 1 98.75 187 ALA B CA 1
ATOM 4127 C C . ALA B 1 187 ? 9.484 -22.922 -6.27 1 98.75 187 ALA B C 1
ATOM 4129 O O . ALA B 1 187 ? 9.844 -24.047 -6.656 1 98.75 187 ALA B O 1
ATOM 4130 N N . LEU B 1 188 ? 10.172 -22.188 -5.449 1 98.69 188 LEU B N 1
ATOM 4131 C CA . LEU B 1 188 ? 11.539 -22.562 -5.094 1 98.69 188 LEU B CA 1
ATOM 4132 C C . LEU B 1 188 ? 11.547 -23.672 -4.051 1 98.69 188 LEU B C 1
ATOM 4134 O O . LEU B 1 188 ? 12.555 -24.359 -3.887 1 98.69 188 LEU B O 1
ATOM 4138 N N . ALA B 1 189 ? 10.445 -23.859 -3.326 1 98.38 189 ALA B N 1
ATOM 4139 C CA . ALA B 1 189 ? 10.344 -24.922 -2.338 1 98.38 189 ALA B CA 1
ATOM 4140 C C . ALA B 1 189 ? 9.75 -26.188 -2.961 1 98.38 189 ALA B C 1
ATOM 4142 O O . ALA B 1 189 ? 9.617 -27.219 -2.289 1 98.38 189 ALA B O 1
ATOM 4143 N N . SER B 1 190 ? 9.422 -26.141 -4.207 1 98.31 190 SER B N 1
ATOM 4144 C CA . SER B 1 190 ? 8.859 -27.297 -4.91 1 98.31 190 SER B CA 1
ATOM 4145 C C . SER B 1 190 ? 9.875 -28.422 -5.023 1 98.31 190 SER B C 1
ATOM 4147 O O . SER B 1 190 ? 11.07 -28.172 -5.191 1 98.31 190 SER B O 1
ATOM 4149 N N . LYS B 1 191 ? 9.438 -29.672 -5.004 1 95.94 191 LYS B N 1
ATOM 4150 C CA . LYS B 1 191 ? 10.32 -30.828 -5.184 1 95.94 191 LYS B CA 1
ATOM 4151 C C . LYS B 1 191 ? 10.844 -30.906 -6.613 1 95.94 191 LYS B C 1
ATOM 4153 O O . LYS B 1 191 ? 11.836 -31.578 -6.887 1 95.94 191 LYS B O 1
ATOM 4158 N N . PHE B 1 192 ? 10.227 -30.141 -7.504 1 96.19 192 PHE B N 1
ATOM 4159 C CA . PHE B 1 192 ? 10.617 -30.156 -8.906 1 96.19 192 PHE B CA 1
ATOM 4160 C C . PHE B 1 192 ? 11.578 -29.016 -9.211 1 96.19 192 PHE B C 1
ATOM 4162 O O . PHE B 1 192 ? 12.125 -28.938 -10.312 1 96.19 192 PHE B O 1
ATOM 4169 N N . ASN B 1 193 ? 11.773 -28.156 -8.273 1 98 193 ASN B N 1
ATOM 4170 C CA . ASN B 1 193 ? 12.594 -26.953 -8.469 1 98 193 ASN B CA 1
ATOM 4171 C C . ASN B 1 193 ? 14.078 -27.281 -8.438 1 98 193 ASN B C 1
ATOM 4173 O O . ASN B 1 193 ? 14.516 -28.125 -7.648 1 98 193 ASN B O 1
ATOM 4177 N N . ASP B 1 194 ? 14.836 -26.672 -9.266 1 98.56 194 ASP B N 1
ATOM 4178 C CA . ASP B 1 194 ? 16.281 -26.859 -9.281 1 98.56 194 ASP B CA 1
ATOM 4179 C C . ASP B 1 194 ? 17.016 -25.516 -9.203 1 98.56 194 ASP B C 1
ATOM 4181 O O . ASP B 1 194 ? 18.141 -25.391 -9.672 1 98.56 194 ASP B O 1
ATOM 4185 N N . MET B 1 195 ? 16.375 -24.547 -8.688 1 98.38 195 MET B N 1
ATOM 4186 C CA . MET B 1 195 ? 16.969 -23.203 -8.594 1 98.38 195 MET B CA 1
ATOM 4187 C C . MET B 1 195 ? 16.891 -22.688 -7.164 1 98.38 195 MET B C 1
ATOM 4189 O O . MET B 1 195 ? 16.031 -23.094 -6.391 1 98.38 195 MET B O 1
ATOM 4193 N N . THR B 1 196 ? 17.828 -21.797 -6.836 1 97.88 196 THR B N 1
ATOM 4194 C CA . THR B 1 196 ? 17.812 -20.984 -5.625 1 97.88 196 THR B CA 1
ATOM 4195 C C . THR B 1 196 ? 17.453 -19.547 -5.949 1 97.88 196 THR B C 1
ATOM 4197 O O . THR B 1 196 ? 17.297 -19.188 -7.117 1 97.88 196 THR B O 1
ATOM 4200 N N . LEU B 1 197 ? 17.312 -18.719 -4.891 1 98 197 LEU B N 1
ATOM 4201 C CA . LEU B 1 197 ? 17.094 -17.297 -5.113 1 98 197 LEU B CA 1
ATOM 4202 C C . LEU B 1 197 ? 18.281 -16.672 -5.852 1 98 197 LEU B C 1
ATOM 4204 O O . LEU B 1 197 ? 18.109 -15.75 -6.648 1 98 197 LEU B O 1
ATOM 4208 N N . SER B 1 198 ? 19.453 -17.156 -5.559 1 98 198 SER B N 1
ATOM 4209 C CA . SER B 1 198 ? 20.656 -16.688 -6.25 1 98 198 SER B CA 1
ATOM 4210 C C . SER B 1 198 ? 20.594 -17 -7.742 1 98 198 SER B C 1
ATOM 4212 O O . SER B 1 198 ? 20.984 -16.188 -8.57 1 98 198 SER B O 1
ATOM 4214 N N . ASP B 1 199 ? 20.094 -18.188 -8.062 1 98.44 199 ASP B N 1
ATOM 4215 C CA . ASP B 1 199 ? 19.906 -18.547 -9.469 1 98.44 199 ASP B CA 1
ATOM 4216 C C . ASP B 1 199 ? 18.906 -17.609 -10.141 1 98.44 199 ASP B C 1
ATOM 4218 O O . ASP B 1 199 ? 19.125 -17.172 -11.273 1 98.44 199 ASP B O 1
ATOM 4222 N N . ILE B 1 200 ? 17.797 -17.312 -9.422 1 98.75 200 ILE B N 1
ATOM 4223 C CA . ILE B 1 200 ? 16.797 -16.391 -9.945 1 98.75 200 ILE B CA 1
ATOM 4224 C C . ILE B 1 200 ? 17.438 -15.039 -10.234 1 98.75 200 ILE B C 1
ATOM 4226 O O . ILE B 1 200 ? 17.188 -14.445 -11.289 1 98.75 200 ILE B O 1
ATOM 4230 N N . LEU B 1 201 ? 18.203 -14.57 -9.281 1 98.5 201 LEU B N 1
ATOM 4231 C CA . LEU B 1 201 ? 18.891 -13.297 -9.445 1 98.5 201 LEU B CA 1
ATOM 4232 C C . LEU B 1 201 ? 19.781 -13.32 -10.688 1 98.5 201 LEU B C 1
ATOM 4234 O O . LEU B 1 201 ? 19.812 -12.359 -11.453 1 98.5 201 LEU B O 1
ATOM 4238 N N . GLU B 1 202 ? 20.484 -14.383 -10.875 1 97.88 202 GLU B N 1
ATOM 4239 C CA . GLU B 1 202 ? 21.391 -14.523 -12.016 1 97.88 202 GLU B CA 1
ATOM 4240 C C . GLU B 1 202 ? 20.625 -14.523 -13.336 1 97.88 202 GLU B C 1
ATOM 4242 O O . GLU B 1 202 ? 21.078 -13.93 -14.32 1 97.88 202 GLU B O 1
ATOM 4247 N N . LEU B 1 203 ? 19.5 -15.094 -13.336 1 98.56 203 LEU B N 1
ATOM 4248 C CA . LEU B 1 203 ? 18.812 -15.391 -14.586 1 98.56 203 LEU B CA 1
ATOM 4249 C C . LEU B 1 203 ? 17.781 -14.312 -14.906 1 98.56 203 LEU B C 1
ATOM 4251 O O . LEU B 1 203 ? 17.141 -14.352 -15.969 1 98.56 203 LEU B O 1
ATOM 4255 N N . THR B 1 204 ? 17.547 -13.336 -14.047 1 98.62 204 THR B N 1
ATOM 4256 C CA . THR B 1 204 ? 16.609 -12.25 -14.289 1 98.62 204 THR B CA 1
ATOM 4257 C C . THR B 1 204 ? 17.297 -10.898 -14.148 1 98.62 204 THR B C 1
ATOM 4259 O O . THR B 1 204 ? 18.438 -10.82 -13.703 1 98.62 204 THR B O 1
ATOM 4262 N N . ASP B 1 205 ? 16.641 -9.844 -14.633 1 98.44 205 ASP B N 1
ATOM 4263 C CA . ASP B 1 205 ? 17.141 -8.484 -14.469 1 98.44 205 ASP B CA 1
ATOM 4264 C C . ASP B 1 205 ? 16.453 -7.781 -13.297 1 98.44 205 ASP B C 1
ATOM 4266 O O . ASP B 1 205 ? 17.031 -6.895 -12.672 1 98.44 205 ASP B O 1
ATOM 4270 N N . ILE B 1 206 ? 15.273 -8.133 -13.094 1 98.75 206 ILE B N 1
ATOM 4271 C CA . ILE B 1 206 ? 14.43 -7.613 -12.016 1 98.75 206 ILE B CA 1
ATOM 4272 C C . ILE B 1 206 ? 13.375 -8.648 -11.641 1 98.75 206 ILE B C 1
ATOM 4274 O O . ILE B 1 206 ? 12.828 -9.328 -12.516 1 98.75 206 ILE B O 1
ATOM 4278 N N . PHE B 1 207 ? 13.156 -8.914 -10.398 1 98.88 207 PHE B N 1
ATOM 4279 C CA . PHE B 1 207 ? 12.086 -9.773 -9.906 1 98.88 207 PHE B CA 1
ATOM 4280 C C . PHE B 1 207 ? 11.641 -9.344 -8.516 1 98.88 207 PHE B C 1
ATOM 4282 O O . PHE B 1 207 ? 12.18 -8.391 -7.949 1 98.88 207 PHE B O 1
ATOM 4289 N N . TRP B 1 208 ? 10.602 -9.969 -8.016 1 98.88 208 TRP B N 1
ATOM 4290 C CA . TRP B 1 208 ? 10.211 -9.633 -6.652 1 98.88 208 TRP B CA 1
ATOM 4291 C C . TRP B 1 208 ? 9.812 -10.883 -5.875 1 98.88 208 TRP B C 1
ATOM 4293 O O . TRP B 1 208 ? 9.531 -11.922 -6.469 1 98.88 208 TRP B O 1
ATOM 4303 N N . ILE B 1 209 ? 9.992 -10.805 -4.598 1 98.94 209 ILE B N 1
ATOM 4304 C CA . ILE B 1 209 ? 9.734 -11.875 -3.646 1 98.94 209 ILE B CA 1
ATOM 4305 C C . ILE B 1 209 ? 8.43 -11.602 -2.898 1 98.94 209 ILE B C 1
ATOM 4307 O O . ILE B 1 209 ? 8.312 -10.602 -2.184 1 98.94 209 ILE B O 1
ATOM 4311 N N . GLY B 1 210 ? 7.508 -12.562 -3.051 1 98.75 210 GLY B N 1
ATOM 4312 C CA . GLY B 1 210 ? 6.203 -12.375 -2.43 1 98.75 210 GLY B CA 1
ATOM 4313 C C . GLY B 1 210 ? 6.195 -12.703 -0.948 1 98.75 210 GLY B C 1
ATOM 4314 O O . GLY B 1 210 ? 6.668 -13.766 -0.541 1 98.75 210 GLY B O 1
ATOM 4315 N N . GLY B 1 211 ? 5.691 -11.789 -0.138 1 98.75 211 GLY B N 1
ATOM 4316 C CA . GLY B 1 211 ? 5.484 -12.016 1.283 1 98.75 211 GLY B CA 1
ATOM 4317 C C . GLY B 1 211 ? 4.031 -12.258 1.644 1 98.75 211 GLY B C 1
ATOM 4318 O O . GLY B 1 211 ? 3.725 -13.141 2.445 1 98.75 211 GLY B O 1
ATOM 4319 N N . THR B 1 212 ? 3.074 -11.578 1.032 1 98.62 212 THR B N 1
ATOM 4320 C CA . THR B 1 212 ? 1.651 -11.609 1.352 1 98.62 212 THR B CA 1
ATOM 4321 C C . THR B 1 212 ? 1.1 -13.031 1.234 1 98.62 212 THR B C 1
ATOM 4323 O O . THR B 1 212 ? 0.352 -13.484 2.102 1 98.62 212 THR B O 1
ATOM 4326 N N . LYS B 1 213 ? 1.483 -13.719 0.187 1 98.38 213 LYS B N 1
ATOM 4327 C CA . LYS B 1 213 ? 0.957 -15.062 -0.068 1 98.38 213 LYS B CA 1
ATOM 4328 C C . LYS B 1 213 ? 1.75 -16.125 0.695 1 98.38 213 LYS B C 1
ATOM 4330 O O . LYS B 1 213 ? 1.452 -17.312 0.603 1 98.38 213 LYS B O 1
ATOM 4335 N N . ASN B 1 214 ? 2.756 -15.711 1.458 1 98.56 214 ASN B N 1
ATOM 4336 C CA . ASN B 1 214 ? 3.637 -16.656 2.135 1 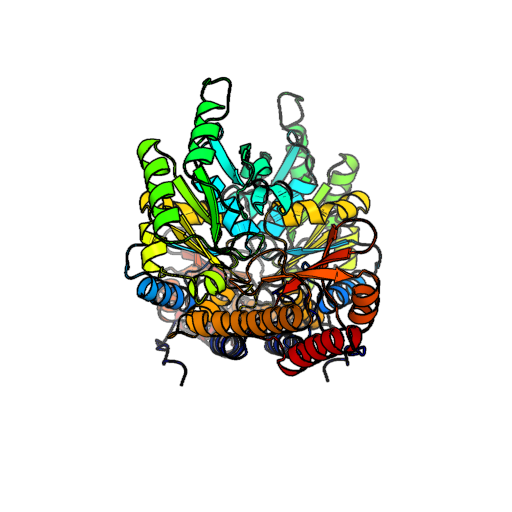98.56 214 ASN B CA 1
ATOM 4337 C C . ASN B 1 214 ? 3.887 -16.25 3.584 1 98.56 214 ASN B C 1
ATOM 4339 O O . ASN B 1 214 ? 5.031 -16.234 4.039 1 98.56 214 ASN B O 1
ATOM 4343 N N . GLY B 1 215 ? 2.787 -15.844 4.242 1 97.81 215 GLY B N 1
ATOM 4344 C CA . GLY B 1 215 ? 2.842 -15.742 5.691 1 97.81 215 GLY B CA 1
ATOM 4345 C C . GLY B 1 215 ? 2.832 -14.312 6.188 1 97.81 215 GLY B C 1
ATOM 4346 O O . GLY B 1 215 ? 2.564 -14.062 7.367 1 97.81 215 GLY B O 1
ATOM 4347 N N . ALA B 1 216 ? 3.123 -13.281 5.395 1 98.38 216 ALA B N 1
ATOM 4348 C CA . ALA B 1 216 ? 3.154 -11.883 5.836 1 98.38 216 ALA B CA 1
ATOM 4349 C C . ALA B 1 216 ? 1.756 -11.273 5.82 1 98.38 216 ALA B C 1
ATOM 4351 O O . ALA B 1 216 ? 0.89 -11.711 5.059 1 98.38 216 ALA B O 1
ATOM 4352 N N . LEU B 1 217 ? 1.523 -10.234 6.625 1 97.12 217 LEU B N 1
ATOM 4353 C CA . LEU B 1 217 ? 0.293 -9.453 6.574 1 97.12 217 LEU B CA 1
ATOM 4354 C C . LEU B 1 217 ? 0.156 -8.742 5.23 1 97.12 217 LEU B C 1
ATOM 4356 O O . LEU B 1 217 ? -0.949 -8.617 4.699 1 97.12 217 LEU B O 1
ATOM 4360 N N . LEU B 1 218 ? 1.258 -8.219 4.852 1 97.06 218 LEU B N 1
ATOM 4361 C CA . LEU B 1 218 ? 1.354 -7.543 3.561 1 97.06 218 LEU B CA 1
ATOM 4362 C C . LEU B 1 218 ? 2.811 -7.359 3.15 1 97.06 218 LEU B C 1
ATOM 4364 O O . LEU B 1 218 ? 3.713 -7.461 3.984 1 97.06 218 LEU B O 1
ATOM 4368 N N . GLY B 1 219 ? 2.936 -7.16 1.845 1 98.38 219 GLY B N 1
ATOM 4369 C CA . GLY B 1 219 ? 4.223 -6.652 1.395 1 98.38 219 GLY B CA 1
ATOM 4370 C C . GLY B 1 219 ? 4.93 -7.59 0.434 1 98.38 219 GLY B C 1
ATOM 4371 O O . GLY B 1 219 ? 4.797 -8.812 0.539 1 98.38 219 GLY B O 1
ATOM 4372 N N . GLU B 1 220 ? 5.672 -6.969 -0.427 1 98.81 220 GLU B N 1
ATOM 4373 C CA . GLU B 1 220 ? 6.543 -7.598 -1.415 1 98.81 220 GLU B CA 1
ATOM 4374 C C . GLU B 1 220 ? 7.918 -6.938 -1.438 1 98.81 220 GLU B C 1
ATOM 4376 O O . GLU B 1 220 ? 8.055 -5.758 -1.11 1 98.81 220 GLU B O 1
ATOM 4381 N N . ALA B 1 221 ? 8.93 -7.707 -1.743 1 98.94 221 ALA B N 1
ATOM 4382 C CA . ALA B 1 221 ? 10.281 -7.172 -1.869 1 98.94 221 ALA B CA 1
ATOM 4383 C C . ALA B 1 221 ? 10.766 -7.238 -3.314 1 98.94 221 ALA B C 1
ATOM 4385 O O . ALA B 1 221 ? 10.992 -8.328 -3.85 1 98.94 221 ALA B O 1
ATOM 4386 N N . VAL B 1 222 ? 10.945 -6.09 -3.928 1 98.94 222 VAL B N 1
ATOM 4387 C CA . VAL B 1 222 ? 11.422 -6.027 -5.305 1 98.94 222 VAL B CA 1
ATOM 4388 C C . VAL B 1 222 ? 12.945 -6.016 -5.328 1 98.94 222 VAL B C 1
ATOM 4390 O O . VAL B 1 222 ? 13.578 -5.211 -4.637 1 98.94 222 VAL B O 1
ATOM 4393 N N . VAL B 1 223 ? 13.492 -6.875 -6.059 1 98.88 223 VAL B N 1
ATOM 4394 C CA . VAL B 1 223 ? 14.938 -7 -6.219 1 98.88 223 VAL B CA 1
ATOM 4395 C C . VAL B 1 223 ? 15.359 -6.418 -7.566 1 98.88 223 VAL B C 1
ATOM 4397 O O . VAL B 1 223 ? 14.945 -6.914 -8.617 1 98.88 223 VAL B O 1
ATOM 4400 N N . VAL B 1 224 ? 16.156 -5.391 -7.539 1 98.56 224 VAL B N 1
ATOM 4401 C CA . VAL B 1 224 ? 16.609 -4.688 -8.727 1 98.56 224 VAL B CA 1
ATOM 4402 C C . VAL B 1 224 ? 18.125 -4.863 -8.883 1 98.56 224 VAL B C 1
ATOM 4404 O O . VAL B 1 224 ? 18.906 -4.281 -8.125 1 98.56 224 VAL B O 1
ATOM 4407 N N . LYS B 1 225 ? 18.562 -5.543 -9.906 1 96.81 225 LYS B N 1
ATOM 4408 C CA . LYS B 1 225 ? 19.969 -5.926 -10.102 1 96.81 225 LYS B CA 1
ATOM 4409 C C . LYS B 1 225 ? 20.781 -4.758 -10.648 1 96.81 225 LYS B C 1
ATOM 4411 O O . LYS B 1 225 ? 21.922 -4.539 -10.227 1 96.81 225 LYS B O 1
ATOM 4416 N N . ASP B 1 226 ? 20.234 -4.016 -11.633 1 95.81 226 ASP B N 1
ATOM 4417 C CA . ASP B 1 226 ? 20.922 -2.898 -12.266 1 95.81 226 ASP B CA 1
ATOM 4418 C C . ASP B 1 226 ? 21.062 -1.72 -11.305 1 95.81 226 ASP B C 1
ATOM 4420 O O . ASP B 1 226 ? 20.062 -1.171 -10.844 1 95.81 226 ASP B O 1
ATOM 4424 N N . ALA B 1 227 ? 22.203 -1.286 -11.07 1 95.69 227 ALA B N 1
ATOM 4425 C CA . ALA B 1 227 ? 22.484 -0.24 -10.094 1 95.69 227 ALA B CA 1
ATOM 4426 C C . ALA B 1 227 ? 21.875 1.091 -10.523 1 95.69 227 ALA B C 1
ATOM 4428 O O . ALA B 1 227 ? 21.422 1.876 -9.688 1 95.69 227 ALA B O 1
ATOM 4429 N N . ARG B 1 228 ? 21.953 1.384 -11.766 1 94.12 228 ARG B N 1
ATOM 4430 C CA . ARG B 1 228 ? 21.391 2.641 -12.258 1 94.12 228 ARG B CA 1
ATOM 4431 C C . ARG B 1 228 ? 19.891 2.703 -12.023 1 94.12 228 ARG B C 1
ATOM 4433 O O . ARG B 1 228 ? 19.375 3.721 -11.57 1 94.12 228 ARG B O 1
ATOM 4440 N N . LEU B 1 229 ? 19.203 1.584 -12.398 1 95.5 229 LEU B N 1
ATOM 4441 C CA . LEU B 1 229 ? 17.766 1.514 -12.156 1 95.5 229 LEU B CA 1
ATOM 4442 C C . LEU B 1 229 ? 17.469 1.574 -10.656 1 95.5 229 LEU B C 1
ATOM 4444 O O . LEU B 1 229 ? 16.531 2.254 -10.242 1 95.5 229 LEU B O 1
ATOM 4448 N N . ALA B 1 230 ? 18.25 0.852 -9.883 1 96.44 230 ALA B N 1
ATOM 4449 C CA . ALA B 1 230 ? 18.047 0.788 -8.438 1 96.44 230 ALA B CA 1
ATOM 4450 C C . ALA B 1 230 ? 18.156 2.172 -7.805 1 96.44 230 ALA B C 1
ATOM 4452 O O . ALA B 1 230 ? 17.453 2.482 -6.848 1 96.44 230 ALA B O 1
ATOM 4453 N N . SER B 1 231 ? 19.016 3.02 -8.289 1 94.88 231 SER B N 1
ATOM 4454 C CA . SER B 1 231 ? 19.266 4.332 -7.699 1 94.88 231 SER B CA 1
ATOM 4455 C C . SER B 1 231 ? 18.062 5.25 -7.863 1 94.88 231 SER B C 1
ATOM 4457 O O . SER B 1 231 ? 17.922 6.23 -7.133 1 94.88 231 SER B O 1
ATOM 4459 N N . GLU B 1 232 ? 17.188 4.879 -8.766 1 95.19 232 GLU B N 1
ATOM 4460 C CA . GLU B 1 232 ? 16.047 5.734 -9.047 1 95.19 232 GLU B CA 1
ATOM 4461 C C . GLU B 1 232 ? 14.727 5.027 -8.727 1 95.19 232 GLU B C 1
ATOM 4463 O O . GLU B 1 232 ? 13.656 5.613 -8.852 1 95.19 232 GLU B O 1
ATOM 4468 N N . TYR B 1 233 ? 14.797 3.842 -8.305 1 97.06 233 TYR B N 1
ATOM 4469 C CA . TYR B 1 233 ? 13.602 3.008 -8.18 1 97.06 233 TYR B CA 1
ATOM 4470 C C . TYR B 1 233 ? 12.672 3.553 -7.105 1 97.06 233 TYR B C 1
ATOM 4472 O O . TYR B 1 233 ? 11.445 3.461 -7.234 1 97.06 233 TYR B O 1
ATOM 4480 N N . GLU B 1 234 ? 13.242 4.098 -6.066 1 95.81 234 GLU B N 1
ATOM 4481 C CA . GLU B 1 234 ? 12.438 4.613 -4.965 1 95.81 234 GLU B CA 1
ATOM 4482 C C . GLU B 1 234 ? 11.516 5.738 -5.438 1 95.81 234 GLU B C 1
ATOM 4484 O O . GLU B 1 234 ? 10.422 5.918 -4.898 1 95.81 234 GLU B O 1
ATOM 4489 N N . PHE B 1 235 ? 11.906 6.551 -6.402 1 95.69 235 PHE B N 1
ATOM 4490 C CA . PHE B 1 235 ? 11.055 7.598 -6.953 1 95.69 235 PHE B CA 1
ATOM 4491 C C . PHE B 1 235 ? 9.789 7.008 -7.562 1 95.69 235 PHE B C 1
ATOM 4493 O O . PHE B 1 235 ? 8.703 7.574 -7.43 1 95.69 235 PHE B O 1
ATOM 4500 N N . PHE B 1 236 ? 9.93 5.848 -8.219 1 96 236 PHE B N 1
ATOM 4501 C CA . PHE B 1 236 ? 8.773 5.172 -8.797 1 96 236 PHE B CA 1
ATOM 4502 C C . PHE B 1 236 ? 7.855 4.645 -7.699 1 96 236 PHE B C 1
ATOM 4504 O O . PHE B 1 236 ? 6.633 4.73 -7.812 1 96 236 PHE B O 1
ATOM 4511 N N . VAL B 1 237 ? 8.508 4.098 -6.621 1 97.12 237 VAL B N 1
ATOM 4512 C CA . VAL B 1 237 ? 7.723 3.59 -5.5 1 97.12 237 VAL B CA 1
ATOM 4513 C C . VAL B 1 237 ? 6.891 4.719 -4.898 1 97.12 237 VAL B C 1
ATOM 4515 O O . VAL B 1 237 ? 5.691 4.562 -4.676 1 97.12 237 VAL B O 1
ATOM 4518 N N . LYS B 1 238 ? 7.5 5.832 -4.66 1 96.44 238 LYS B N 1
ATOM 4519 C CA . LYS B 1 238 ? 6.828 6.984 -4.07 1 96.44 238 LYS B CA 1
ATOM 4520 C C . LYS B 1 238 ? 5.777 7.551 -5.02 1 96.44 238 LYS B C 1
ATOM 4522 O O . LYS B 1 238 ? 4.656 7.848 -4.605 1 96.44 238 LYS B O 1
ATOM 4527 N N . GLN B 1 239 ? 6.098 7.676 -6.273 1 94.75 239 GLN B N 1
ATOM 4528 C CA . GLN B 1 239 ? 5.219 8.258 -7.281 1 94.75 239 GLN B CA 1
ATOM 4529 C C . GLN B 1 239 ? 3.934 7.449 -7.422 1 94.75 239 GLN B C 1
ATOM 4531 O O . GLN B 1 239 ? 2.865 8.008 -7.676 1 94.75 239 GLN B O 1
ATOM 4536 N N . HIS B 1 240 ? 4.055 6.164 -7.125 1 95.19 240 HIS B N 1
ATOM 4537 C CA . HIS B 1 240 ? 2.904 5.277 -7.262 1 95.19 240 HIS B CA 1
ATOM 4538 C C . HIS B 1 240 ? 2.17 5.121 -5.934 1 95.19 240 HIS B C 1
ATOM 4540 O O . HIS B 1 240 ? 1.315 4.242 -5.793 1 95.19 240 HIS B O 1
ATOM 4546 N N . GLY B 1 241 ? 2.547 5.91 -4.98 1 95.5 241 GLY B N 1
ATOM 4547 C CA . GLY B 1 241 ? 1.851 5.883 -3.705 1 95.5 241 GLY B CA 1
ATOM 4548 C C . GLY B 1 241 ? 2.127 4.629 -2.898 1 95.5 241 GLY B C 1
ATOM 4549 O O . GLY B 1 241 ? 1.354 4.277 -2.006 1 95.5 241 GLY B O 1
ATOM 4550 N N . SER B 1 242 ? 3.25 3.949 -3.174 1 96.44 242 SER B N 1
ATOM 4551 C CA . SER B 1 242 ? 3.512 2.643 -2.576 1 96.44 242 SER B CA 1
ATOM 4552 C C . SER B 1 242 ? 4.602 2.73 -1.513 1 96.44 242 SER B C 1
ATOM 4554 O O . SER B 1 242 ? 4.965 1.722 -0.903 1 96.44 242 SER B O 1
ATOM 4556 N N . LEU B 1 243 ? 5.129 3.955 -1.28 1 96.81 243 LEU B N 1
ATOM 4557 C CA . LEU B 1 243 ? 6.121 4.137 -0.226 1 96.81 243 LEU B CA 1
ATOM 4558 C C . LEU B 1 243 ? 5.441 4.383 1.119 1 96.81 243 LEU B C 1
ATOM 4560 O O . LEU B 1 243 ? 4.848 5.441 1.336 1 96.81 243 LEU B O 1
ATOM 4564 N N . LEU B 1 244 ? 5.562 3.412 2.004 1 97.38 244 LEU B N 1
ATOM 4565 C CA . LEU B 1 244 ? 4.875 3.508 3.285 1 97.38 244 LEU B CA 1
ATOM 4566 C C . LEU B 1 244 ? 5.68 4.344 4.273 1 97.38 244 LEU B C 1
ATOM 4568 O O . LEU B 1 244 ? 6.898 4.191 4.375 1 97.38 244 LEU B O 1
ATOM 4572 N N . ALA B 1 245 ? 4.965 5.219 4.969 1 97.19 245 ALA B N 1
ATOM 4573 C CA . ALA B 1 245 ? 5.617 6.016 6.004 1 97.19 245 ALA B CA 1
ATOM 4574 C C . ALA B 1 245 ? 6.266 5.125 7.059 1 97.19 245 ALA B C 1
ATOM 4576 O O . ALA B 1 245 ? 7.41 5.348 7.453 1 97.19 245 ALA B O 1
ATOM 4577 N N . LYS B 1 246 ? 5.523 4.129 7.484 1 97.69 246 LYS B N 1
ATOM 4578 C CA . LYS B 1 246 ? 6.062 3.152 8.422 1 97.69 246 LYS B CA 1
ATOM 4579 C C . LYS B 1 246 ? 6.539 1.896 7.699 1 97.69 246 LYS B C 1
ATOM 4581 O O . LYS B 1 246 ? 5.855 0.872 7.707 1 97.69 246 LYS B O 1
ATOM 4586 N N . GLY B 1 247 ? 7.766 1.995 7.191 1 96.94 247 GLY B N 1
ATOM 4587 C CA . GLY B 1 247 ? 8.336 0.875 6.457 1 96.94 247 GLY B CA 1
ATOM 4588 C C . GLY B 1 247 ? 8.484 -0.376 7.305 1 96.94 247 GLY B C 1
ATOM 4589 O O . GLY B 1 247 ? 8.477 -1.491 6.777 1 96.94 247 GLY B O 1
ATOM 4590 N N . ARG B 1 248 ? 8.539 -0.234 8.625 1 96.5 248 ARG B N 1
ATOM 4591 C CA . ARG B 1 248 ? 8.789 -1.346 9.539 1 96.5 248 ARG B CA 1
ATOM 4592 C C . ARG B 1 248 ? 7.691 -2.4 9.422 1 96.5 248 ARG B C 1
ATOM 4594 O O . ARG B 1 248 ? 7.918 -3.574 9.727 1 96.5 248 ARG B O 1
ATOM 4601 N N . VAL B 1 249 ? 6.523 -1.972 8.977 1 97.69 249 VAL B N 1
ATOM 4602 C CA . VAL B 1 249 ? 5.426 -2.928 8.883 1 97.69 249 VAL B CA 1
ATOM 4603 C C . VAL B 1 249 ? 5.809 -4.059 7.93 1 97.69 249 VAL B C 1
ATOM 4605 O O . VAL B 1 249 ? 5.496 -5.227 8.18 1 97.69 249 VAL B O 1
ATOM 4608 N N . ILE B 1 250 ? 6.477 -3.707 6.84 1 98.44 250 ILE B N 1
ATOM 4609 C CA . ILE B 1 250 ? 6.961 -4.719 5.902 1 98.44 250 ILE B CA 1
ATOM 4610 C C . ILE B 1 250 ? 8.336 -5.207 6.344 1 98.44 250 ILE B C 1
ATOM 4612 O O . ILE B 1 250 ? 8.594 -6.41 6.383 1 98.44 250 ILE B O 1
ATOM 4616 N N . GLY B 1 251 ? 9.195 -4.285 6.785 1 98.5 251 GLY B N 1
ATOM 4617 C CA . GLY B 1 251 ? 10.578 -4.598 7.121 1 98.5 251 GLY B CA 1
ATOM 4618 C C . GLY B 1 251 ? 10.703 -5.625 8.227 1 98.5 251 GLY B C 1
ATOM 4619 O O . GLY B 1 251 ? 11.477 -6.578 8.109 1 98.5 251 GLY B O 1
ATOM 4620 N N . ALA B 1 252 ? 9.922 -5.469 9.297 1 98.19 252 ALA B N 1
ATOM 4621 C CA . ALA B 1 252 ? 10.008 -6.383 10.438 1 98.19 252 ALA B CA 1
ATOM 4622 C C . ALA B 1 252 ? 9.594 -7.797 10.039 1 98.19 252 ALA B C 1
ATOM 4624 O O . ALA B 1 252 ? 10.18 -8.781 10.5 1 98.19 252 ALA B O 1
ATOM 4625 N N . GLN B 1 253 ? 8.602 -7.891 9.188 1 98.31 253 GLN B N 1
ATOM 4626 C CA . GLN B 1 253 ? 8.109 -9.195 8.766 1 98.31 253 GLN B CA 1
ATOM 4627 C C . GLN B 1 253 ? 9.109 -9.891 7.844 1 98.31 253 GLN B C 1
ATOM 4629 O O . GLN B 1 253 ? 9.391 -11.086 8 1 98.31 253 GLN B O 1
ATOM 4634 N N . PHE B 1 254 ? 9.68 -9.125 6.891 1 98.75 254 PHE B N 1
ATOM 4635 C CA . PHE B 1 254 ? 10.641 -9.727 5.969 1 98.75 254 PHE B CA 1
ATOM 4636 C C . PHE B 1 254 ? 11.93 -10.086 6.691 1 98.75 254 PHE B C 1
ATOM 4638 O O . PHE B 1 254 ? 12.586 -11.07 6.348 1 98.75 254 PHE B O 1
ATOM 4645 N N . ALA B 1 255 ? 12.273 -9.25 7.68 1 98.62 255 ALA B N 1
ATOM 4646 C CA . ALA B 1 255 ? 13.438 -9.609 8.484 1 98.62 255 ALA B CA 1
ATOM 4647 C C . ALA B 1 255 ? 13.242 -10.961 9.164 1 98.62 255 ALA B C 1
ATOM 4649 O O . ALA B 1 255 ? 14.164 -11.773 9.219 1 98.62 255 ALA B O 1
ATOM 4650 N N . GLU B 1 256 ? 12.07 -11.156 9.664 1 98.5 256 GLU B N 1
ATOM 4651 C CA . GLU B 1 256 ? 11.781 -12.43 10.32 1 98.5 256 GLU B CA 1
ATOM 4652 C C . GLU B 1 256 ? 11.68 -13.562 9.305 1 98.5 256 GLU B C 1
ATOM 4654 O O . GLU B 1 256 ? 12.188 -14.664 9.539 1 98.5 256 GLU B O 1
ATOM 4659 N N . LEU B 1 257 ? 11.023 -13.375 8.148 1 98.44 257 LEU B N 1
ATOM 4660 C CA . LEU B 1 257 ? 10.867 -14.375 7.105 1 98.44 257 LEU B CA 1
ATOM 4661 C C . LEU B 1 257 ? 12.219 -14.891 6.637 1 98.44 257 LEU B C 1
ATOM 4663 O O . LEU B 1 257 ? 12.359 -16.078 6.316 1 98.44 257 LEU B O 1
ATOM 4667 N N . PHE B 1 258 ? 13.164 -14.023 6.637 1 98.44 258 PHE B N 1
ATOM 4668 C CA . PHE B 1 258 ? 14.438 -14.391 6.027 1 98.44 258 PHE B CA 1
ATOM 4669 C C . PHE B 1 258 ? 15.492 -14.641 7.094 1 98.44 258 PHE B C 1
ATOM 4671 O O . PHE B 1 258 ? 16.688 -14.719 6.785 1 98.44 258 PHE B O 1
ATOM 4678 N N . GLU B 1 259 ? 14.922 -14.695 8.328 1 95.81 259 GLU B N 1
ATOM 4679 C CA . GLU B 1 259 ? 15.797 -15.234 9.367 1 95.81 259 GLU B CA 1
ATOM 4680 C C . GLU B 1 259 ? 15.93 -16.75 9.242 1 95.81 259 GLU B C 1
ATOM 4682 O O . GLU B 1 259 ? 14.961 -17.484 9.43 1 95.81 259 GLU B O 1
ATOM 4687 N N . GLY B 1 260 ? 17.031 -17.203 8.75 1 95.69 260 GLY B N 1
ATOM 4688 C CA . GLY B 1 260 ? 17.188 -18.625 8.477 1 95.69 260 GLY B CA 1
ATOM 4689 C C . GLY B 1 260 ? 16.406 -19.094 7.262 1 95.69 260 GLY B C 1
ATOM 4690 O O . GLY B 1 260 ? 16.531 -18.516 6.176 1 95.69 260 GLY B O 1
ATOM 4691 N N . ASP B 1 261 ? 15.453 -20.125 7.48 1 96.5 261 ASP B N 1
ATOM 4692 C CA . ASP B 1 261 ? 14.773 -20.719 6.328 1 96.5 261 ASP B CA 1
ATOM 4693 C C . ASP B 1 261 ? 13.258 -20.641 6.492 1 96.5 261 ASP B C 1
ATOM 4695 O O . ASP B 1 261 ? 12.523 -21.391 5.844 1 96.5 261 ASP B O 1
ATOM 4699 N N . LEU B 1 262 ? 12.812 -19.719 7.312 1 98.5 262 LEU B N 1
ATOM 4700 C CA . LEU B 1 262 ? 11.383 -19.656 7.617 1 98.5 262 LEU B CA 1
ATOM 4701 C C . LEU B 1 262 ? 10.562 -19.469 6.348 1 98.5 262 LEU B C 1
ATOM 4703 O O . LEU B 1 262 ? 9.531 -20.125 6.164 1 98.5 262 LEU B O 1
ATOM 4707 N N . TYR B 1 263 ? 11.07 -18.562 5.5 1 98.69 263 TYR B N 1
ATOM 4708 C CA . TYR B 1 263 ? 10.375 -18.266 4.254 1 98.69 263 TYR B CA 1
ATOM 4709 C C . TYR B 1 263 ? 10.109 -19.531 3.451 1 98.69 263 TYR B C 1
ATOM 4711 O O . TYR B 1 263 ? 8.984 -19.766 3.006 1 98.69 263 TYR B O 1
ATOM 4719 N N . PHE B 1 264 ? 11.039 -20.328 3.311 1 98.56 264 PHE B N 1
ATOM 4720 C CA . PHE B 1 264 ? 10.938 -21.547 2.5 1 98.56 264 PHE B CA 1
ATOM 4721 C C . PHE B 1 264 ? 10.211 -22.641 3.254 1 98.56 264 PHE B C 1
ATOM 4723 O O . PHE B 1 264 ? 9.508 -23.453 2.648 1 98.56 264 PHE B O 1
ATOM 4730 N N . ASP B 1 265 ? 10.352 -22.656 4.555 1 98.62 265 ASP B N 1
ATOM 4731 C CA . ASP B 1 265 ? 9.609 -23.625 5.363 1 98.62 265 ASP B CA 1
ATOM 4732 C C . ASP B 1 265 ? 8.102 -23.422 5.215 1 98.62 265 ASP B C 1
ATOM 4734 O O . ASP B 1 265 ? 7.355 -24.406 5.098 1 98.62 265 ASP B O 1
ATOM 4738 N N . LEU B 1 266 ? 7.711 -22.219 5.25 1 98.69 266 LEU B N 1
ATOM 4739 C CA . LEU B 1 266 ? 6.293 -21.906 5.082 1 98.69 266 LEU B CA 1
ATOM 4740 C C . LEU B 1 266 ? 5.797 -22.375 3.717 1 98.69 266 LEU B C 1
ATOM 4742 O O . LEU B 1 266 ? 4.727 -22.984 3.613 1 98.69 266 LEU B O 1
ATOM 4746 N N . ALA B 1 267 ? 6.566 -22.062 2.689 1 98.75 267 ALA B N 1
ATOM 4747 C CA . ALA B 1 267 ? 6.211 -22.469 1.328 1 98.75 267 ALA B CA 1
ATOM 4748 C C . ALA B 1 267 ? 6.164 -23.984 1.196 1 98.75 267 ALA B C 1
ATOM 4750 O O . ALA B 1 267 ? 5.273 -24.531 0.538 1 98.75 267 ALA B O 1
ATOM 4751 N N . ARG B 1 268 ? 7.109 -24.656 1.775 1 98.44 268 ARG B N 1
ATOM 4752 C CA . ARG B 1 268 ? 7.16 -26.109 1.726 1 98.44 268 ARG B CA 1
ATOM 4753 C C . ARG B 1 268 ? 5.918 -26.734 2.371 1 98.44 268 ARG B C 1
ATOM 4755 O O . ARG B 1 268 ? 5.375 -27.719 1.868 1 98.44 268 ARG B O 1
ATOM 4762 N N . LYS B 1 269 ? 5.535 -26.188 3.465 1 98.31 269 LYS B N 1
ATOM 4763 C CA . LYS B 1 269 ? 4.328 -26.656 4.137 1 98.31 269 LYS B CA 1
ATOM 4764 C C . LYS B 1 269 ? 3.105 -26.531 3.232 1 98.31 269 LYS B C 1
ATOM 4766 O O . LYS B 1 269 ? 2.273 -27.438 3.168 1 98.31 269 LYS B O 1
ATOM 4771 N N . ALA B 1 270 ? 2.979 -25.406 2.609 1 98.56 270 ALA B N 1
ATOM 4772 C CA . ALA B 1 270 ? 1.875 -25.188 1.678 1 98.56 270 ALA B CA 1
ATOM 4773 C C . ALA B 1 270 ? 1.901 -26.219 0.549 1 98.56 270 ALA B C 1
ATOM 4775 O O . ALA B 1 270 ? 0.867 -26.781 0.196 1 98.56 270 ALA B O 1
ATOM 4776 N N . ASN B 1 271 ? 3.092 -26.422 -0.014 1 98.56 271 ASN B N 1
ATOM 4777 C CA . ASN B 1 271 ? 3.256 -27.375 -1.103 1 98.56 271 ASN B CA 1
ATOM 4778 C C . ASN B 1 271 ? 2.885 -28.797 -0.665 1 98.56 271 ASN B C 1
ATOM 4780 O O . ASN B 1 271 ? 2.273 -29.547 -1.428 1 98.56 271 ASN B O 1
ATOM 4784 N N . LEU B 1 272 ? 3.258 -29.156 0.541 1 98.12 272 LEU B N 1
ATOM 4785 C CA . LEU B 1 272 ? 2.986 -30.5 1.043 1 98.12 272 LEU B CA 1
ATOM 4786 C C . LEU B 1 272 ? 1.486 -30.75 1.178 1 98.12 272 LEU B C 1
ATOM 4788 O O . LEU B 1 272 ? 0.997 -31.828 0.875 1 98.12 272 LEU B O 1
ATOM 4792 N N . ALA B 1 273 ? 0.765 -29.75 1.653 1 98.38 273 ALA B N 1
ATOM 4793 C CA . ALA B 1 273 ? -0.688 -29.875 1.75 1 98.38 273 ALA B CA 1
ATOM 4794 C C . ALA B 1 273 ? -1.317 -30.062 0.372 1 98.38 273 ALA B C 1
ATOM 4796 O O . ALA B 1 273 ? -2.227 -30.875 0.204 1 98.38 273 ALA B O 1
ATOM 4797 N N . ALA B 1 274 ? -0.851 -29.297 -0.576 1 98.12 274 ALA B N 1
ATOM 4798 C CA . ALA B 1 274 ? -1.351 -29.422 -1.942 1 98.12 274 ALA B CA 1
ATOM 4799 C C . ALA B 1 274 ? -1.059 -30.797 -2.518 1 98.12 274 ALA B C 1
ATOM 4801 O O . ALA B 1 274 ? -1.896 -31.375 -3.215 1 98.12 274 ALA B O 1
ATOM 4802 N N . GLU B 1 275 ? 0.119 -31.266 -2.246 1 96.88 275 GLU B N 1
ATOM 4803 C CA . GLU B 1 275 ? 0.498 -32.594 -2.691 1 96.88 275 GLU B CA 1
ATOM 4804 C C . GLU B 1 275 ? -0.439 -33.656 -2.115 1 96.88 275 GLU B C 1
ATOM 4806 O O . GLU B 1 275 ? -0.845 -34.594 -2.822 1 96.88 275 GLU B O 1
ATOM 4811 N N . THR B 1 276 ? -0.771 -33.531 -0.87 1 97.12 276 THR B N 1
ATOM 4812 C CA . THR B 1 276 ? -1.688 -34.469 -0.219 1 97.12 276 THR B CA 1
ATOM 4813 C C . THR B 1 276 ? -3.059 -34.438 -0.89 1 97.12 276 THR B C 1
ATOM 4815 O O . THR B 1 276 ? -3.65 -35.469 -1.156 1 97.12 276 THR B O 1
ATOM 4818 N N . LEU B 1 277 ? -3.545 -33.25 -1.153 1 97.56 277 LEU B N 1
ATOM 4819 C CA . LEU B 1 277 ? -4.824 -33.094 -1.837 1 97.56 277 LEU B CA 1
ATOM 4820 C C . LEU B 1 277 ? -4.785 -33.719 -3.215 1 97.56 277 LEU B C 1
ATOM 4822 O O . LEU B 1 277 ? -5.676 -34.5 -3.561 1 97.56 277 LEU B O 1
ATOM 4826 N N . SER B 1 278 ? -3.771 -33.375 -3.951 1 96.62 278 SER B N 1
ATOM 4827 C CA . SER B 1 278 ? -3.641 -33.875 -5.32 1 96.62 278 SER B CA 1
ATOM 4828 C C . SER B 1 278 ? -3.543 -35.375 -5.355 1 96.62 278 SER B C 1
ATOM 4830 O O . SER B 1 278 ? -4.227 -36.031 -6.148 1 96.62 278 SER B O 1
ATOM 4832 N N . ASN B 1 279 ? -2.705 -35.938 -4.531 1 95.56 279 ASN B N 1
ATOM 4833 C CA . ASN B 1 279 ? -2.547 -37.406 -4.461 1 95.56 279 ASN B CA 1
ATOM 4834 C C . ASN B 1 279 ? -3.846 -38.094 -4.051 1 95.56 279 ASN B C 1
ATOM 4836 O O . ASN B 1 279 ? -4.211 -39.125 -4.609 1 95.56 279 ASN B O 1
ATOM 4840 N N . GLY B 1 280 ? -4.504 -37.531 -3.041 1 95.88 280 GLY B N 1
ATOM 4841 C CA . GLY B 1 280 ? -5.777 -38.062 -2.605 1 95.88 280 GLY B CA 1
ATOM 4842 C C . GLY B 1 280 ? -6.828 -38.094 -3.697 1 95.88 280 GLY B C 1
ATOM 4843 O O . GLY B 1 280 ? -7.551 -39.062 -3.859 1 95.88 280 GLY B O 1
ATOM 4844 N N . ILE B 1 281 ? -6.922 -37.062 -4.422 1 96.25 281 ILE B N 1
ATOM 4845 C CA . ILE B 1 281 ? -7.883 -36.906 -5.512 1 96.25 281 ILE B CA 1
ATOM 4846 C C . ILE B 1 281 ? -7.539 -37.906 -6.621 1 96.25 281 ILE B C 1
ATOM 4848 O O . ILE B 1 281 ? -8.43 -38.594 -7.152 1 96.25 281 ILE B O 1
ATOM 4852 N N . ALA B 1 282 ? -6.246 -38 -6.91 1 94.19 282 ALA B N 1
ATOM 4853 C CA . ALA B 1 282 ? -5.789 -38.938 -7.934 1 94.19 282 ALA B CA 1
ATOM 4854 C C . ALA B 1 282 ? -6.062 -40.375 -7.523 1 94.19 282 ALA B C 1
ATOM 4856 O O . ALA B 1 282 ? -6.453 -41.188 -8.352 1 94.19 282 ALA B O 1
ATOM 4857 N N . GLN B 1 283 ? -5.852 -40.688 -6.328 1 93.94 283 GLN B N 1
ATOM 4858 C CA . GLN B 1 283 ? -6.066 -42.031 -5.812 1 93.94 283 GLN B CA 1
ATOM 4859 C C . GLN B 1 283 ? -7.539 -42.438 -5.891 1 93.94 283 GLN B C 1
ATOM 4861 O O . GLN B 1 283 ? -7.867 -43.594 -6.004 1 93.94 283 GLN B O 1
ATOM 4866 N N . ALA B 1 284 ? -8.352 -41.406 -5.828 1 95 284 ALA B N 1
ATOM 4867 C CA . ALA B 1 284 ? -9.789 -41.656 -5.93 1 95 284 ALA B CA 1
ATOM 4868 C C . ALA B 1 284 ? -10.211 -41.875 -7.387 1 95 284 ALA B C 1
ATOM 4870 O O . ALA B 1 284 ? -11.367 -42.156 -7.664 1 95 284 ALA B O 1
ATOM 4871 N N . GLY B 1 285 ? -9.281 -41.656 -8.32 1 93.69 285 GLY B N 1
ATOM 4872 C CA . GLY B 1 285 ? -9.531 -41.938 -9.719 1 93.69 285 GLY B CA 1
ATOM 4873 C C . GLY B 1 285 ? -9.797 -40.719 -10.547 1 93.69 285 GLY B C 1
ATOM 4874 O O . GLY B 1 285 ? -10.164 -40.812 -11.719 1 93.69 285 GLY B O 1
ATOM 4875 N N . PHE B 1 286 ? -9.656 -39.562 -9.945 1 93.75 286 PHE B N 1
ATOM 4876 C CA . PHE B 1 286 ? -9.922 -38.344 -10.68 1 93.75 286 PHE B CA 1
ATOM 4877 C C . PHE B 1 286 ? -8.625 -37.75 -11.211 1 93.75 286 PHE B C 1
ATOM 4879 O O . PHE B 1 286 ? -7.543 -38 -10.68 1 93.75 286 PHE B O 1
ATOM 4886 N N . SER B 1 287 ? -8.742 -36.969 -12.234 1 88 287 SER B N 1
ATOM 4887 C CA . SER B 1 287 ? -7.578 -36.375 -12.891 1 88 287 SER B CA 1
ATOM 4888 C C . SER B 1 287 ? -7.289 -35 -12.344 1 88 287 SER B C 1
ATOM 4890 O O . SER B 1 287 ? -8.18 -34.344 -11.797 1 88 287 SER B O 1
ATOM 4892 N N . VAL B 1 288 ? -6.02 -34.688 -12.445 1 81.44 288 VAL B N 1
ATOM 4893 C CA . VAL B 1 288 ? -5.609 -33.312 -12.188 1 81.44 288 VAL B CA 1
ATOM 4894 C C . VAL B 1 288 ? -5.266 -32.625 -13.5 1 81.44 288 VAL B C 1
ATOM 4896 O O . VAL B 1 288 ? -4.719 -33.25 -14.414 1 81.44 288 VAL B O 1
ATOM 4899 N N . TYR B 1 289 ? -5.68 -31.422 -13.656 1 73.38 289 TYR B N 1
ATOM 4900 C CA . TYR B 1 289 ? -5.512 -30.609 -14.859 1 73.38 289 TYR B CA 1
ATOM 4901 C C . TYR B 1 289 ? -4.039 -30.375 -15.156 1 73.38 289 TYR B C 1
ATOM 4903 O O . TYR B 1 289 ? -3.617 -30.422 -16.312 1 73.38 289 TYR B O 1
ATOM 4911 N N . ALA B 1 290 ? -3.289 -30.078 -14.172 1 73.81 290 ALA B N 1
ATOM 4912 C CA . ALA B 1 290 ? -1.844 -29.891 -14.242 1 73.81 290 ALA B CA 1
ATOM 4913 C C . ALA B 1 290 ? -1.141 -30.547 -13.062 1 73.81 290 ALA B C 1
ATOM 4915 O O . ALA B 1 290 ? -1.724 -30.703 -11.984 1 73.81 290 ALA B O 1
ATOM 4916 N N . ALA B 1 291 ? 0.075 -31.016 -13.43 1 81.31 291 ALA B N 1
ATOM 4917 C CA . ALA B 1 291 ? 0.859 -31.578 -12.336 1 81.31 291 ALA B CA 1
ATOM 4918 C C . ALA B 1 291 ? 0.97 -30.609 -11.172 1 81.31 291 ALA B C 1
ATOM 4920 O O . ALA B 1 291 ? 1.185 -29.406 -11.383 1 81.31 291 ALA B O 1
ATOM 4921 N N . THR B 1 292 ? 0.645 -31.125 -10.07 1 91.81 292 THR B N 1
ATOM 4922 C CA . THR B 1 292 ? 0.762 -30.297 -8.875 1 91.81 292 THR B CA 1
ATOM 4923 C C . THR B 1 292 ? 2.227 -30.094 -8.5 1 91.81 292 THR B C 1
ATOM 4925 O O . THR B 1 292 ? 2.855 -30.984 -7.93 1 91.81 292 THR B O 1
ATOM 4928 N N . GLU B 1 293 ? 2.701 -28.859 -8.836 1 94.75 293 GLU B N 1
ATOM 4929 C CA . GLU B 1 293 ? 4.113 -28.578 -8.594 1 94.75 293 GLU B CA 1
ATOM 4930 C C . GLU B 1 293 ? 4.293 -27.641 -7.398 1 94.75 293 GLU B C 1
ATOM 4932 O O . GLU B 1 293 ? 5.391 -27.531 -6.852 1 94.75 293 GLU B O 1
ATOM 4937 N N . THR B 1 294 ? 3.219 -26.969 -7.078 1 97.88 294 THR B N 1
ATOM 4938 C CA . THR B 1 294 ? 3.277 -25.984 -5.992 1 97.88 294 THR B CA 1
ATOM 4939 C C . THR B 1 294 ? 2.047 -26.109 -5.098 1 97.88 294 THR B C 1
ATOM 4941 O O . THR B 1 294 ? 1.562 -27.203 -4.84 1 97.88 294 THR B O 1
ATOM 4944 N N . ASN B 1 295 ? 1.62 -24.953 -4.531 1 98.31 295 ASN B N 1
ATOM 4945 C CA . ASN B 1 295 ? 0.524 -24.984 -3.568 1 98.31 295 ASN B CA 1
ATOM 4946 C C . ASN B 1 295 ? -0.832 -24.875 -4.262 1 98.31 295 ASN B C 1
ATOM 4948 O O . ASN B 1 295 ? -1.853 -24.656 -3.605 1 98.31 295 ASN B O 1
ATOM 4952 N N . GLN B 1 296 ? -0.843 -25 -5.609 1 97 296 GLN B N 1
ATOM 4953 C CA . GLN B 1 296 ? -2.064 -24.922 -6.402 1 97 296 GLN B CA 1
ATOM 4954 C C . GLN B 1 296 ? -2.445 -26.297 -6.969 1 97 296 GLN B C 1
ATOM 4956 O O . GLN B 1 296 ? -1.636 -26.938 -7.637 1 97 296 GLN B O 1
ATOM 4961 N N . VAL B 1 297 ? -3.686 -26.719 -6.699 1 96.69 297 VAL B N 1
ATOM 4962 C CA . VAL B 1 297 ? -4.184 -27.984 -7.227 1 96.69 297 VAL B CA 1
ATOM 4963 C C . VAL B 1 297 ? -5.348 -27.734 -8.18 1 96.69 297 VAL B C 1
ATOM 4965 O O . VAL B 1 297 ? -6.316 -27.062 -7.82 1 96.69 297 VAL B O 1
ATOM 4968 N N . PHE B 1 298 ? -5.227 -28.188 -9.352 1 94.88 298 PHE B N 1
ATOM 4969 C CA . PHE B 1 298 ? -6.305 -28.141 -10.336 1 94.88 298 PHE B CA 1
ATOM 4970 C C . PHE B 1 298 ? -6.859 -29.531 -10.602 1 94.88 298 PHE B C 1
ATOM 4972 O O . PHE B 1 298 ? -6.246 -30.328 -11.305 1 94.88 298 PHE B O 1
ATOM 4979 N N . ALA B 1 299 ? -8.023 -29.781 -10.141 1 94.94 299 ALA B N 1
ATOM 4980 C CA . ALA B 1 299 ? -8.602 -31.125 -10.203 1 94.94 299 ALA B CA 1
ATOM 4981 C C . ALA B 1 299 ? -9.844 -31.141 -11.094 1 94.94 299 ALA B C 1
ATOM 4983 O O . ALA B 1 299 ? -10.641 -30.203 -11.078 1 94.94 299 ALA B O 1
ATOM 4984 N N . VAL B 1 300 ? -9.992 -32.125 -11.859 1 94.94 300 VAL B N 1
ATOM 4985 C CA . VAL B 1 300 ? -11.203 -32.344 -12.648 1 94.94 300 VAL B CA 1
ATOM 4986 C C . VAL B 1 300 ? -12.148 -33.281 -11.883 1 94.94 300 VAL B C 1
ATOM 4988 O O . VAL B 1 300 ? -11.82 -34.438 -11.641 1 94.94 300 VAL B O 1
ATOM 4991 N N . LEU B 1 301 ? -13.289 -32.75 -11.531 1 96 301 LEU B N 1
ATOM 4992 C CA . LEU B 1 301 ? -14.234 -33.5 -10.719 1 96 301 LEU B CA 1
ATOM 4993 C C . LEU B 1 301 ? -15.633 -33.469 -11.328 1 96 301 LEU B C 1
ATOM 4995 O O . LEU B 1 301 ? -15.977 -32.531 -12.031 1 96 301 LEU B O 1
ATOM 4999 N N . PRO B 1 302 ? -16.453 -34.5 -11.062 1 95.81 302 PRO B N 1
ATOM 5000 C CA . PRO B 1 302 ? -17.859 -34.469 -11.453 1 95.81 302 PRO B CA 1
ATOM 5001 C C . PRO B 1 302 ? -18.641 -33.344 -10.742 1 95.81 302 PRO B C 1
ATOM 5003 O O . PRO B 1 302 ? -18.406 -33.094 -9.562 1 95.81 302 PRO B O 1
ATOM 5006 N N . LEU B 1 303 ? -19.609 -32.812 -11.492 1 96.06 303 LEU B N 1
ATOM 5007 C CA . LEU B 1 303 ? -20.391 -31.703 -10.961 1 96.06 303 LEU B CA 1
ATOM 5008 C C . LEU B 1 303 ? -21.109 -32.094 -9.68 1 96.06 303 LEU B C 1
ATOM 5010 O O . LEU B 1 303 ? -21.266 -31.297 -8.766 1 96.06 303 LEU B O 1
ATOM 5014 N N . GLY B 1 304 ? -21.578 -33.312 -9.648 1 95.81 304 GLY B N 1
ATOM 5015 C CA . GLY B 1 304 ? -22.234 -33.781 -8.438 1 95.81 304 GLY B CA 1
ATOM 5016 C C . GLY B 1 304 ? -21.312 -33.781 -7.227 1 95.81 304 GLY B C 1
ATOM 5017 O O . GLY B 1 304 ? -21.734 -33.406 -6.129 1 95.81 304 GLY B O 1
ATOM 5018 N N . LEU B 1 305 ? -20.078 -34.219 -7.395 1 96.81 305 LEU B N 1
ATOM 5019 C CA . LEU B 1 305 ? -19.109 -34.219 -6.316 1 96.81 305 LEU B CA 1
ATOM 5020 C C . LEU B 1 305 ? -18.781 -32.781 -5.906 1 96.81 305 LEU B C 1
ATOM 5022 O O . LEU B 1 305 ? -18.672 -32.469 -4.715 1 96.81 305 LEU B O 1
ATOM 5026 N N . ILE B 1 306 ? -18.594 -31.891 -6.848 1 97.19 306 ILE B N 1
ATOM 5027 C CA . ILE B 1 306 ? -18.312 -30.484 -6.582 1 97.19 306 ILE B CA 1
ATOM 5028 C C . ILE B 1 306 ? -19.422 -29.891 -5.719 1 97.19 306 ILE B C 1
ATOM 5030 O O . ILE B 1 306 ? -19.156 -29.156 -4.762 1 97.19 306 ILE B O 1
ATOM 5034 N N . LYS B 1 307 ? -20.656 -30.172 -6.062 1 96.06 307 LYS B N 1
ATOM 5035 C CA . LYS B 1 307 ? -21.797 -29.688 -5.289 1 96.06 307 LYS B CA 1
ATOM 5036 C C . LYS B 1 307 ? -21.719 -30.141 -3.836 1 96.06 307 LYS B C 1
ATOM 5038 O O . LYS B 1 307 ? -21.953 -29.359 -2.918 1 96.06 307 LYS B O 1
ATOM 5043 N N . THR B 1 308 ? -21.375 -31.391 -3.641 1 96.31 308 THR B N 1
ATOM 5044 C CA . THR B 1 308 ? -21.234 -31.969 -2.303 1 96.31 308 THR B CA 1
ATOM 5045 C C . THR B 1 308 ? -20.109 -31.281 -1.54 1 96.31 308 THR B C 1
ATOM 5047 O O . THR B 1 308 ? -20.266 -30.938 -0.37 1 96.31 308 THR B O 1
ATOM 5050 N N . LEU B 1 309 ? -18.984 -31.141 -2.168 1 97.38 309 LEU B N 1
ATOM 5051 C CA . LEU B 1 309 ? -17.812 -30.516 -1.54 1 97.38 309 LEU B CA 1
ATOM 5052 C C . LEU B 1 309 ? -18.109 -29.062 -1.172 1 97.38 309 LEU B C 1
ATOM 5054 O O . LEU B 1 309 ? -17.641 -28.578 -0.134 1 97.38 309 LEU B O 1
ATOM 5058 N N . ASN B 1 310 ? -18.859 -28.375 -1.998 1 95.88 310 ASN B N 1
ATOM 5059 C CA . ASN B 1 310 ? -19.172 -26.953 -1.803 1 95.88 310 ASN B CA 1
ATOM 5060 C C . ASN B 1 310 ? -20.031 -26.734 -0.56 1 95.88 310 ASN B C 1
ATOM 5062 O O . ASN B 1 310 ? -20.141 -25.609 -0.069 1 95.88 310 ASN B O 1
ATOM 5066 N N . GLU B 1 311 ? -20.609 -27.719 -0.003 1 95.44 311 GLU B N 1
ATOM 5067 C CA . GLU B 1 311 ? -21.375 -27.609 1.238 1 95.44 311 GLU B CA 1
ATOM 5068 C C . GLU B 1 311 ? -20.453 -27.469 2.443 1 95.44 311 GLU B C 1
ATOM 5070 O O . GLU B 1 311 ? -20.859 -26.984 3.5 1 95.44 311 GLU B O 1
ATOM 5075 N N . HIS B 1 312 ? -19.188 -27.875 2.193 1 95.56 312 HIS B N 1
ATOM 5076 C CA . HIS B 1 312 ? -18.297 -27.953 3.34 1 95.56 312 HIS B CA 1
ATOM 5077 C C . HIS B 1 312 ? -17.047 -27.094 3.121 1 95.56 312 HIS B C 1
ATOM 5079 O O . HIS B 1 312 ? -16.391 -26.688 4.082 1 95.56 312 HIS B O 1
ATOM 5085 N N . PHE B 1 313 ? -16.719 -26.875 1.865 1 97.62 313 PHE B N 1
ATOM 5086 C CA . PHE B 1 313 ? -15.492 -26.172 1.521 1 97.62 313 PHE B CA 1
ATOM 5087 C C . PHE B 1 313 ? -15.773 -25.047 0.524 1 97.62 313 PHE B C 1
ATOM 5089 O O . PHE B 1 313 ? -16.766 -25.109 -0.217 1 97.62 313 PHE B O 1
ATOM 5096 N N . SER B 1 314 ? -14.977 -24 0.588 1 96.38 314 SER B N 1
ATOM 5097 C CA . SER B 1 314 ? -14.984 -22.953 -0.438 1 96.38 314 SER B CA 1
ATOM 5098 C C . SER B 1 314 ? -13.773 -23.062 -1.353 1 96.38 314 SER B C 1
ATOM 5100 O O . SER B 1 314 ? -12.641 -23.188 -0.879 1 96.38 314 SER B O 1
ATOM 5102 N N . PHE B 1 315 ? -13.984 -23.141 -2.598 1 96.19 315 PHE B N 1
ATOM 5103 C CA . PHE B 1 315 ? -12.93 -23.172 -3.604 1 96.19 315 PHE B CA 1
ATOM 5104 C C . PHE B 1 315 ? -13.43 -22.641 -4.938 1 96.19 315 PHE B C 1
ATOM 5106 O O . PHE B 1 315 ? -14.625 -22.375 -5.098 1 96.19 315 PHE B O 1
ATOM 5113 N N . TYR B 1 316 ? -12.539 -22.453 -5.863 1 93.12 316 TYR B N 1
ATOM 5114 C CA . TYR B 1 316 ? -12.883 -21.859 -7.152 1 93.12 316 TYR B CA 1
ATOM 5115 C C . TYR B 1 316 ? -13.188 -22.938 -8.18 1 93.12 316 TYR B C 1
ATOM 5117 O O . TYR B 1 316 ? -12.438 -23.906 -8.305 1 93.12 316 TYR B O 1
ATOM 5125 N N . VAL B 1 317 ? -14.32 -22.766 -8.828 1 92.25 317 VAL B N 1
ATOM 5126 C CA . VAL B 1 317 ? -14.555 -23.547 -10.039 1 92.25 317 VAL B CA 1
ATOM 5127 C C . VAL B 1 317 ? -13.961 -22.828 -11.242 1 92.25 317 VAL B C 1
ATOM 5129 O O . VAL B 1 317 ? -14.477 -21.781 -11.672 1 92.25 317 VAL B O 1
ATOM 5132 N N . TRP B 1 318 ? -13.008 -23.266 -11.812 1 84.56 318 TRP B N 1
ATOM 5133 C CA . TRP B 1 318 ? -12.133 -22.609 -12.781 1 84.56 318 TRP B CA 1
ATOM 5134 C C . TRP B 1 318 ? -12.742 -22.672 -14.18 1 84.56 318 TRP B C 1
ATOM 5136 O O . TRP B 1 318 ? -12.789 -21.656 -14.883 1 84.56 318 TRP B O 1
ATOM 5146 N N . GLU B 1 319 ? -13.078 -23.812 -14.617 1 85.12 319 GLU B N 1
ATOM 5147 C CA . GLU B 1 319 ? -13.672 -23.969 -15.945 1 85.12 319 GLU B CA 1
ATOM 5148 C C . GLU B 1 319 ? -14.492 -25.25 -16.031 1 85.12 319 GLU B C 1
ATOM 5150 O O . GLU B 1 319 ? -14.148 -26.25 -15.414 1 85.12 319 GLU B O 1
ATOM 5155 N N . LYS B 1 320 ? -15.547 -25.188 -16.844 1 86.81 320 LYS B N 1
ATOM 5156 C CA . LYS B 1 320 ? -16.344 -26.375 -17.109 1 86.81 320 LYS B CA 1
ATOM 5157 C C . LYS B 1 320 ? -15.664 -27.281 -18.125 1 86.81 320 LYS B C 1
ATOM 5159 O O . LYS B 1 320 ? -15.062 -26.797 -19.094 1 86.81 320 LYS B O 1
ATOM 5164 N N . CYS B 1 321 ? -15.648 -28.469 -17.703 1 85.31 321 CYS B N 1
ATOM 5165 C CA . CYS B 1 321 ? -15.148 -29.484 -18.609 1 85.31 321 CYS B CA 1
ATOM 5166 C C . CYS B 1 321 ? -16.281 -30.391 -19.094 1 85.31 321 CYS B C 1
ATOM 5168 O O . CYS B 1 321 ? -16.641 -31.344 -18.422 1 85.31 321 CYS B O 1
ATOM 5170 N N . GLY B 1 322 ? -16.844 -30.109 -20.312 1 84.38 322 GLY B N 1
ATOM 5171 C CA . GLY B 1 322 ? -17.953 -30.922 -20.812 1 84.38 322 GLY B CA 1
ATOM 5172 C C . GLY B 1 322 ? -19.234 -30.703 -20.047 1 84.38 322 GLY B C 1
ATOM 5173 O O . GLY B 1 322 ? -19.5 -29.594 -19.562 1 84.38 322 GLY B O 1
ATOM 5174 N N . ASP B 1 323 ? -20.109 -31.703 -20.062 1 87.12 323 ASP B N 1
ATOM 5175 C CA . ASP B 1 323 ? -21.453 -31.531 -19.516 1 87.12 323 ASP B CA 1
ATOM 5176 C C . ASP B 1 323 ? -21.531 -31.953 -18.062 1 87.12 323 ASP B C 1
ATOM 5178 O O . ASP B 1 323 ? -22.406 -31.516 -17.312 1 87.12 323 ASP B O 1
ATOM 5182 N N . ASP B 1 324 ? -20.531 -32.719 -17.609 1 92.31 324 ASP B N 1
ATOM 5183 C CA . ASP B 1 324 ? -20.766 -33.312 -16.297 1 92.31 324 ASP B CA 1
ATOM 5184 C C . ASP B 1 324 ? -19.562 -33.094 -15.383 1 92.31 324 ASP B C 1
ATOM 5186 O O . ASP B 1 324 ? -19.531 -33.656 -14.273 1 92.31 324 ASP B O 1
ATOM 5190 N N . GLU B 1 325 ? -18.484 -32.438 -15.836 1 94.62 325 GLU B N 1
ATOM 5191 C CA . GLU B 1 325 ? -17.281 -32.25 -15.039 1 94.62 325 GLU B CA 1
ATOM 5192 C C . GLU B 1 325 ? -16.812 -30.781 -15.078 1 94.62 325 GLU B C 1
ATOM 5194 O O . GLU B 1 325 ? -17.203 -30.031 -15.977 1 94.62 325 GLU B O 1
ATOM 5199 N N . ALA B 1 326 ? -16.078 -30.375 -14.117 1 95.06 326 ALA B N 1
ATOM 5200 C CA . ALA B 1 326 ? -15.438 -29.062 -14.07 1 95.06 326 ALA B CA 1
ATOM 5201 C C . ALA B 1 326 ? -14.07 -29.141 -13.406 1 95.06 326 ALA B C 1
ATOM 5203 O O . ALA B 1 326 ? -13.789 -30.078 -12.656 1 95.06 326 ALA B O 1
ATOM 5204 N N . VAL B 1 327 ? -13.203 -28.25 -13.789 1 94.25 327 VAL B N 1
ATOM 5205 C CA . VAL B 1 327 ? -11.922 -28.062 -13.109 1 94.25 327 VAL B CA 1
ATOM 5206 C C . VAL B 1 327 ? -12.094 -27.156 -11.906 1 94.25 327 VAL B C 1
ATOM 5208 O O . VAL B 1 327 ? -12.656 -26.062 -12.023 1 94.25 327 VAL B O 1
ATOM 5211 N N . ILE B 1 328 ? -11.703 -27.641 -10.758 1 95.69 328 ILE B N 1
ATOM 5212 C CA . ILE B 1 328 ? -11.68 -26.781 -9.586 1 95.69 328 ILE B CA 1
ATOM 5213 C C . ILE B 1 328 ? -10.234 -26.438 -9.219 1 95.69 328 ILE B C 1
ATOM 5215 O O . ILE B 1 328 ? -9.32 -27.203 -9.523 1 95.69 328 ILE B O 1
ATOM 5219 N N . ARG B 1 329 ? -10.023 -25.297 -8.641 1 95.94 329 ARG B N 1
ATOM 5220 C CA . ARG B 1 329 ? -8.719 -24.906 -8.109 1 95.94 329 ARG B CA 1
ATOM 5221 C C . ARG B 1 329 ? -8.734 -24.906 -6.582 1 95.94 329 ARG B C 1
ATOM 5223 O O . ARG B 1 329 ? -9.609 -24.281 -5.965 1 95.94 329 ARG B O 1
ATOM 5230 N N . LEU B 1 330 ? -7.867 -25.641 -6.016 1 97.06 330 LEU B N 1
ATOM 5231 C CA . LEU B 1 330 ? -7.648 -25.656 -4.574 1 97.06 330 LEU B CA 1
ATOM 5232 C C . LEU B 1 330 ? -6.297 -25.047 -4.223 1 97.06 330 LEU B C 1
ATOM 5234 O O . LEU B 1 330 ? -5.262 -25.484 -4.73 1 97.06 330 LEU B O 1
ATOM 5238 N N . LEU B 1 331 ? -6.348 -24.094 -3.324 1 97.62 331 LEU B N 1
ATOM 5239 C CA . LEU B 1 331 ? -5.113 -23.469 -2.867 1 97.62 331 LEU B CA 1
ATOM 5240 C C . LEU B 1 331 ? -4.836 -23.812 -1.406 1 97.62 331 LEU B C 1
ATOM 5242 O O . LEU B 1 331 ? -5.762 -23.844 -0.589 1 97.62 331 LEU B O 1
ATOM 5246 N N . THR B 1 332 ? -3.588 -24.141 -1.136 1 98.25 332 THR B N 1
ATOM 5247 C CA . THR B 1 332 ? -3.146 -24.375 0.234 1 98.25 332 THR B CA 1
ATOM 5248 C C . THR B 1 332 ? -2.109 -23.344 0.656 1 98.25 332 THR B C 1
ATOM 5250 O O . THR B 1 332 ? -1.515 -22.672 -0.19 1 98.25 332 THR B O 1
ATOM 5253 N N . THR B 1 333 ? -1.962 -23.141 1.933 1 97.56 333 THR B N 1
ATOM 5254 C CA . THR B 1 333 ? -1.077 -22.109 2.492 1 97.56 333 THR B CA 1
ATOM 5255 C C . THR B 1 333 ? -0.284 -22.672 3.668 1 97.56 333 THR B C 1
ATOM 5257 O O . THR B 1 333 ? -0.481 -23.828 4.062 1 97.56 333 THR B O 1
ATOM 5260 N N . TRP B 1 334 ? 0.572 -21.828 4.211 1 97.19 334 TRP B N 1
ATOM 5261 C CA . TRP B 1 334 ? 1.31 -22.141 5.43 1 97.19 334 TRP B CA 1
ATOM 5262 C C . TRP B 1 334 ? 0.356 -22.453 6.582 1 97.19 334 TRP B C 1
ATOM 5264 O O . TRP B 1 334 ? 0.707 -23.188 7.512 1 97.19 334 TRP B O 1
ATOM 5274 N N . ALA B 1 335 ? -0.83 -22 6.504 1 97.19 335 ALA B N 1
ATOM 5275 C CA . ALA B 1 335 ? -1.791 -22.062 7.602 1 97.19 335 ALA B CA 1
ATOM 5276 C C . ALA B 1 335 ? -2.812 -23.172 7.359 1 97.19 335 ALA B C 1
ATOM 5278 O O . ALA B 1 335 ? -3.705 -23.391 8.18 1 97.19 335 ALA B O 1
ATOM 5279 N N . THR B 1 336 ? -2.68 -23.859 6.246 1 97.56 336 THR B N 1
ATOM 5280 C CA . THR B 1 336 ? -3.66 -24.891 5.902 1 97.56 336 THR B CA 1
ATOM 5281 C C . THR B 1 336 ? -3.729 -25.953 6.988 1 97.56 336 THR B C 1
ATOM 5283 O O . THR B 1 336 ? -2.697 -26.469 7.434 1 97.56 336 THR B O 1
ATOM 5286 N N . ASP B 1 337 ? -4.965 -26.266 7.406 1 96.5 337 ASP B N 1
ATOM 5287 C CA . ASP B 1 337 ? -5.234 -27.281 8.414 1 96.5 337 ASP B CA 1
ATOM 5288 C C . ASP B 1 337 ? -5.18 -28.688 7.812 1 96.5 337 ASP B C 1
ATOM 5290 O O . ASP B 1 337 ? -6.027 -29.047 6.996 1 96.5 337 ASP B O 1
ATOM 5294 N N . GLY B 1 338 ? -4.27 -29.469 8.305 1 97.25 338 GLY B N 1
ATOM 5295 C CA . GLY B 1 338 ? -4.102 -30.828 7.789 1 97.25 338 GLY B CA 1
ATOM 5296 C C . GLY B 1 338 ? -5.344 -31.688 7.953 1 97.25 338 GLY B C 1
ATOM 5297 O O . GLY B 1 338 ? -5.625 -32.531 7.117 1 97.25 338 GLY B O 1
ATOM 5298 N N . MET B 1 339 ? -6.098 -31.375 8.969 1 97.56 339 MET B N 1
ATOM 5299 C CA . MET B 1 339 ? -7.32 -32.125 9.203 1 97.56 339 MET B CA 1
ATOM 5300 C C . MET B 1 339 ? -8.359 -31.844 8.125 1 97.56 339 MET B C 1
ATOM 5302 O O . MET B 1 339 ? -9.109 -32.719 7.711 1 97.56 339 MET B O 1
ATOM 5306 N N . GLN B 1 340 ? -8.383 -30.578 7.719 1 97.5 340 GLN B N 1
ATOM 5307 C CA . GLN B 1 340 ? -9.328 -30.188 6.676 1 97.5 340 GLN B CA 1
ATOM 5308 C C . GLN B 1 340 ? -8.914 -30.766 5.324 1 97.5 340 GLN B C 1
ATOM 5310 O O . GLN B 1 340 ? -9.773 -31.109 4.504 1 97.5 340 GLN B O 1
ATOM 5315 N N . VAL B 1 341 ? -7.613 -30.875 5.102 1 98.12 341 VAL B N 1
ATOM 5316 C CA . VAL B 1 341 ? -7.098 -31.516 3.893 1 98.12 341 VAL B CA 1
ATOM 5317 C C . VAL B 1 341 ? -7.547 -32.969 3.842 1 98.12 341 VAL B C 1
ATOM 5319 O O . VAL B 1 341 ? -8.07 -33.438 2.824 1 98.12 341 VAL B O 1
ATOM 5322 N N . GLN B 1 342 ? -7.395 -33.656 4.953 1 97.81 342 GLN B N 1
ATOM 5323 C CA . GLN B 1 342 ? -7.785 -35.062 5.027 1 97.81 342 GLN B CA 1
ATOM 5324 C C . GLN B 1 342 ? -9.289 -35.219 4.863 1 97.81 342 GLN B C 1
ATOM 5326 O O . GLN B 1 342 ? -9.75 -36.125 4.191 1 97.81 342 GLN B O 1
ATOM 5331 N N . ARG B 1 343 ? -10.016 -34.344 5.492 1 97.81 343 ARG B N 1
ATOM 5332 C CA . ARG B 1 343 ? -11.469 -34.375 5.363 1 97.81 343 ARG B CA 1
ATOM 5333 C C . ARG B 1 343 ? -11.891 -34.25 3.904 1 97.81 343 ARG B C 1
ATOM 5335 O O . ARG B 1 343 ? -12.789 -34.938 3.443 1 97.81 343 ARG B O 1
ATOM 5342 N N . PHE B 1 344 ? -11.281 -33.312 3.191 1 98 344 PHE B N 1
ATOM 5343 C CA . PHE B 1 344 ? -11.562 -33.125 1.773 1 98 344 PHE B CA 1
ATOM 5344 C C . PHE B 1 344 ? -11.305 -34.406 0.992 1 98 344 PHE B C 1
ATOM 5346 O O . PHE B 1 344 ? -12.164 -34.844 0.226 1 98 344 PHE B O 1
ATOM 5353 N N . VAL B 1 345 ? -10.164 -35 1.245 1 97.56 345 VAL B N 1
ATOM 5354 C CA . VAL B 1 345 ? -9.758 -36.219 0.543 1 97.56 345 VAL B CA 1
ATOM 5355 C C . VAL B 1 345 ? -10.719 -37.375 0.874 1 97.56 345 VAL B C 1
ATOM 5357 O O . VAL B 1 345 ? -11.117 -38.125 -0.012 1 97.56 345 VAL B O 1
ATOM 5360 N N . ASP B 1 346 ? -11.086 -37.469 2.123 1 97.69 346 ASP B N 1
ATOM 5361 C CA . ASP B 1 346 ? -12.016 -38.5 2.553 1 97.69 346 ASP B CA 1
ATOM 5362 C C . ASP B 1 346 ? -13.352 -38.375 1.838 1 97.69 346 ASP B C 1
ATOM 5364 O O . ASP B 1 346 ? -13.969 -39.375 1.464 1 97.69 346 ASP B O 1
ATOM 5368 N N . MET B 1 347 ? -13.789 -37.156 1.709 1 97.25 347 MET B N 1
ATOM 5369 C CA . MET B 1 347 ? -15.055 -36.906 1.03 1 97.25 347 MET B CA 1
ATOM 5370 C C . MET B 1 347 ? -14.969 -37.312 -0.441 1 97.25 347 MET B C 1
ATOM 5372 O O . MET B 1 347 ? -15.914 -37.875 -0.991 1 97.25 347 MET B O 1
ATOM 5376 N N . VAL B 1 348 ? -13.883 -37.031 -1.074 1 97 348 VAL B N 1
ATOM 5377 C CA . VAL B 1 348 ? -13.664 -37.406 -2.469 1 97 348 VAL B CA 1
ATOM 5378 C C . VAL B 1 348 ? -13.68 -38.938 -2.602 1 97 348 VAL B C 1
ATOM 5380 O O . VAL B 1 348 ? -14.328 -39.469 -3.494 1 97 348 VAL B O 1
ATOM 5383 N N . HIS B 1 349 ? -13.047 -39.594 -1.679 1 96.44 349 HIS B N 1
ATOM 5384 C CA . HIS B 1 349 ? -13 -41.062 -1.693 1 96.44 349 HIS B CA 1
ATOM 5385 C C . HIS B 1 349 ? -14.375 -41.656 -1.414 1 96.44 349 HIS B C 1
ATOM 5387 O O . HIS B 1 349 ? -14.734 -42.688 -1.987 1 96.44 349 HIS B O 1
ATOM 5393 N N . GLY B 1 350 ? -15.039 -41 -0.525 1 94.81 350 GLY B N 1
ATOM 5394 C CA . GLY B 1 350 ? -16.375 -41.469 -0.189 1 94.81 350 GLY B CA 1
ATOM 5395 C C . GLY B 1 350 ? -17.344 -41.375 -1.354 1 94.81 350 GLY B C 1
ATOM 5396 O O . GLY B 1 350 ? -18.297 -42.156 -1.433 1 94.81 350 GLY B O 1
ATOM 5397 N N . TRP B 1 351 ? -17.172 -40.5 -2.207 1 92.38 351 TRP B N 1
ATOM 5398 C CA . TRP B 1 351 ? -18.016 -40.312 -3.383 1 92.38 351 TRP B CA 1
ATOM 5399 C C . TRP B 1 351 ? -17.781 -41.438 -4.383 1 92.38 351 TRP B C 1
ATOM 5401 O O . TRP B 1 351 ? -18.703 -41.812 -5.121 1 92.38 351 TRP B O 1
ATOM 5411 N N . THR B 1 352 ? -16.641 -41.969 -4.508 1 88.19 352 THR B N 1
ATOM 5412 C CA . THR B 1 352 ? -16.297 -43 -5.477 1 88.19 352 THR B CA 1
ATOM 5413 C C . THR B 1 352 ? -16.625 -44.375 -4.926 1 88.19 352 THR B C 1
ATOM 5415 O O . THR B 1 352 ? -16.625 -45.375 -5.668 1 88.19 352 THR B O 1
ATOM 5418 N N . ARG B 1 353 ? -16.906 -44.531 -3.662 1 79.81 353 ARG B N 1
ATOM 5419 C CA . ARG B 1 353 ? -17.328 -45.812 -3.105 1 79.81 353 ARG B CA 1
ATOM 5420 C C . ARG B 1 353 ? -18.844 -46 -3.246 1 79.81 353 ARG B C 1
ATOM 5422 O O . ARG B 1 353 ? -19.594 -45.031 -3.285 1 79.81 353 ARG B O 1
#

Nearest PDB structures (foldseek):
  1svv-assembly1_B  TM=9.880E-01  e=7.507E-44  Leishmania major
  5vye-assembly1_C  TM=9.489E-01  e=2.196E-34  Pseudomonas putida
  7w0i-assembly1_A  TM=9.457E-01  e=2.756E-34  Mycolicibacterium vanbaalenii PYR-1
  7yvr-assembly1_C  TM=9.498E-01  e=1.042E-32  Neptunomonas marina
  1v72-assembly1_A  TM=9.472E-01  e=3.064E-32  Pseudomonas putida

Organism: Fusarium culmorum (NCBI:txid5516)

Sequence (706 aa):
MPSQIPTPISRYGFMDDYSEGAHPALLKALIASNTTQETGYGNDTYCDLARKRIRAHLGRDDVGIFFVPSGTSANAISIAACLRPHEAVIAASSGHIVTRETGAVEASGHKIINVAPVNGKLTPQSIERALDDNWHFPHMAKPKLVYISNATEIGTIYTRNEMAAIKEVCEKNGLILFLDGARIGTALASKFNDMTLSDILELTDIFWIGGTKNGALLGEAVVVKDARLASEYEFFVKQHGSLLAKGRVIGAQFAELFEGDLYFDLARKANLAAETLSNGIAQAGFSVYAATETNQVFAVLPLGLIKTLNEHFSFYVWEKCGDDEAVIRLLTTWATDGMQVQRFVDMVHGWTRMPSQIPTPISRYGFMDDYSEGAHPALLKALIASNTTQETGYGNDTYCDLARKRIRAHLGRDDVGIFFVPSGTSANAISIAACLRPHEAVIAASSGHIVTRETGAVEASGHKIINVAPVNGKLTPQSIERALDDNWHFPHMAKPKLVYISNATEIGTIYTRNEMAAIKEVCEKNGLILFLDGARIGTALASKFNDMTLSDILELTDIFWIGGTKNGALLGEAVVVKDARLASEYEFFVKQHGSLLAKGRVIGAQFAELFEGDLYFDLARKANLAAETLSNGIAQAGFSVYAATETNQVFAVLPLGLIKTLNEHFSFYVWEKCGDDEAVIRLLTTWATDGMQVQRFVDMVHGWTR

Radius of gyration: 26.72 Å; Cα contacts (8 Å, |Δi|>4): 1567; chains: 2; bounding box: 50×82×71 Å

Secondary structure (DSSP, 8-state):
-----------EE-S-S-SS---HHHHHHHHHHTTS---STT-SHHHHHHHHHHHHHHT-SSSEEEEES-HHHHHHHHHHHH--TTEEEEEETTSHHHHSSTTHHHHTT-EEEEE--BTTB--HHHHHHHHHHT--TTTSPEEEEEEEESS-TTS----HHHHHHHHHHHHHTT-EEEEE-TTHHHHHTSTT----HHHHHHH-SEEEEE-GGGT-SS-EEEEE--HHHHHHHHHHHHHTT---S-THHHHHHHHHHTSTTHHHHHHHHHHHHHHHHHHHHHHTT-EESS---SSEEEEEEEHHHHHHHHTTEE-EEEEEETTTEEEEEEE--TT--HHHHHHHHHHHHHHH-/-----------EE-S-S-SS---HHHHHHHHHHTTS---STT-SHHHHHHHHHHHHHHT-SSSEEEEES-HHHHHHHHHHHH--TTEEEEEETTSHHHHSSTTHHHHTT-EEEEE--BTTB--HHHHHHHHHHT--TTTSPEEEEEEEESS-TTS----HHHHHHHHHHHHHTT-EEEEE-TTHHHHHTSTT----HHHHHHH-SEEEEE-GGGT-SS-EEEEE--HHHHHHHHHHHHHTT---S-THHHHHHHHHHTSTTHHHHHHHHHHHHHHHHHHHHHHTT-EESS---SSEEEEEEEHHHHHHHTTTEE-EEEEEETTTEEEEEEE--TT--HHHHHHHHHHHHHHH-